Protein AF-0000000079286900 (afdb_homodimer)

Sequence (442 aa):
MAYFGVTILCVIFSIINAEHFTEDEKKVMVSTHNLIRSSAEDPPAANMLQVRWDDFLAAKANSWVEMCQNKNDRFINKDPGIWKRLGQNNWAGSIENFEASPGVPAWMWVKHGQEYSFKSKRCDDKVSFKDCSDFTQVIMATTEAIGCAKMKCPEDEPKELYVTCFYGPGGSLLFKNPYVVGDPCSKCPKKYTCNDNLCVPPPPPSERELMEELLGYLHEEMAYFGVTILCVIFSIINAEHFTEDEKKVMVSTHNLIRSSAEDPPAANMLQVRWDDFLAAKANSWVEMCQNKNDRFINKDPGIWKRLGQNNWAGSIENFEASPGVPAWMWVKHGQEYSFKSKRCDDKVSFKDCSDFTQVIMATTEAIGCAKMKCPEDEPKELYVTCFYGPGGSLLFKNPYVVGDPCSKCPKKYTCNDNLCVPPPPPSERELMEELLGYLHEE

Secondary structure (DSSP, 8-state):
------------------EEPPHHHHHHHHHHHHHHHHT-BTTBBSS-BPPEE-HHHHHHHHHHHTT---S--TTTTSS-GGGSS-EEEEEEE-HHHHHH-TTHHHHHHTTTGGGEETTTTEE-TTS-HHHHHHHHHHT-TT--EEEEEEEEETTSSS-EEEEEEEEES----TTS-SS-BSSTTTTPPTT-EEETTEEEPPPPPPHHHHHHHHHHHHH--/------------------EEPPHHHHHHHHHHHHHHHHT-BTTBBSS-BPPEE-HHHHHHHHHHHTT---S--TTTTSS-GGGSS-EEEEEEE-HHHHHH-TTHHHHHHTTTGGGEETTTTEE-TTS-HHHHHHHHHHT-TT--EEEEEEEEETTSSS-EEEEEEEEES----TTS-SS-BSSTTTTPPTT-EEETTEEEPPPPPPHHHHHHHHHHHHH--

Radius of gyration: 26.44 Å; Cα contacts (8 Å, |Δi|>4): 815; chains: 2; bounding box: 117×97×72 Å

Structure (mmCIF, N/CA/C/O backbone):
data_AF-0000000079286900-model_v1
#
loop_
_entity.id
_entity.type
_entity.pdbx_description
1 polymer 'SCP domain-containing protein'
#
loop_
_atom_site.group_PDB
_atom_site.id
_atom_site.type_symbol
_atom_site.label_atom_id
_atom_site.label_alt_id
_atom_site.label_comp_id
_atom_site.label_asym_id
_atom_site.label_entity_id
_atom_site.label_seq_id
_atom_site.pdbx_PDB_ins_code
_atom_site.Cartn_x
_atom_site.Cartn_y
_atom_site.Cartn_z
_atom_site.occupancy
_atom_site.B_iso_or_equiv
_atom_site.auth_seq_id
_atom_site.auth_comp_id
_atom_site.auth_asym_id
_atom_site.auth_atom_id
_atom_site.pdbx_PDB_model_num
ATOM 1 N N . MET A 1 1 ? 66.75 -18.891 17.016 1 29.33 1 MET A N 1
ATOM 2 C CA . MET A 1 1 ? 65.5 -19.328 16.391 1 29.33 1 MET A CA 1
ATOM 3 C C . MET A 1 1 ? 64.375 -18.375 16.734 1 29.33 1 MET A C 1
ATOM 5 O O . MET A 1 1 ? 63.969 -18.25 17.906 1 29.33 1 MET A O 1
ATOM 9 N N . ALA A 1 2 ? 64.312 -17.141 16.062 1 46.44 2 ALA A N 1
ATOM 10 C CA . ALA A 1 2 ? 63.25 -16.125 16.172 1 46.44 2 ALA A CA 1
ATOM 11 C C . ALA A 1 2 ? 61.906 -16.734 15.852 1 46.44 2 ALA A C 1
ATOM 13 O O . ALA A 1 2 ? 61.719 -17.359 14.797 1 46.44 2 ALA A O 1
ATOM 14 N N . TYR A 1 3 ? 61.094 -17.094 16.906 1 43.59 3 TYR A N 1
ATOM 15 C CA . TYR A 1 3 ? 59.719 -17.531 16.734 1 43.59 3 TYR A CA 1
ATOM 16 C C . TYR A 1 3 ? 58.875 -16.469 16.031 1 43.59 3 TYR A C 1
ATOM 18 O O . TYR A 1 3 ? 58.781 -15.328 16.516 1 43.59 3 TYR A O 1
ATOM 26 N N . PHE A 1 4 ? 58.812 -16.531 14.727 1 53.19 4 PHE A N 1
ATOM 27 C CA . PHE A 1 4 ? 57.844 -15.703 14.031 1 53.19 4 PHE A CA 1
ATOM 28 C C . PHE A 1 4 ? 56.406 -16.109 14.398 1 53.19 4 PHE A C 1
ATOM 30 O O . PHE A 1 4 ? 56 -17.234 14.117 1 53.19 4 PHE A O 1
ATOM 37 N N . GLY A 1 5 ? 55.812 -15.477 15.383 1 48.72 5 GLY A N 1
ATOM 38 C CA . GLY A 1 5 ? 54.406 -15.641 15.727 1 48.72 5 GLY A CA 1
ATOM 39 C C . GLY A 1 5 ? 53.469 -15.297 14.578 1 48.72 5 GLY A C 1
ATOM 40 O O . GLY A 1 5 ? 53.5 -14.195 14.039 1 48.72 5 GLY A O 1
ATOM 41 N N . VAL A 1 6 ? 52.969 -16.344 13.867 1 53.81 6 VAL A N 1
ATOM 42 C CA . VAL A 1 6 ? 51.938 -16.172 12.867 1 53.81 6 VAL A CA 1
ATOM 43 C C . VAL A 1 6 ? 50.656 -15.609 13.531 1 53.81 6 VAL A C 1
ATOM 45 O O . VAL A 1 6 ? 50.125 -16.234 14.438 1 53.81 6 VAL A O 1
ATOM 48 N N . THR A 1 7 ? 50.438 -14.305 13.547 1 51.06 7 THR A N 1
ATOM 49 C CA . THR A 1 7 ? 49.156 -13.742 13.914 1 51.06 7 THR A CA 1
ATOM 50 C C . THR A 1 7 ? 48.094 -14.125 12.891 1 51.06 7 THR A C 1
ATOM 52 O O . THR A 1 7 ? 48.188 -13.766 11.719 1 51.06 7 THR A O 1
ATOM 55 N N . ILE A 1 8 ? 47.438 -15.25 13.094 1 49.41 8 ILE A N 1
ATOM 56 C CA . ILE A 1 8 ? 46.25 -15.562 12.289 1 49.41 8 ILE A CA 1
ATOM 57 C C . ILE A 1 8 ? 45.219 -14.453 12.453 1 49.41 8 ILE A C 1
ATOM 59 O O . ILE A 1 8 ? 44.719 -14.219 13.555 1 49.41 8 ILE A O 1
ATOM 63 N N . LEU A 1 9 ? 45.188 -13.531 11.586 1 44.53 9 LEU A N 1
ATOM 64 C CA . LEU A 1 9 ? 44.062 -12.602 11.516 1 44.53 9 LEU A CA 1
ATOM 65 C C . LEU A 1 9 ? 42.75 -13.344 11.203 1 44.53 9 LEU A C 1
ATOM 67 O O . LEU A 1 9 ? 42.594 -13.898 10.117 1 44.53 9 LEU A O 1
ATOM 71 N N . CYS A 1 10 ? 42.094 -13.883 12.164 1 40.72 10 CYS A N 1
ATOM 72 C CA . CYS A 1 10 ? 40.75 -14.398 11.969 1 40.72 10 CYS A CA 1
ATOM 73 C C . CYS A 1 10 ? 39.844 -13.312 11.406 1 40.72 10 CYS A C 1
ATOM 75 O O . CYS A 1 10 ? 39.469 -12.383 12.117 1 40.72 10 CYS A O 1
ATOM 77 N N . VAL A 1 11 ? 39.844 -13.141 10.133 1 42.78 11 VAL A N 1
ATOM 78 C CA . VAL A 1 11 ? 38.812 -12.297 9.539 1 42.78 11 VAL A CA 1
ATOM 79 C C . VAL A 1 11 ? 37.406 -12.82 9.914 1 42.78 11 VAL A C 1
ATOM 81 O O . VAL A 1 11 ? 37.031 -13.922 9.508 1 42.78 11 VAL A O 1
ATOM 84 N N . ILE A 1 12 ? 36.906 -12.516 11.023 1 39.78 12 ILE A N 1
ATOM 85 C CA . ILE A 1 12 ? 35.5 -12.766 11.297 1 39.78 12 ILE A CA 1
ATOM 86 C C . ILE A 1 12 ? 34.625 -12.289 10.125 1 39.78 12 ILE A C 1
ATOM 88 O O . ILE A 1 12 ? 34.5 -11.086 9.906 1 39.78 12 ILE A O 1
ATOM 92 N N . PHE A 1 13 ? 34.594 -13.094 9.047 1 42.16 13 PHE A N 1
ATOM 93 C CA . PHE A 1 13 ? 33.531 -12.812 8.07 1 42.16 13 PHE A CA 1
ATOM 94 C C . PHE A 1 13 ? 32.188 -12.75 8.734 1 42.16 13 PHE A C 1
ATOM 96 O O . PHE A 1 13 ? 31.688 -13.758 9.266 1 42.16 13 PHE A O 1
ATOM 103 N N . SER A 1 14 ? 31.781 -11.75 9.25 1 45.69 14 SER A N 1
ATOM 104 C CA . SER A 1 14 ? 30.391 -11.625 9.656 1 45.69 14 SER A CA 1
ATOM 105 C C . SER A 1 14 ? 29.453 -12.156 8.578 1 45.69 14 SER A C 1
ATOM 107 O O . SER A 1 14 ? 29.297 -11.539 7.523 1 45.69 14 SER A O 1
ATOM 109 N N . ILE A 1 15 ? 29.312 -13.422 8.438 1 49.25 15 ILE A N 1
ATOM 110 C CA . ILE A 1 15 ? 28.312 -14.031 7.559 1 49.25 15 ILE A CA 1
ATOM 111 C C . ILE A 1 15 ? 26.984 -13.281 7.68 1 49.25 15 ILE A C 1
ATOM 113 O O . ILE A 1 15 ? 26.328 -13.344 8.719 1 49.25 15 ILE A O 1
ATOM 117 N N . ILE A 1 16 ? 26.906 -12.109 7.109 1 53.97 16 ILE A N 1
ATOM 118 C CA . ILE A 1 16 ? 25.609 -11.461 7.023 1 53.97 16 ILE A CA 1
ATOM 119 C C . ILE A 1 16 ? 24.594 -12.414 6.406 1 53.97 16 ILE A C 1
ATOM 121 O O . ILE A 1 16 ? 24.734 -12.82 5.25 1 53.97 16 ILE A O 1
ATOM 125 N N . ASN A 1 17 ? 24.016 -13.289 7.156 1 60.25 17 ASN A N 1
ATOM 126 C CA . ASN A 1 17 ? 23.078 -14.312 6.695 1 60.25 17 ASN A CA 1
ATOM 127 C C . ASN A 1 17 ? 21.734 -13.711 6.305 1 60.25 17 ASN A C 1
ATOM 129 O O . ASN A 1 17 ? 21.266 -12.766 6.938 1 60.25 17 ASN A O 1
ATOM 133 N N . ALA A 1 18 ? 21.312 -13.984 5.105 1 70.25 18 ALA A N 1
ATOM 134 C CA . ALA A 1 18 ? 19.922 -13.766 4.703 1 70.25 18 ALA A CA 1
ATOM 135 C C . ALA A 1 18 ? 18.953 -14.156 5.82 1 70.25 18 ALA A C 1
ATOM 137 O O . ALA A 1 18 ? 19.25 -15.062 6.605 1 70.25 18 ALA A O 1
ATOM 138 N N . GLU A 1 19 ? 18.094 -13.211 6.02 1 79.5 19 GLU A N 1
ATOM 139 C CA . GLU A 1 19 ? 17.094 -13.508 7.031 1 79.5 19 GLU A CA 1
ATOM 140 C C . GLU A 1 19 ? 15.789 -13.992 6.395 1 79.5 19 GLU A C 1
ATOM 142 O O . GLU A 1 19 ? 15.273 -13.367 5.465 1 79.5 19 GLU A O 1
ATOM 147 N N . HIS A 1 20 ? 15.414 -15.125 6.82 1 88.19 20 HIS A N 1
ATOM 148 C CA . HIS A 1 20 ? 14.109 -15.656 6.457 1 88.19 20 HIS A CA 1
ATOM 149 C C . HIS A 1 20 ? 12.984 -14.789 7.023 1 88.19 20 HIS A C 1
ATOM 151 O O . HIS A 1 20 ? 13.141 -14.18 8.086 1 88.19 20 HIS A O 1
ATOM 157 N N . PHE A 1 21 ? 11.93 -14.719 6.18 1 95.94 21 PHE A N 1
ATOM 158 C CA . PHE A 1 21 ? 10.742 -14.078 6.723 1 95.94 21 PHE A CA 1
ATOM 159 C C . PHE A 1 21 ? 10.242 -14.812 7.961 1 95.94 21 PHE A C 1
ATOM 161 O O . PHE A 1 21 ? 10.234 -16.047 7.996 1 95.94 21 PHE A O 1
ATOM 168 N N . THR A 1 22 ? 9.891 -14.055 8.953 1 95.19 22 THR A N 1
ATOM 169 C CA . THR A 1 22 ? 9.133 -14.648 10.055 1 95.19 22 THR A CA 1
ATOM 170 C C . THR A 1 22 ? 7.754 -15.094 9.594 1 95.19 22 THR A C 1
ATOM 172 O O . THR A 1 22 ? 7.305 -14.711 8.508 1 95.19 22 THR A O 1
ATOM 175 N N . GLU A 1 23 ? 7.07 -15.938 10.398 1 95.62 23 GLU A N 1
ATOM 176 C CA . GLU A 1 23 ? 5.727 -16.391 10.047 1 95.62 23 GLU A CA 1
ATOM 177 C C . GLU A 1 23 ? 4.777 -15.211 9.852 1 95.62 23 GLU A C 1
ATOM 179 O O . GLU A 1 23 ? 3.938 -15.227 8.953 1 95.62 23 GLU A O 1
ATOM 184 N N . ASP A 1 24 ? 4.953 -14.188 10.688 1 93.44 24 ASP A N 1
ATOM 185 C CA . ASP A 1 24 ? 4.113 -13 10.562 1 93.44 24 ASP A CA 1
ATOM 186 C C . ASP A 1 24 ? 4.406 -12.25 9.266 1 93.44 24 ASP A C 1
ATOM 188 O O . ASP A 1 24 ? 3.484 -11.797 8.586 1 93.44 24 ASP A O 1
ATOM 192 N N . GLU A 1 25 ? 5.652 -12.133 8.938 1 95.75 25 GLU A N 1
ATOM 193 C CA . GLU A 1 25 ? 6.031 -11.469 7.691 1 95.75 25 GLU A CA 1
ATOM 194 C C . GLU A 1 25 ? 5.484 -12.219 6.477 1 95.75 25 GLU A C 1
ATOM 196 O O . GLU A 1 25 ? 5.023 -11.602 5.516 1 95.75 25 GLU A O 1
ATOM 201 N N . LYS A 1 26 ? 5.512 -13.531 6.523 1 97.56 26 LYS A N 1
ATOM 202 C CA . LYS A 1 26 ? 4.945 -14.359 5.461 1 97.56 26 LYS A CA 1
ATOM 203 C C . LYS A 1 26 ? 3.459 -14.07 5.273 1 97.56 26 LYS A C 1
ATOM 205 O O . LYS A 1 26 ? 3.006 -13.828 4.152 1 97.56 26 LYS A O 1
ATOM 210 N N . LYS A 1 27 ? 2.82 -14.117 6.328 1 95.62 27 LYS A N 1
ATOM 211 C CA . LYS A 1 27 ? 1.378 -13.898 6.297 1 95.62 27 LYS A CA 1
ATOM 212 C C . LYS A 1 27 ? 1.042 -12.531 5.723 1 95.62 27 LYS A C 1
ATOM 214 O O . LYS A 1 27 ? 0.147 -12.398 4.887 1 95.62 27 LYS A O 1
ATOM 219 N N . VAL A 1 28 ? 1.761 -11.484 6.164 1 95.5 28 VAL A N 1
ATOM 220 C CA . VAL A 1 28 ? 1.506 -10.125 5.711 1 95.5 28 VAL A CA 1
ATOM 221 C C . VAL A 1 28 ? 1.795 -10.016 4.215 1 95.5 28 VAL A C 1
ATOM 223 O O . VAL A 1 28 ? 1.02 -9.414 3.467 1 95.5 28 VAL A O 1
ATOM 226 N N . MET A 1 29 ? 2.867 -10.586 3.773 1 97.69 29 MET A N 1
ATOM 227 C CA . MET A 1 29 ? 3.236 -10.516 2.363 1 97.69 29 MET A CA 1
ATOM 228 C C . MET A 1 29 ? 2.203 -11.219 1.491 1 97.69 29 MET A C 1
ATOM 230 O O . MET A 1 29 ? 1.787 -10.688 0.461 1 97.69 29 MET A O 1
ATOM 234 N N . VAL A 1 30 ? 1.73 -12.391 1.931 1 98 30 VAL A N 1
ATOM 235 C CA . VAL A 1 30 ? 0.724 -13.141 1.186 1 98 30 VAL A CA 1
ATOM 236 C C . VAL A 1 30 ? -0.594 -12.367 1.178 1 98 30 VAL A C 1
ATOM 238 O O . VAL A 1 30 ? -1.209 -12.188 0.124 1 98 30 VAL A O 1
ATOM 241 N N . SER A 1 31 ? -0.979 -11.852 2.307 1 95.94 31 SER A N 1
ATOM 242 C CA . SER A 1 31 ? -2.238 -11.125 2.41 1 95.94 31 SER A CA 1
ATOM 243 C C . SER A 1 31 ? -2.203 -9.844 1.583 1 95.94 31 SER A C 1
ATOM 245 O O . SER A 1 31 ? -3.201 -9.469 0.962 1 95.94 31 SER A O 1
ATOM 247 N N . THR A 1 32 ? -1.046 -9.156 1.604 1 96.25 32 THR A N 1
ATOM 248 C CA . THR A 1 32 ? -0.912 -7.93 0.831 1 96.25 32 THR A CA 1
ATOM 249 C C . THR A 1 32 ? -1.019 -8.219 -0.664 1 96.25 32 THR A C 1
ATOM 251 O O . THR A 1 32 ? -1.725 -7.512 -1.388 1 96.25 32 THR A O 1
ATOM 254 N N . HIS A 1 33 ? -0.407 -9.242 -1.122 1 97.81 33 HIS A N 1
ATOM 255 C CA . HIS A 1 33 ? -0.532 -9.625 -2.523 1 97.81 33 HIS A CA 1
ATOM 256 C C . HIS A 1 33 ? -1.983 -9.914 -2.889 1 97.81 33 HIS A C 1
ATOM 258 O O . HIS A 1 33 ? -2.477 -9.445 -3.916 1 97.81 33 HIS A O 1
ATOM 264 N N . ASN A 1 34 ? -2.588 -10.656 -2.074 1 97.25 34 ASN A N 1
ATOM 265 C CA . ASN A 1 34 ? -3.961 -11.047 -2.375 1 97.25 34 ASN A CA 1
ATOM 266 C C . ASN A 1 34 ? -4.91 -9.852 -2.316 1 97.25 34 ASN A C 1
ATOM 268 O O . ASN A 1 34 ? -5.879 -9.781 -3.076 1 97.25 34 ASN A O 1
ATOM 272 N N . LEU A 1 35 ? -4.641 -8.961 -1.404 1 95.56 35 LEU A N 1
ATOM 273 C CA . LEU A 1 35 ? -5.445 -7.746 -1.353 1 95.56 35 LEU A CA 1
ATOM 274 C C . LEU A 1 35 ? -5.281 -6.93 -2.631 1 95.56 35 LEU A C 1
ATOM 276 O O . LEU A 1 35 ? -6.266 -6.469 -3.209 1 95.56 35 LEU A O 1
ATOM 280 N N . ILE A 1 36 ? -4.066 -6.734 -3.059 1 95.94 36 ILE A N 1
ATOM 281 C CA . ILE A 1 36 ? -3.795 -6.008 -4.297 1 95.94 36 ILE A CA 1
ATOM 282 C C . ILE A 1 36 ? -4.496 -6.699 -5.465 1 95.94 36 ILE A C 1
ATOM 284 O O . ILE A 1 36 ? -5.18 -6.047 -6.258 1 95.94 36 ILE A O 1
ATOM 288 N N . ARG A 1 37 ? -4.387 -7.973 -5.547 1 96.62 37 ARG A N 1
ATOM 289 C CA . ARG A 1 37 ? -4.961 -8.773 -6.625 1 96.62 37 ARG A CA 1
ATOM 290 C C . ARG A 1 37 ? -6.484 -8.719 -6.598 1 96.62 37 ARG A C 1
ATOM 292 O O . ARG A 1 37 ? -7.129 -8.625 -7.645 1 96.62 37 ARG A O 1
ATOM 299 N N . SER A 1 38 ? -7.035 -8.75 -5.43 1 95.94 38 SER A N 1
ATOM 300 C CA . SER A 1 38 ? -8.484 -8.711 -5.277 1 95.94 38 SER A CA 1
ATOM 301 C C . SER A 1 38 ? -9.039 -7.332 -5.617 1 95.94 38 SER A C 1
ATOM 303 O O . SER A 1 38 ? -10.25 -7.18 -5.832 1 95.94 38 SER A O 1
ATOM 305 N N . SER A 1 39 ? -8.172 -6.379 -5.59 1 91.69 39 SER A N 1
ATOM 306 C CA . SER A 1 39 ? -8.586 -4.992 -5.773 1 91.69 39 SER A CA 1
ATOM 307 C C . SER A 1 39 ? -8.492 -4.57 -7.234 1 91.69 39 SER A C 1
ATOM 309 O O . SER A 1 39 ? -8.695 -3.4 -7.566 1 91.69 39 SER A O 1
ATOM 311 N N . ALA A 1 40 ? -8.148 -5.5 -8.094 1 89.5 40 ALA A N 1
ATOM 312 C CA . ALA A 1 40 ? -8.172 -5.203 -9.523 1 89.5 40 ALA A CA 1
ATOM 313 C C . ALA A 1 40 ? -9.586 -4.859 -9.992 1 89.5 40 ALA A C 1
ATOM 315 O O . ALA A 1 40 ? -10.484 -5.699 -9.938 1 89.5 40 ALA A O 1
ATOM 316 N N . GLU A 1 41 ? -9.82 -3.521 -10.398 1 86.44 41 GLU A N 1
ATOM 317 C CA . GLU A 1 41 ? -11.195 -3.105 -10.68 1 86.44 41 GLU A CA 1
ATOM 318 C C . GLU A 1 41 ? -11.273 -2.314 -11.984 1 86.44 41 GLU A C 1
ATOM 320 O O . GLU A 1 41 ? -12.367 -2.062 -12.492 1 86.44 41 GLU A O 1
ATOM 325 N N . ASP A 1 42 ? -10.234 -1.842 -12.562 1 84.56 42 ASP A N 1
ATOM 326 C CA . ASP A 1 42 ? -10.297 -1.026 -13.773 1 84.56 42 ASP A CA 1
ATOM 327 C C . ASP A 1 42 ? -9.258 -1.479 -14.797 1 84.56 42 ASP A C 1
ATOM 329 O O . ASP A 1 42 ? -8.25 -0.804 -15.008 1 84.56 42 ASP A O 1
ATOM 333 N N . PRO A 1 43 ? -9.508 -2.615 -15.492 1 92.31 43 PRO A N 1
ATOM 334 C CA . PRO A 1 43 ? -10.711 -3.451 -15.469 1 92.31 43 PRO A CA 1
ATOM 335 C C . PRO A 1 43 ? -10.609 -4.598 -14.461 1 92.31 43 PRO A C 1
ATOM 337 O O . PRO A 1 43 ? -9.516 -4.91 -13.977 1 92.31 43 PRO A O 1
ATOM 340 N N . PRO A 1 44 ? -11.758 -5.203 -14.086 1 96.06 44 PRO A N 1
ATOM 341 C CA . PRO A 1 44 ? -11.742 -6.297 -13.109 1 96.06 44 PRO A CA 1
ATOM 342 C C . PRO A 1 44 ? -11.211 -7.602 -13.695 1 96.06 44 PRO A C 1
ATOM 344 O O . PRO A 1 44 ? -11.289 -7.812 -14.914 1 96.06 44 PRO A O 1
ATOM 347 N N . ALA A 1 45 ? -10.734 -8.414 -12.914 1 97.69 45 ALA A N 1
ATOM 348 C CA . ALA A 1 45 ? -10.133 -9.68 -13.328 1 97.69 45 ALA A CA 1
ATOM 349 C C . ALA A 1 45 ? -11.109 -10.844 -13.125 1 97.69 45 ALA A C 1
ATOM 351 O O . ALA A 1 45 ? -11.641 -11.031 -12.031 1 97.69 45 ALA A O 1
ATOM 352 N N . ALA A 1 46 ? -11.258 -11.695 -14.094 1 98.62 46 ALA A N 1
ATOM 353 C CA . ALA A 1 46 ? -12.211 -12.805 -14.07 1 98.62 46 ALA A CA 1
ATOM 354 C C . ALA A 1 46 ? -11.562 -14.078 -13.523 1 98.62 46 ALA A C 1
ATOM 356 O O . ALA A 1 46 ? -12.242 -14.953 -12.984 1 98.62 46 ALA A O 1
ATOM 357 N N . ASN A 1 47 ? -10.258 -14.133 -13.617 1 98.38 47 ASN A N 1
ATOM 358 C CA . ASN A 1 47 ? -9.594 -15.406 -13.375 1 98.38 47 ASN A CA 1
ATOM 359 C C . ASN A 1 47 ? -8.445 -15.258 -12.375 1 98.38 47 ASN A C 1
ATOM 361 O O . ASN A 1 47 ? -7.469 -16 -12.43 1 98.38 47 ASN A O 1
ATOM 365 N N . MET A 1 48 ? -8.477 -14.227 -11.5 1 98.5 48 MET A N 1
ATOM 366 C CA . MET A 1 48 ? -7.391 -13.938 -10.578 1 98.5 48 MET A CA 1
ATOM 367 C C . MET A 1 48 ? -7.301 -15 -9.492 1 98.5 48 MET A C 1
ATOM 369 O O . MET A 1 48 ? -8.195 -15.125 -8.656 1 98.5 48 MET A O 1
ATOM 373 N N . LEU A 1 49 ? -6.203 -15.75 -9.453 1 98.44 49 LEU A N 1
ATOM 374 C CA . LEU A 1 49 ? -6.012 -16.766 -8.43 1 98.44 49 LEU A CA 1
ATOM 375 C C . LEU A 1 49 ? -5.527 -16.141 -7.121 1 98.44 49 LEU A C 1
ATOM 377 O O . LEU A 1 49 ? -4.746 -15.195 -7.141 1 98.44 49 LEU A O 1
ATOM 381 N N . GLN A 1 50 ? -5.949 -16.719 -6.031 1 98.31 50 GLN A N 1
ATOM 382 C CA . GLN A 1 50 ? -5.32 -16.438 -4.746 1 98.31 50 GLN A CA 1
ATOM 383 C C . GLN A 1 50 ? -3.93 -17.062 -4.66 1 98.31 50 GLN A C 1
ATOM 385 O O . GLN A 1 50 ? -3.734 -18.203 -5.066 1 98.31 50 GLN A O 1
ATOM 390 N N . VAL A 1 51 ? -3.006 -16.297 -4.133 1 98.19 51 VAL A N 1
ATOM 391 C CA . VAL A 1 51 ? -1.679 -16.891 -4.004 1 98.19 51 VAL A CA 1
ATOM 392 C C . VAL A 1 51 ? -1.477 -17.406 -2.582 1 98.19 51 VAL A C 1
ATOM 394 O O . VAL A 1 51 ? -2.117 -16.922 -1.644 1 98.19 51 VAL A O 1
ATOM 397 N N . ARG A 1 52 ? -0.556 -18.375 -2.441 1 98.12 52 ARG A N 1
ATOM 398 C CA . ARG A 1 52 ? -0.127 -18.922 -1.162 1 98.12 52 ARG A CA 1
ATOM 399 C C . ARG A 1 52 ? 1.389 -18.859 -1.017 1 98.12 52 ARG A C 1
ATOM 401 O O . ARG A 1 52 ? 2.1 -18.594 -1.987 1 98.12 52 ARG A O 1
ATOM 408 N N . TRP A 1 53 ? 1.828 -19.141 0.196 1 98.38 53 TRP A N 1
ATOM 409 C CA . TRP A 1 53 ? 3.264 -19.203 0.446 1 98.38 53 TRP A CA 1
ATOM 410 C C . TRP A 1 53 ? 3.848 -20.531 -0.04 1 98.38 53 TRP A C 1
ATOM 412 O O . TRP A 1 53 ? 3.225 -21.578 0.116 1 98.38 53 TRP A O 1
ATOM 422 N N . ASP A 1 54 ? 5 -20.5 -0.616 1 98.25 54 ASP A N 1
ATOM 423 C CA . ASP A 1 54 ? 5.711 -21.703 -1.046 1 98.25 54 ASP A CA 1
ATOM 424 C C . ASP A 1 54 ? 7.16 -21.688 -0.57 1 98.25 54 ASP A C 1
ATOM 426 O O . ASP A 1 54 ? 7.93 -20.797 -0.936 1 98.25 54 ASP A O 1
ATOM 430 N N . ASP A 1 55 ? 7.582 -22.719 0.155 1 97.44 55 ASP A N 1
ATOM 431 C CA . ASP A 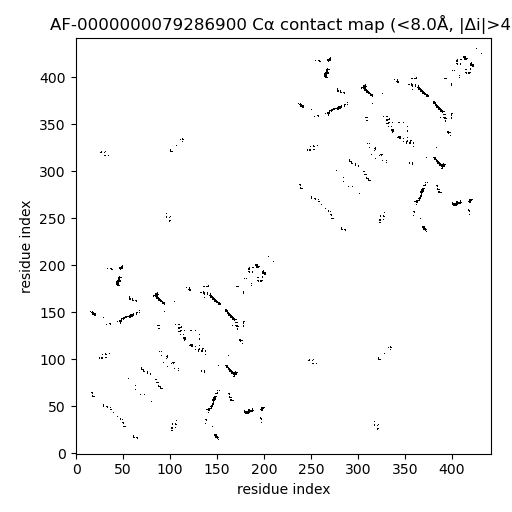1 55 ? 8.891 -22.75 0.792 1 97.44 55 ASP A CA 1
ATOM 432 C C . ASP A 1 55 ? 10 -22.953 -0.239 1 97.44 55 ASP A C 1
ATOM 434 O O . ASP A 1 55 ? 11.133 -22.5 -0.044 1 97.44 55 ASP A O 1
ATOM 438 N N . PHE A 1 56 ? 9.711 -23.688 -1.3 1 97.19 56 PHE A N 1
ATOM 439 C CA . PHE A 1 56 ? 10.695 -23.812 -2.371 1 97.19 56 PHE A CA 1
ATOM 440 C C . PHE A 1 56 ? 11.047 -22.453 -2.943 1 97.19 56 PHE A C 1
ATOM 442 O O . PHE A 1 56 ? 12.227 -22.125 -3.104 1 97.19 56 PHE A O 1
ATOM 449 N N . LEU A 1 57 ? 10.039 -21.609 -3.254 1 97.5 57 LEU A N 1
ATOM 450 C CA . LEU A 1 57 ? 10.242 -20.266 -3.787 1 97.5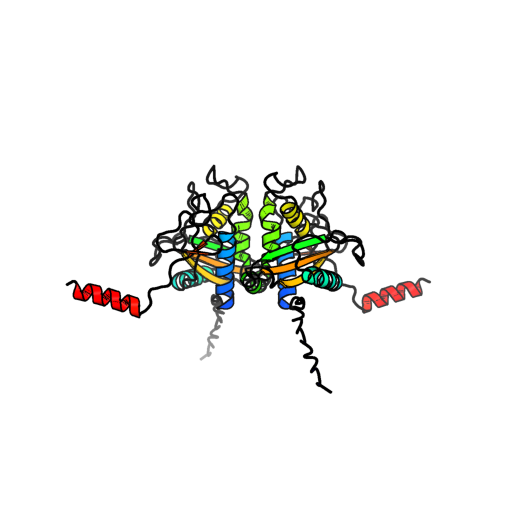 57 LEU A CA 1
ATOM 451 C C . LEU A 1 57 ? 10.977 -19.391 -2.783 1 97.5 57 LEU A C 1
ATOM 453 O O . LEU A 1 57 ? 11.836 -18.594 -3.162 1 97.5 57 LEU A O 1
ATOM 457 N N . ALA A 1 58 ? 10.633 -19.562 -1.514 1 97.88 58 ALA A N 1
ATOM 458 C CA . ALA A 1 58 ? 11.305 -18.797 -0.464 1 97.88 58 ALA A CA 1
ATOM 459 C C . ALA A 1 58 ? 12.789 -19.156 -0.399 1 97.88 58 ALA A C 1
ATOM 461 O O . ALA A 1 58 ? 13.633 -18.281 -0.178 1 97.88 58 ALA A O 1
ATOM 462 N N . ALA A 1 59 ? 13.078 -20.438 -0.54 1 96.06 59 ALA A N 1
ATOM 463 C CA . ALA A 1 59 ? 14.477 -20.859 -0.533 1 96.06 59 ALA A CA 1
ATOM 464 C C . ALA A 1 59 ? 15.242 -20.266 -1.711 1 96.06 59 ALA A C 1
ATOM 466 O O . ALA A 1 59 ? 16.391 -19.844 -1.564 1 96.06 59 ALA A O 1
ATOM 467 N N . LYS A 1 60 ? 14.625 -20.25 -2.826 1 94.31 60 LYS A N 1
ATOM 468 C CA . LYS A 1 60 ? 15.242 -19.609 -3.982 1 94.31 60 LYS A CA 1
ATOM 469 C C . LYS A 1 60 ? 15.484 -18.125 -3.721 1 94.31 60 LYS A C 1
ATOM 471 O O . LYS A 1 60 ? 16.547 -17.594 -4.051 1 94.31 60 LYS A O 1
ATOM 476 N N . ALA A 1 61 ? 14.508 -17.469 -3.141 1 96 61 ALA A N 1
ATOM 477 C CA . ALA A 1 61 ? 14.641 -16.047 -2.799 1 96 61 ALA A CA 1
ATOM 478 C C . ALA A 1 61 ? 15.789 -15.828 -1.821 1 96 61 ALA A C 1
ATOM 480 O O . ALA A 1 61 ? 16.531 -14.852 -1.942 1 96 61 ALA A O 1
ATOM 481 N N . ASN A 1 62 ? 15.883 -16.703 -0.858 1 94.69 62 ASN A N 1
ATOM 482 C CA . ASN A 1 62 ? 16.953 -16.609 0.132 1 94.69 62 ASN A CA 1
ATOM 483 C C . ASN A 1 62 ? 18.328 -16.656 -0.524 1 94.69 62 ASN A C 1
ATOM 485 O O . ASN A 1 62 ? 19.203 -15.859 -0.195 1 94.69 62 ASN A O 1
ATOM 489 N N . SER A 1 63 ? 18.469 -17.531 -1.421 1 91.81 63 SER A N 1
ATOM 490 C CA . SER A 1 63 ? 19.734 -17.641 -2.131 1 91.81 63 SER A CA 1
ATOM 491 C C . SER A 1 63 ? 20.031 -16.375 -2.939 1 91.81 63 SER A C 1
ATOM 493 O O . SER A 1 63 ? 21.172 -15.93 -3.004 1 91.81 63 SER A O 1
ATOM 495 N N . TRP A 1 64 ? 19.031 -15.828 -3.451 1 92.44 64 TRP A N 1
ATOM 496 C CA . TRP A 1 64 ? 19.219 -14.664 -4.312 1 92.44 64 TRP A CA 1
ATOM 497 C C . TRP A 1 64 ? 19.562 -13.43 -3.492 1 92.44 64 TRP A C 1
ATOM 499 O O . TRP A 1 64 ? 20.484 -12.68 -3.844 1 92.44 64 TRP A O 1
ATOM 509 N N . VAL A 1 65 ? 18.797 -13.164 -2.434 1 92 65 VAL A N 1
ATOM 510 C CA . VAL A 1 65 ? 18.938 -11.914 -1.694 1 92 65 VAL A CA 1
ATOM 511 C C . VAL A 1 65 ? 20.328 -11.836 -1.054 1 92 65 VAL A C 1
ATOM 513 O O . VAL A 1 65 ? 20.812 -10.75 -0.757 1 92 65 VAL A O 1
ATOM 516 N N . GLU A 1 66 ? 20.922 -12.953 -0.846 1 88.06 66 GLU A N 1
ATOM 517 C CA . GLU A 1 66 ? 22.266 -13.008 -0.28 1 88.06 66 GLU A CA 1
ATOM 518 C C . GLU A 1 66 ? 23.281 -12.312 -1.193 1 88.06 66 GLU A C 1
ATOM 520 O O . GLU A 1 66 ? 24.344 -11.883 -0.74 1 88.06 66 GLU A O 1
ATOM 525 N N . MET A 1 67 ? 22.922 -12.219 -2.393 1 84.75 67 MET A N 1
ATOM 526 C CA . MET A 1 67 ? 23.828 -11.578 -3.35 1 84.75 67 MET A CA 1
ATOM 527 C C . MET A 1 67 ? 23.672 -10.062 -3.307 1 84.75 67 MET A C 1
ATOM 529 O O . MET A 1 67 ? 24.469 -9.336 -3.9 1 84.75 67 MET A O 1
ATOM 533 N N . CYS A 1 68 ? 22.703 -9.531 -2.635 1 81.38 68 CYS A N 1
ATOM 534 C CA . CYS A 1 68 ? 22.438 -8.109 -2.494 1 81.38 68 CYS A CA 1
ATOM 535 C C . CYS A 1 68 ? 22.406 -7.418 -3.852 1 81.38 68 CYS A C 1
ATOM 537 O O . CYS A 1 68 ? 23.125 -6.434 -4.062 1 81.38 68 CYS A O 1
ATOM 539 N N . GLN A 1 69 ? 21.625 -7.914 -4.699 1 78.88 69 GLN A N 1
ATOM 540 C CA . GLN A 1 69 ? 21.438 -7.332 -6.023 1 78.88 69 GLN A CA 1
ATOM 541 C C . GLN A 1 69 ? 19.984 -6.953 -6.262 1 78.88 69 GLN A C 1
ATOM 543 O O . GLN A 1 69 ? 19.062 -7.684 -5.863 1 78.88 69 GLN A O 1
ATOM 548 N N . ASN A 1 70 ? 19.891 -5.781 -6.711 1 77.19 70 ASN A N 1
ATOM 549 C CA . ASN A 1 70 ? 18.547 -5.324 -7.027 1 77.19 70 ASN A CA 1
ATOM 550 C C . ASN A 1 70 ? 18.203 -5.535 -8.5 1 77.19 70 ASN A C 1
ATOM 552 O O . ASN A 1 70 ? 17.734 -4.617 -9.172 1 77.19 70 ASN A O 1
ATOM 556 N N . LYS A 1 71 ? 18.672 -6.605 -9.07 1 81.19 71 LYS A N 1
ATOM 557 C CA . LYS A 1 71 ? 18.359 -7 -10.445 1 81.19 71 LYS A CA 1
ATOM 558 C C . LYS A 1 71 ? 17.781 -8.414 -10.492 1 81.19 71 LYS A C 1
ATOM 560 O O . LYS A 1 71 ? 17.906 -9.172 -9.523 1 81.19 71 LYS A O 1
ATOM 565 N N . ASN A 1 72 ? 17.188 -8.695 -11.578 1 81.06 72 ASN A N 1
ATOM 566 C CA . ASN A 1 72 ? 16.594 -10.016 -11.711 1 81.06 72 ASN A CA 1
ATOM 567 C C . ASN A 1 72 ? 17.641 -11.07 -12.07 1 81.06 72 ASN A C 1
ATOM 569 O O . ASN A 1 72 ? 18.641 -10.766 -12.727 1 81.06 72 ASN A O 1
ATOM 573 N N . ASP A 1 73 ? 17.281 -12.234 -11.602 1 80.06 73 ASP A N 1
ATOM 574 C CA . ASP A 1 73 ? 18.078 -13.406 -11.945 1 80.06 73 ASP A CA 1
ATOM 575 C C . ASP A 1 73 ? 17.906 -13.766 -13.422 1 80.06 73 ASP A C 1
ATOM 577 O O . ASP A 1 73 ? 16.844 -14.211 -13.844 1 80.06 73 ASP A O 1
ATOM 581 N N . ARG A 1 74 ? 18.984 -13.672 -14.141 1 77.88 74 ARG A N 1
ATOM 582 C CA . ARG A 1 74 ? 18.953 -13.984 -15.57 1 77.88 74 ARG A CA 1
ATOM 583 C C . ARG A 1 74 ? 18.734 -15.477 -15.797 1 77.88 74 ARG A C 1
ATOM 585 O O . ARG A 1 74 ? 18.328 -15.891 -16.891 1 77.88 74 ARG A O 1
ATOM 592 N N . PHE A 1 75 ? 18.922 -16.219 -14.781 1 75.88 75 PHE A N 1
ATOM 593 C CA . PHE A 1 75 ? 18.781 -17.672 -14.891 1 75.88 75 PHE A CA 1
ATOM 594 C C . PHE A 1 75 ? 17.641 -18.172 -14.016 1 75.88 75 PHE A C 1
ATOM 596 O O . PHE A 1 75 ? 17.703 -19.266 -13.477 1 75.88 75 PHE A O 1
ATOM 603 N N . ILE A 1 76 ? 16.734 -17.375 -13.891 1 84.56 76 ILE A N 1
ATOM 604 C CA . ILE A 1 76 ? 15.641 -17.578 -12.953 1 84.56 76 ILE A CA 1
ATOM 605 C C . ILE A 1 76 ? 14.953 -18.922 -13.25 1 84.56 76 ILE A C 1
ATOM 607 O O . ILE A 1 76 ? 14.492 -19.609 -12.336 1 84.56 76 ILE A O 1
ATOM 611 N N . ASN A 1 77 ? 15.07 -19.375 -14.547 1 83.44 77 ASN A N 1
ATOM 612 C CA . ASN A 1 77 ? 14.281 -20.547 -14.914 1 83.44 77 ASN A CA 1
ATOM 613 C C . ASN A 1 77 ? 15.156 -21.781 -15.039 1 83.44 77 ASN A C 1
ATOM 615 O O . ASN A 1 77 ? 14.695 -22.828 -15.5 1 83.44 77 ASN A O 1
ATOM 619 N N . LYS A 1 78 ? 16.391 -21.766 -14.617 1 84.19 78 LYS A N 1
ATOM 620 C CA . LYS A 1 78 ? 17.266 -22.938 -14.68 1 84.19 78 LYS A CA 1
ATOM 621 C C . LYS A 1 78 ? 16.75 -24.047 -13.773 1 84.19 78 LYS A C 1
ATOM 623 O O . LYS A 1 78 ? 16.812 -25.219 -14.133 1 84.19 78 LYS A O 1
ATOM 628 N N . ASP A 1 79 ? 16.234 -23.766 -12.594 1 88.25 79 ASP A N 1
ATOM 629 C CA . ASP A 1 79 ? 15.664 -24.734 -11.656 1 88.25 79 ASP A CA 1
ATOM 630 C C . ASP A 1 79 ? 14.367 -24.203 -11.047 1 88.25 79 ASP A C 1
ATOM 632 O O . ASP A 1 79 ? 14.336 -23.844 -9.867 1 88.25 79 ASP A O 1
ATOM 636 N N . PRO A 1 80 ? 13.344 -24.297 -11.891 1 91.75 80 PRO A N 1
ATOM 637 C CA . PRO A 1 80 ? 12.102 -23.672 -11.43 1 91.75 80 PRO A CA 1
ATOM 638 C C . PRO A 1 80 ? 11.25 -24.609 -10.578 1 91.75 80 PRO A C 1
ATOM 640 O O . PRO A 1 80 ? 10.164 -24.234 -10.141 1 91.75 80 PRO A O 1
ATOM 643 N N . GLY A 1 81 ? 11.695 -25.844 -10.375 1 92.69 81 GLY A N 1
ATOM 644 C CA . GLY A 1 81 ? 10.891 -26.797 -9.625 1 92.69 81 GLY A CA 1
ATOM 645 C C . GLY A 1 81 ? 9.586 -27.141 -10.312 1 92.69 81 GLY A C 1
ATOM 646 O O . GLY A 1 81 ? 9.555 -27.375 -11.523 1 92.69 81 GLY A O 1
ATOM 647 N N . ILE A 1 82 ? 8.531 -27.281 -9.586 1 93.25 82 ILE A N 1
ATOM 648 C CA . ILE A 1 82 ? 7.25 -27.734 -10.117 1 93.25 82 ILE A CA 1
ATOM 649 C C . ILE A 1 82 ? 6.609 -26.594 -10.93 1 93.25 82 ILE A C 1
ATOM 651 O O . ILE A 1 82 ? 5.617 -26.812 -11.633 1 93.25 82 ILE A O 1
ATOM 655 N N . TRP A 1 83 ? 7.117 -25.391 -10.93 1 94.5 83 TRP A N 1
ATOM 656 C CA . TRP A 1 83 ? 6.445 -24.219 -11.469 1 94.5 83 TRP A CA 1
ATOM 657 C C . TRP A 1 83 ? 6.785 -24.016 -12.945 1 94.5 83 TRP A C 1
ATOM 659 O O . TRP A 1 83 ? 6.168 -23.188 -13.625 1 94.5 83 TRP A O 1
ATOM 669 N N . LYS A 1 84 ? 7.738 -24.703 -13.469 1 90.19 84 LYS A N 1
ATOM 670 C CA . LYS A 1 84 ? 8.148 -24.656 -14.867 1 90.19 84 LYS A CA 1
ATOM 671 C C . LYS A 1 84 ? 8.727 -23.297 -15.227 1 90.19 84 LYS A C 1
ATOM 673 O O . LYS A 1 84 ? 9.742 -23.203 -15.93 1 90.19 84 LYS A O 1
ATOM 678 N N . ARG A 1 85 ? 8.102 -22.219 -14.758 1 92.62 85 ARG A N 1
ATOM 679 C CA . ARG A 1 85 ? 8.562 -20.859 -14.961 1 92.62 85 ARG A CA 1
ATOM 680 C C . ARG A 1 85 ? 8.406 -20.031 -13.695 1 92.62 85 ARG A C 1
ATOM 682 O O . ARG A 1 85 ? 7.363 -20.078 -13.031 1 92.62 85 ARG A O 1
ATOM 689 N N . LEU A 1 86 ? 9.414 -19.234 -13.445 1 94.94 86 LEU A N 1
ATOM 690 C CA . LEU A 1 86 ? 9.375 -18.422 -12.242 1 94.94 86 LEU A CA 1
ATOM 691 C C . LEU A 1 86 ? 9.359 -16.938 -12.594 1 94.94 86 LEU A C 1
ATOM 693 O O . LEU A 1 86 ? 9.773 -16.547 -13.688 1 94.94 86 LEU A O 1
ATOM 697 N N . GLY A 1 87 ? 8.758 -16.172 -11.734 1 95 87 GLY A N 1
ATOM 698 C CA . GLY A 1 87 ? 8.898 -14.719 -11.734 1 95 87 GLY A CA 1
ATOM 699 C C . GLY A 1 87 ? 9.695 -14.203 -10.547 1 95 87 GLY A C 1
ATOM 700 O O . GLY A 1 87 ? 9.984 -14.953 -9.617 1 95 87 GLY A O 1
ATOM 701 N N . GLN A 1 88 ? 9.984 -12.875 -10.688 1 95.06 88 GLN A N 1
ATOM 702 C CA . GLN A 1 88 ? 10.805 -12.305 -9.625 1 95.06 88 GLN A CA 1
ATOM 703 C C . GLN A 1 88 ? 10.562 -10.805 -9.492 1 95.06 88 GLN A C 1
ATOM 705 O O . GLN A 1 88 ? 10.453 -10.094 -10.492 1 95.06 88 GLN A O 1
ATOM 710 N N . ASN A 1 89 ? 10.398 -10.352 -8.336 1 95.62 89 ASN A N 1
ATOM 711 C CA . ASN A 1 89 ? 10.469 -8.938 -8.008 1 95.62 89 ASN A CA 1
ATOM 712 C C . ASN A 1 89 ? 11.5 -8.672 -6.914 1 95.62 89 ASN A C 1
ATOM 714 O O . ASN A 1 89 ? 11.672 -9.477 -6 1 95.62 89 ASN A O 1
ATOM 718 N N . ASN A 1 90 ? 12.148 -7.539 -7.027 1 94.94 90 ASN A N 1
ATOM 719 C CA . ASN A 1 90 ? 13.125 -7.074 -6.055 1 94.94 90 ASN A CA 1
ATOM 720 C C . ASN A 1 90 ? 12.797 -5.676 -5.543 1 94.94 90 ASN A C 1
ATOM 722 O O . ASN A 1 90 ? 12.32 -4.828 -6.301 1 94.94 90 ASN A O 1
ATOM 726 N N . TRP A 1 91 ? 13.031 -5.488 -4.277 1 94.12 91 TRP A N 1
ATOM 727 C CA . TRP A 1 91 ? 12.844 -4.184 -3.65 1 94.12 91 TRP A CA 1
ATOM 728 C C . TRP A 1 91 ? 14 -3.857 -2.713 1 94.12 91 TRP A C 1
ATOM 730 O O . TRP A 1 91 ? 14.469 -4.723 -1.969 1 94.12 91 TRP A O 1
ATOM 740 N N . ALA A 1 92 ? 14.484 -2.686 -2.805 1 91.75 92 ALA A N 1
ATOM 741 C CA . ALA A 1 92 ? 15.438 -2.127 -1.849 1 91.75 92 ALA A CA 1
ATOM 742 C C . ALA A 1 92 ? 14.859 -0.893 -1.158 1 91.75 92 ALA A C 1
ATOM 744 O O . ALA A 1 92 ? 14.328 0.002 -1.815 1 91.75 92 ALA A O 1
ATOM 745 N N . GLY A 1 93 ? 14.953 -0.915 0.122 1 89.38 93 GLY A N 1
ATOM 746 C CA . GLY A 1 93 ? 14.43 0.218 0.868 1 89.38 93 GLY A CA 1
ATOM 747 C C . GLY A 1 93 ? 14.812 0.197 2.334 1 89.38 93 GLY A C 1
ATOM 748 O O . GLY A 1 93 ? 15.68 -0.578 2.742 1 89.38 93 GLY A O 1
ATOM 749 N N . SER A 1 94 ? 14.258 1.108 3.076 1 87.94 94 SER A N 1
ATOM 750 C CA . SER A 1 94 ? 14.625 1.279 4.48 1 87.94 94 SER A CA 1
ATOM 751 C C . SER A 1 94 ? 14.141 0.103 5.324 1 87.94 94 SER A C 1
ATOM 753 O O . SER A 1 94 ? 13.039 -0.408 5.113 1 87.94 94 SER A O 1
ATOM 755 N N . ILE A 1 95 ? 14.938 -0.269 6.238 1 88.5 95 ILE A N 1
ATOM 756 C CA . ILE A 1 95 ? 14.602 -1.305 7.207 1 88.5 95 ILE A CA 1
ATOM 757 C C . ILE A 1 95 ? 13.367 -0.882 8.008 1 88.5 95 ILE A C 1
ATOM 759 O O . ILE A 1 95 ? 12.469 -1.689 8.242 1 88.5 95 ILE A O 1
ATOM 763 N N . GLU A 1 96 ? 13.297 0.351 8.297 1 86.12 96 GLU A N 1
ATOM 764 C CA . GLU A 1 96 ? 12.211 0.885 9.109 1 86.12 96 GLU A CA 1
ATOM 765 C C . GLU A 1 96 ? 10.867 0.735 8.398 1 86.12 96 GLU A C 1
ATOM 767 O O . GLU A 1 96 ? 9.875 0.338 9.016 1 86.12 96 GLU A O 1
ATOM 772 N N . ASN A 1 97 ? 10.867 1.011 7.148 1 87.06 97 ASN A N 1
ATOM 773 C CA . ASN A 1 97 ? 9.625 0.89 6.383 1 87.06 97 ASN A CA 1
ATOM 774 C C . ASN A 1 97 ? 9.148 -0.557 6.32 1 87.06 97 ASN A C 1
ATOM 776 O O . ASN A 1 97 ? 7.953 -0.825 6.473 1 87.06 97 ASN A O 1
ATOM 780 N N . PHE A 1 98 ? 10 -1.406 6.137 1 91.75 98 PHE A N 1
ATOM 781 C CA . PHE A 1 98 ? 9.641 -2.818 6.078 1 91.75 98 PHE A CA 1
ATOM 782 C C . PHE A 1 98 ? 9.164 -3.311 7.441 1 91.75 98 PHE A C 1
ATOM 784 O O . PHE A 1 98 ? 8.164 -4.027 7.535 1 91.75 98 PHE A O 1
ATOM 791 N N . GLU A 1 99 ? 9.883 -2.916 8.477 1 87.62 99 GLU A N 1
ATOM 792 C CA . GLU A 1 99 ? 9.523 -3.359 9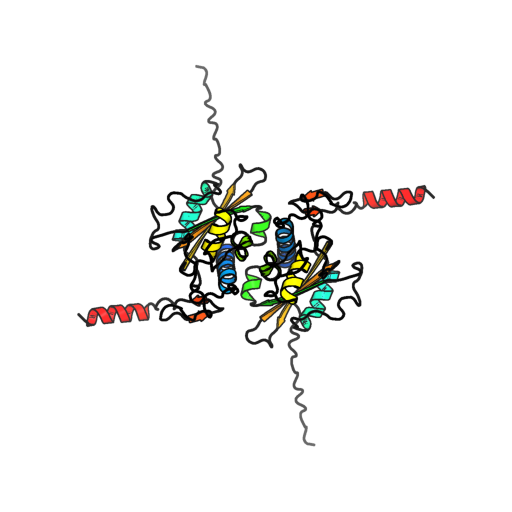.82 1 87.62 99 GLU A CA 1
ATOM 793 C C . GLU A 1 99 ? 8.156 -2.814 10.227 1 87.62 99 GLU A C 1
ATOM 795 O O . GLU A 1 99 ? 7.391 -3.492 10.922 1 87.62 99 GLU A O 1
ATOM 800 N N . ALA A 1 100 ? 7.934 -1.659 9.742 1 84.56 100 ALA A N 1
ATOM 801 C CA . ALA A 1 100 ? 6.625 -1.081 10.039 1 84.56 100 ALA A CA 1
ATOM 802 C C . ALA A 1 100 ? 5.52 -1.804 9.273 1 84.56 100 ALA A C 1
ATOM 804 O O . ALA A 1 100 ? 4.41 -1.971 9.781 1 84.56 100 ALA A O 1
ATOM 805 N N . SER A 1 101 ? 5.828 -2.252 8.125 1 90.19 101 SER A N 1
ATOM 806 C CA . SER A 1 101 ? 4.859 -2.957 7.289 1 90.19 101 SER A CA 1
ATOM 807 C C . SER A 1 101 ? 5.559 -3.867 6.281 1 90.19 101 SER A C 1
ATOM 809 O O . SER A 1 101 ? 5.891 -3.436 5.176 1 90.19 101 SER A O 1
ATOM 811 N N . PRO A 1 102 ? 5.574 -5.113 6.535 1 94.44 102 PRO A N 1
ATOM 812 C CA . PRO A 1 102 ? 6.273 -6.055 5.66 1 94.44 102 PRO A CA 1
ATOM 813 C C . PRO A 1 102 ? 5.637 -6.16 4.277 1 94.44 102 PRO A C 1
ATOM 815 O O . PRO A 1 102 ? 6.23 -6.734 3.359 1 94.44 102 PRO A O 1
ATOM 818 N N . GLY A 1 103 ? 4.48 -5.578 4.074 1 95.62 103 GLY A N 1
ATOM 819 C CA . GLY A 1 103 ? 3.807 -5.574 2.783 1 95.62 103 GLY A CA 1
ATOM 820 C C . GLY A 1 103 ? 4.246 -4.43 1.889 1 95.62 103 GLY A C 1
ATOM 821 O O . GLY A 1 103 ? 3.859 -4.363 0.72 1 95.62 103 GLY A O 1
ATOM 822 N N . VAL A 1 104 ? 5.113 -3.551 2.387 1 95.06 104 VAL A N 1
ATOM 823 C CA . VAL A 1 104 ? 5.516 -2.332 1.69 1 95.06 104 VAL A CA 1
ATOM 824 C C . VAL A 1 104 ? 6.125 -2.688 0.335 1 95.06 104 VAL A C 1
ATOM 826 O O . VAL A 1 104 ? 5.77 -2.094 -0.686 1 95.06 104 VAL A O 1
ATOM 829 N N . PRO A 1 105 ? 7.012 -3.699 0.216 1 96.44 105 PRO A N 1
ATOM 830 C CA . PRO A 1 105 ? 7.562 -4.008 -1.105 1 96.44 105 PRO A CA 1
ATOM 831 C C . PRO A 1 105 ? 6.48 -4.297 -2.143 1 96.44 105 PRO A C 1
ATOM 833 O O . PRO A 1 105 ? 6.562 -3.82 -3.277 1 96.44 105 PRO A O 1
ATOM 836 N N . ALA A 1 106 ? 5.469 -5.027 -1.768 1 97.06 106 ALA A N 1
ATOM 837 C CA . ALA A 1 106 ? 4.398 -5.367 -2.701 1 97.06 106 ALA A CA 1
ATOM 838 C C . ALA A 1 106 ? 3.662 -4.117 -3.174 1 97.06 106 ALA A C 1
ATOM 840 O O . ALA A 1 106 ? 3.371 -3.973 -4.363 1 97.06 106 ALA A O 1
ATOM 841 N N . TRP A 1 107 ? 3.391 -3.232 -2.258 1 94.38 107 TRP A N 1
ATOM 842 C CA . TRP A 1 107 ? 2.721 -1.984 -2.611 1 94.38 107 TRP A CA 1
ATOM 843 C C . TRP A 1 107 ? 3.592 -1.141 -3.535 1 94.38 107 TRP A C 1
ATOM 845 O O . TRP A 1 107 ? 3.092 -0.523 -4.477 1 94.38 107 TRP A O 1
ATOM 855 N N . MET A 1 108 ? 4.871 -1.123 -3.281 1 93.75 108 MET A N 1
ATOM 856 C CA . MET A 1 108 ? 5.789 -0.337 -4.102 1 93.75 108 MET A CA 1
ATOM 857 C C . MET A 1 108 ? 5.91 -0.928 -5.504 1 93.75 108 MET A C 1
ATOM 859 O O . MET A 1 108 ? 6.074 -0.195 -6.477 1 93.75 108 MET A O 1
ATOM 863 N N . TRP A 1 109 ? 5.742 -2.223 -5.66 1 95.25 109 TRP A N 1
ATOM 864 C CA . TRP A 1 109 ? 5.836 -2.869 -6.965 1 95.25 109 TRP A CA 1
ATOM 865 C C . TRP A 1 109 ? 4.645 -2.504 -7.844 1 95.25 109 TRP A C 1
ATOM 867 O O . TRP A 1 109 ? 4.727 -2.559 -9.07 1 95.25 109 TRP A O 1
ATOM 877 N N . VAL A 1 110 ? 3.533 -2.098 -7.23 1 93.75 110 VAL A N 1
ATOM 878 C CA . VAL A 1 110 ? 2.348 -1.876 -8.047 1 93.75 110 VAL A CA 1
ATOM 879 C C . VAL A 1 110 ? 2.053 -0.38 -8.141 1 93.75 110 VAL A C 1
ATOM 881 O O . VAL A 1 110 ? 1.029 0.025 -8.695 1 93.75 110 VAL A O 1
ATOM 884 N N . LYS A 1 111 ? 2.949 0.44 -7.664 1 88.69 111 LYS A N 1
ATOM 885 C CA . LYS A 1 111 ? 2.715 1.877 -7.551 1 88.69 111 LYS A CA 1
ATOM 886 C C . LYS A 1 111 ? 2.451 2.5 -8.914 1 88.69 111 LYS A C 1
ATOM 888 O O . LYS A 1 111 ? 1.734 3.496 -9.023 1 88.69 111 LYS A O 1
ATOM 893 N N . HIS A 1 112 ? 2.92 1.837 -10.031 1 83.5 112 HIS A N 1
ATOM 894 C CA . HIS A 1 112 ? 2.725 2.379 -11.367 1 83.5 112 HIS A CA 1
ATOM 895 C C . HIS A 1 112 ? 1.666 1.594 -12.133 1 83.5 112 HIS A C 1
ATOM 897 O O . HIS A 1 112 ? 1.603 1.664 -13.359 1 83.5 112 HIS A O 1
ATOM 903 N N . GLY A 1 113 ? 0.857 0.868 -11.438 1 84.12 113 GLY A N 1
ATOM 904 C CA . GLY A 1 113 ? -0.133 -0.016 -12.031 1 84.12 113 GLY A CA 1
ATOM 905 C C . GLY A 1 113 ? -1.136 0.713 -12.898 1 84.12 113 GLY A C 1
ATOM 906 O O . GLY A 1 113 ? -1.542 0.202 -13.945 1 84.12 113 GLY A O 1
ATOM 907 N N . GLN A 1 114 ? -1.439 1.896 -12.555 1 78.25 114 GLN A N 1
ATOM 908 C CA . GLN A 1 114 ? -2.473 2.631 -13.281 1 78.25 114 GLN A CA 1
ATOM 909 C C . GLN A 1 114 ? -1.966 3.1 -14.641 1 78.25 114 GLN A C 1
ATOM 911 O O . GLN A 1 114 ? -2.752 3.525 -15.492 1 78.25 114 GLN A O 1
ATOM 916 N N . GLU A 1 115 ? -0.692 2.986 -14.789 1 84.31 115 GLU A N 1
ATOM 917 C CA . GLU A 1 115 ? -0.113 3.381 -16.062 1 84.31 115 GLU A CA 1
ATOM 918 C C . GLU A 1 115 ? -0.134 2.225 -17.062 1 84.31 115 GLU A C 1
ATOM 920 O O . GLU A 1 115 ? 0.277 2.383 -18.219 1 84.31 115 GLU A O 1
ATOM 925 N N . TYR A 1 116 ? -0.636 1.144 -16.688 1 89.06 116 TYR A N 1
ATOM 926 C CA . TYR A 1 116 ? -0.78 0.005 -17.594 1 89.06 116 TYR A CA 1
ATOM 927 C C . TYR A 1 116 ? -2.062 0.114 -18.406 1 89.06 116 TYR A C 1
ATOM 929 O O . TYR A 1 116 ? -3.127 0.422 -17.859 1 89.06 116 TYR A O 1
ATOM 937 N N . SER A 1 117 ? -1.926 -0.192 -19.656 1 90.19 117 SER A N 1
ATOM 938 C CA . SER A 1 117 ? -3.08 -0.22 -20.547 1 90.19 117 SER A CA 1
ATOM 939 C C . SER A 1 117 ? -3.445 -1.649 -20.938 1 90.19 117 SER A C 1
ATOM 941 O O . SER A 1 117 ? -2.664 -2.336 -21.594 1 90.19 117 SER A O 1
ATOM 943 N N . PHE A 1 118 ? -4.633 -2.018 -20.625 1 91.31 118 PHE A N 1
ATOM 944 C CA . PHE A 1 118 ? -5.105 -3.346 -21 1 91.31 118 PHE A CA 1
ATOM 945 C C . PHE A 1 118 ? -5.418 -3.41 -22.484 1 91.31 118 PHE A C 1
ATOM 947 O O . PHE A 1 118 ? -5.426 -4.492 -23.078 1 91.31 118 PHE A O 1
ATOM 954 N N . LYS A 1 119 ? -5.652 -2.266 -23.047 1 90.75 119 LYS A N 1
ATOM 955 C CA . LYS A 1 119 ? -5.891 -2.203 -24.484 1 90.75 119 LYS A CA 1
ATOM 956 C C . LYS A 1 119 ? -4.594 -2.416 -25.266 1 90.75 119 LYS A C 1
ATOM 958 O O . LYS A 1 119 ? -4.531 -3.271 -26.156 1 90.75 119 LYS A O 1
ATOM 963 N N . SER A 1 120 ? -3.535 -1.688 -24.859 1 89.75 120 SER A N 1
ATOM 964 C CA . SER A 1 120 ? -2.271 -1.78 -25.594 1 89.75 120 SER A CA 1
ATOM 965 C C . SER A 1 120 ? -1.375 -2.863 -25 1 89.75 120 SER A C 1
ATOM 967 O O . SER A 1 120 ? -0.364 -3.234 -25.594 1 89.75 120 SER A O 1
ATOM 969 N N . LYS A 1 121 ? -1.688 -3.326 -23.812 1 90.44 121 LYS A N 1
ATOM 970 C CA . LYS A 1 121 ? -0.98 -4.402 -23.125 1 90.44 121 LYS A CA 1
ATOM 971 C C . LYS A 1 121 ? 0.437 -3.979 -22.75 1 90.44 121 LYS A C 1
ATOM 973 O O . LYS A 1 121 ? 1.39 -4.738 -22.953 1 90.44 121 LYS A O 1
ATOM 978 N N . ARG A 1 122 ? 0.521 -2.721 -22.359 1 88.69 122 ARG A N 1
ATOM 979 C CA . ARG A 1 122 ? 1.801 -2.174 -21.906 1 88.69 122 ARG A CA 1
ATOM 980 C C . ARG A 1 122 ? 1.599 -0.935 -21.047 1 88.69 122 ARG A C 1
ATOM 982 O O . ARG A 1 122 ? 0.499 -0.379 -21 1 88.69 122 ARG A O 1
ATOM 989 N N . CYS A 1 123 ? 2.68 -0.576 -20.391 1 88.94 123 CYS A N 1
ATOM 990 C CA . CYS A 1 123 ? 2.654 0.666 -19.625 1 88.94 123 CYS A CA 1
ATOM 991 C C . CYS A 1 123 ? 2.963 1.862 -20.516 1 88.94 123 CYS A C 1
ATOM 993 O O . CYS A 1 123 ? 3.533 1.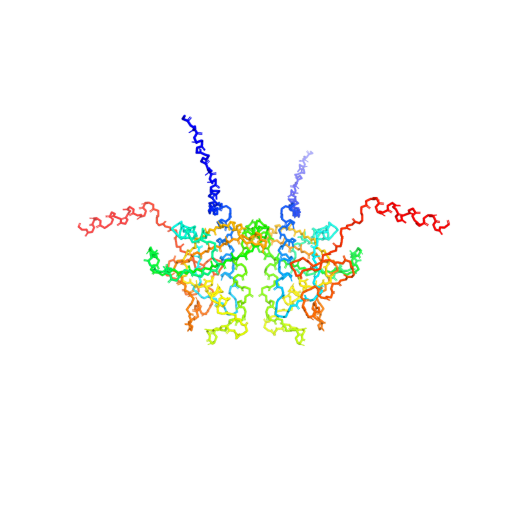706 -21.594 1 88.94 123 CYS A O 1
ATOM 995 N N . ASP A 1 124 ? 2.553 3.033 -19.969 1 86.88 124 ASP A N 1
ATOM 996 C CA . ASP A 1 124 ? 2.953 4.297 -20.578 1 86.88 124 ASP A CA 1
ATOM 997 C C . ASP A 1 124 ? 4.473 4.391 -20.703 1 86.88 124 ASP A C 1
ATOM 999 O O . ASP A 1 124 ? 5.203 3.766 -19.938 1 86.88 124 ASP A O 1
ATOM 1003 N N . ASP A 1 125 ? 4.949 5.199 -21.578 1 86.62 125 ASP A N 1
ATOM 1004 C CA . ASP A 1 125 ? 6.371 5.316 -21.875 1 86.62 125 ASP A CA 1
ATOM 1005 C C . ASP A 1 125 ? 7.137 5.934 -20.719 1 86.62 125 ASP A C 1
ATOM 1007 O O . ASP A 1 125 ? 8.352 5.75 -20.594 1 86.62 125 ASP A O 1
ATOM 1011 N N . LYS A 1 126 ? 6.488 6.602 -19.891 1 85.38 126 LYS A N 1
ATOM 1012 C CA . LYS A 1 126 ? 7.16 7.262 -18.766 1 85.38 126 LYS A CA 1
ATOM 1013 C C . LYS A 1 126 ? 7.512 6.262 -17.672 1 85.38 126 LYS A C 1
ATOM 1015 O O . LYS A 1 126 ? 8.289 6.574 -16.766 1 85.38 126 LYS A O 1
ATOM 1020 N N . VAL A 1 127 ? 6.914 5.082 -17.797 1 88.19 127 VAL A N 1
ATOM 1021 C CA . VAL A 1 127 ? 7.148 4.047 -16.797 1 88.19 127 VAL A CA 1
ATOM 1022 C C . VAL A 1 127 ? 8.289 3.141 -17.25 1 88.19 127 VAL A C 1
ATOM 1024 O O . VAL A 1 127 ? 8.312 2.689 -18.391 1 88.19 127 VAL A O 1
ATOM 1027 N N . SER A 1 128 ? 9.266 2.857 -16.391 1 88.5 128 SER A N 1
ATOM 1028 C CA . SER A 1 128 ? 10.375 1.976 -16.719 1 88.5 128 SER A CA 1
ATOM 1029 C C . SER A 1 128 ? 9.898 0.55 -16.969 1 88.5 128 SER A C 1
ATOM 1031 O O . SER A 1 128 ? 8.852 0.142 -16.453 1 88.5 128 SER A O 1
ATOM 1033 N N . PHE A 1 129 ? 10.688 -0.207 -17.688 1 88.06 129 PHE A N 1
ATOM 1034 C CA . PHE A 1 129 ? 10.383 -1.614 -17.938 1 88.06 129 PHE A CA 1
ATOM 1035 C C . PHE A 1 129 ? 10.305 -2.381 -16.609 1 88.06 129 PHE A C 1
ATOM 1037 O O . PHE A 1 129 ? 9.422 -3.223 -16.438 1 88.06 129 PHE A O 1
ATOM 1044 N N . LYS A 1 130 ? 11.18 -2.068 -15.711 1 89.19 130 LYS A N 1
ATOM 1045 C CA . LYS A 1 130 ? 11.195 -2.744 -14.422 1 89.19 130 LYS A CA 1
ATOM 1046 C C . LYS A 1 130 ? 9.906 -2.475 -13.648 1 89.19 130 LYS A C 1
ATOM 1048 O O . LYS A 1 130 ? 9.297 -3.396 -13.102 1 89.19 130 LYS A O 1
ATOM 1053 N N . ASP A 1 131 ? 9.555 -1.255 -13.648 1 90.19 131 ASP A N 1
ATOM 1054 C CA . ASP A 1 131 ? 8.352 -0.898 -12.898 1 90.19 131 ASP A CA 1
ATOM 1055 C C . ASP A 1 131 ? 7.113 -1.567 -13.492 1 90.19 131 ASP A C 1
ATOM 1057 O O . ASP A 1 131 ? 6.25 -2.055 -12.766 1 90.19 131 ASP A O 1
ATOM 1061 N N . CYS A 1 132 ? 7.066 -1.555 -14.805 1 90.56 132 CYS A N 1
ATOM 1062 C CA . CYS A 1 132 ? 5.941 -2.189 -15.477 1 90.56 132 CYS A CA 1
ATOM 1063 C C . CYS A 1 132 ? 5.93 -3.693 -15.227 1 90.56 132 CYS A C 1
ATOM 1065 O O . CYS A 1 132 ? 4.883 -4.27 -14.922 1 90.56 132 CYS A O 1
ATOM 1067 N N . SER A 1 133 ? 7.086 -4.258 -15.328 1 91.81 133 SER A N 1
ATOM 1068 C CA . SER A 1 133 ? 7.199 -5.695 -15.125 1 91.81 133 SER A CA 1
ATOM 1069 C C . SER A 1 133 ? 6.875 -6.074 -13.68 1 91.81 133 SER A C 1
ATOM 1071 O O . SER A 1 133 ? 6.262 -7.113 -13.43 1 91.81 133 SER A O 1
ATOM 1073 N N . ASP A 1 134 ? 7.293 -5.262 -12.695 1 93.5 134 ASP A N 1
ATOM 1074 C CA . ASP A 1 134 ? 6.965 -5.504 -11.289 1 93.5 134 ASP A CA 1
ATOM 1075 C C . ASP A 1 134 ? 5.453 -5.543 -11.078 1 93.5 134 ASP A C 1
ATOM 1077 O O . ASP A 1 134 ? 4.941 -6.434 -10.391 1 93.5 134 ASP A O 1
ATOM 1081 N N . PHE A 1 135 ? 4.84 -4.641 -11.703 1 93.75 135 PHE A N 1
ATOM 1082 C CA . PHE A 1 135 ? 3.391 -4.551 -11.562 1 93.75 135 PHE A CA 1
ATOM 1083 C C . PHE A 1 135 ? 2.713 -5.789 -12.133 1 93.75 135 PHE A C 1
ATOM 1085 O O . PHE A 1 135 ? 1.923 -6.441 -11.445 1 93.75 135 PHE A O 1
ATOM 1092 N N . THR A 1 136 ? 3.02 -6.129 -13.383 1 94.31 136 THR A N 1
ATOM 1093 C CA . THR A 1 136 ? 2.352 -7.246 -14.039 1 94.31 136 THR A CA 1
ATOM 1094 C C . THR A 1 136 ? 2.664 -8.562 -13.336 1 94.31 136 THR A C 1
ATOM 1096 O O . THR A 1 136 ? 1.82 -9.461 -13.273 1 94.31 136 THR A O 1
ATOM 1099 N N . GLN A 1 137 ? 3.82 -8.625 -12.742 1 95.31 137 GLN A N 1
ATOM 1100 C CA . GLN A 1 137 ? 4.176 -9.82 -11.992 1 95.31 137 GLN A CA 1
ATOM 1101 C C . GLN A 1 137 ? 3.256 -10.008 -10.789 1 95.31 137 GLN A C 1
ATOM 1103 O O . GLN A 1 137 ? 2.77 -11.117 -10.539 1 95.31 137 GLN A O 1
ATOM 1108 N N . VAL A 1 138 ? 2.975 -8.961 -10.117 1 96.81 138 VAL A N 1
ATOM 1109 C CA . VAL A 1 138 ? 2.16 -9.039 -8.906 1 96.81 138 VAL A CA 1
ATOM 1110 C C . VAL A 1 138 ? 0.737 -9.453 -9.273 1 96.81 138 VAL A C 1
ATOM 1112 O O . VAL A 1 138 ? 0.12 -10.258 -8.57 1 96.81 138 VAL A O 1
ATOM 1115 N N . ILE A 1 139 ? 0.206 -9.008 -10.398 1 96.25 139 ILE A N 1
ATOM 1116 C CA . ILE A 1 139 ? -1.209 -9.219 -10.68 1 96.25 139 ILE A CA 1
ATOM 1117 C C . ILE A 1 139 ? -1.366 -10.297 -11.75 1 96.25 139 ILE A C 1
ATOM 1119 O O . ILE A 1 139 ? -2.412 -10.391 -12.398 1 96.25 139 ILE A O 1
ATOM 1123 N N . MET A 1 140 ? -0.371 -11.047 -12.016 1 96.06 140 MET A N 1
ATOM 1124 C CA . MET A 1 140 ? -0.499 -12.18 -12.93 1 96.06 140 MET A CA 1
ATOM 1125 C C . MET A 1 140 ? -1.5 -13.195 -12.406 1 96.06 140 MET A C 1
ATOM 1127 O O . MET A 1 140 ? -1.256 -13.844 -11.383 1 96.06 140 MET A O 1
ATOM 1131 N N . ALA A 1 141 ? -2.504 -13.445 -13.164 1 96.88 141 ALA A N 1
ATOM 1132 C CA . ALA A 1 141 ? -3.664 -14.18 -12.664 1 96.88 141 ALA A CA 1
ATOM 1133 C C . ALA A 1 141 ? -3.312 -15.641 -12.375 1 96.88 141 ALA A C 1
ATOM 1135 O O . ALA A 1 141 ? -3.871 -16.25 -11.461 1 96.88 141 ALA A O 1
ATOM 1136 N N . THR A 1 142 ? -2.391 -16.156 -13.102 1 95.88 142 THR A N 1
ATOM 1137 C CA . THR A 1 142 ? -2.156 -17.594 -13.047 1 95.88 142 THR A CA 1
ATOM 1138 C C . THR A 1 142 ? -1.123 -17.922 -11.977 1 95.88 142 THR A C 1
ATOM 1140 O O . THR A 1 142 ? -0.857 -19.109 -11.711 1 95.88 142 THR A O 1
ATOM 1143 N N . THR A 1 143 ? -0.519 -16.938 -11.391 1 97.06 143 THR A N 1
ATOM 1144 C CA . THR A 1 143 ? 0.417 -17.203 -10.305 1 97.06 143 THR A CA 1
ATOM 1145 C C . THR A 1 143 ? -0.299 -17.844 -9.125 1 97.06 143 THR A C 1
ATOM 1147 O O . THR A 1 143 ? -1.354 -17.375 -8.695 1 97.06 143 THR A O 1
ATOM 1150 N N . GLU A 1 144 ? 0.329 -18.891 -8.578 1 97.5 144 GLU A N 1
ATOM 1151 C CA . GLU A 1 144 ? -0.315 -19.672 -7.52 1 97.5 144 GLU A CA 1
ATOM 1152 C C . GLU A 1 144 ? 0.372 -19.453 -6.176 1 97.5 144 GLU A C 1
ATOM 1154 O O . GLU A 1 144 ? -0.235 -19.641 -5.121 1 97.5 144 GLU A O 1
ATOM 1159 N N . ALA A 1 145 ? 1.594 -19.125 -6.27 1 98.44 145 ALA A N 1
ATOM 1160 C CA . ALA A 1 145 ? 2.357 -19.078 -5.027 1 98.44 145 ALA A CA 1
ATOM 1161 C C . ALA A 1 145 ? 3.475 -18.047 -5.098 1 98.44 145 ALA A C 1
ATOM 1163 O O . ALA A 1 145 ? 3.928 -17.688 -6.188 1 98.44 145 ALA A O 1
ATOM 1164 N N . ILE A 1 146 ? 3.887 -17.594 -3.898 1 98.56 146 ILE A N 1
ATOM 1165 C CA . ILE A 1 146 ? 5.047 -16.719 -3.76 1 98.56 146 ILE A CA 1
ATOM 1166 C C . ILE A 1 146 ? 5.938 -17.219 -2.627 1 98.56 146 ILE A C 1
ATOM 1168 O O . ILE A 1 146 ? 5.488 -17.969 -1.762 1 98.56 146 ILE A O 1
ATOM 1172 N N . GLY A 1 147 ? 7.16 -16.922 -2.664 1 98.38 147 GLY A N 1
ATOM 1173 C CA . GLY A 1 147 ? 8.148 -17.031 -1.604 1 98.38 147 GLY A CA 1
ATOM 1174 C C . GLY A 1 147 ? 9.156 -15.891 -1.61 1 98.38 147 GLY A C 1
ATOM 1175 O O . GLY A 1 147 ? 9.602 -15.461 -2.674 1 98.38 147 GLY A O 1
ATOM 1176 N N . CYS A 1 148 ? 9.492 -15.398 -0.419 1 97.94 148 CYS A N 1
ATOM 1177 C CA . CYS A 1 148 ? 10.312 -14.188 -0.329 1 97.94 148 CYS A CA 1
ATOM 1178 C C . CYS A 1 148 ? 11.398 -14.344 0.727 1 97.94 148 CYS A C 1
ATOM 1180 O O . CYS A 1 148 ? 11.305 -15.211 1.599 1 97.94 148 CYS A O 1
ATOM 1182 N N . ALA A 1 149 ? 12.312 -13.508 0.653 1 97.31 149 ALA A N 1
ATOM 1183 C CA . ALA A 1 149 ? 13.391 -13.391 1.639 1 97.31 149 ALA A CA 1
ATOM 1184 C C . ALA A 1 149 ? 13.922 -11.969 1.699 1 97.31 149 ALA A C 1
ATOM 1186 O O . ALA A 1 149 ? 13.578 -11.125 0.862 1 97.31 149 ALA A O 1
ATOM 1187 N N . LYS A 1 150 ? 14.617 -11.75 2.746 1 96.12 150 LYS A N 1
ATOM 1188 C CA . LYS A 1 150 ? 15.172 -10.414 2.938 1 96.12 150 LYS A CA 1
ATOM 1189 C C . LYS A 1 150 ? 16.609 -10.477 3.428 1 96.12 150 LYS A C 1
ATOM 1191 O O . LYS A 1 150 ? 17.031 -11.469 4.035 1 96.12 150 LYS A O 1
ATOM 1196 N N . MET A 1 151 ? 17.312 -9.406 3.123 1 93.38 151 MET A N 1
ATOM 1197 C CA . MET A 1 151 ? 18.703 -9.289 3.561 1 93.38 151 MET A CA 1
ATOM 1198 C C . MET A 1 151 ? 19.094 -7.832 3.766 1 93.38 151 MET A C 1
ATOM 1200 O O . MET A 1 151 ? 18.781 -6.98 2.926 1 93.38 151 MET A O 1
ATOM 1204 N N . LYS A 1 152 ? 19.641 -7.594 4.93 1 89.88 152 LYS A N 1
ATOM 1205 C CA . LYS A 1 152 ? 20.266 -6.293 5.141 1 89.88 152 LYS A CA 1
ATOM 1206 C C . LYS A 1 152 ? 21.609 -6.215 4.43 1 89.88 152 LYS A C 1
ATOM 1208 O O . LYS A 1 152 ? 22.5 -7.043 4.664 1 89.88 152 LYS A O 1
ATOM 1213 N N . CYS A 1 153 ? 21.719 -5.316 3.549 1 83.06 153 CYS A N 1
ATOM 1214 C CA . CYS A 1 153 ? 22.953 -5.203 2.77 1 83.06 153 CYS A CA 1
ATOM 1215 C C . CYS A 1 153 ? 23.828 -4.059 3.281 1 83.06 153 CYS A C 1
ATOM 1217 O O . CYS A 1 153 ? 23.531 -2.891 3.01 1 83.06 153 CYS A O 1
ATOM 1219 N N . PRO A 1 154 ? 24.828 -4.34 3.967 1 73.5 154 PRO A N 1
ATOM 1220 C CA . PRO A 1 154 ? 25.641 -3.348 4.668 1 73.5 154 PRO A CA 1
ATOM 1221 C C . PRO A 1 154 ? 26.453 -2.471 3.717 1 73.5 154 PRO A C 1
ATOM 1223 O O . PRO A 1 154 ? 26.844 -1.357 4.078 1 73.5 154 PRO A O 1
ATOM 1226 N N . GLU A 1 155 ? 26.672 -2.943 2.576 1 70.88 155 GLU A N 1
ATOM 1227 C CA . GLU A 1 155 ? 27.562 -2.18 1.698 1 70.88 155 GLU A CA 1
ATOM 1228 C C . GLU A 1 155 ? 26.844 -0.96 1.122 1 70.88 155 GLU A C 1
ATOM 1230 O O . GLU A 1 155 ? 27.484 -0.052 0.589 1 70.88 155 GLU A O 1
ATOM 1235 N N . ASP A 1 156 ? 25.578 -1.07 1.332 1 67.06 156 ASP A N 1
ATOM 1236 C CA . ASP A 1 156 ? 24.812 0.055 0.792 1 67.06 156 ASP A CA 1
ATOM 1237 C C . ASP A 1 156 ? 24.766 1.209 1.79 1 67.06 156 ASP A C 1
ATOM 1239 O O . ASP A 1 156 ? 24.75 0.988 3.002 1 67.06 156 ASP A O 1
ATOM 1243 N N . GLU A 1 157 ? 25.172 2.457 1.465 1 67.25 157 GLU A N 1
ATOM 1244 C CA . GLU A 1 157 ? 25.031 3.67 2.264 1 67.25 157 GLU A CA 1
ATOM 1245 C C . GLU A 1 157 ? 23.922 4.562 1.719 1 67.25 157 GLU A C 1
ATOM 1247 O O . GLU A 1 157 ? 24.031 5.094 0.612 1 67.25 157 GLU A O 1
ATOM 1252 N N . PRO A 1 158 ? 22.891 4.707 2.561 1 65.69 158 PRO A N 1
ATOM 1253 C CA . PRO A 1 158 ? 22.578 4.078 3.846 1 65.69 158 PRO A CA 1
ATOM 1254 C C . PRO A 1 158 ? 22.219 2.602 3.705 1 65.69 158 PRO A C 1
ATOM 1256 O O . PRO A 1 158 ? 21.906 2.141 2.602 1 65.69 158 PRO A O 1
ATOM 1259 N N . LYS A 1 159 ? 22.297 1.994 4.895 1 67.38 159 LYS A N 1
ATOM 1260 C CA . LYS A 1 159 ? 21.953 0.574 4.926 1 67.38 159 LYS A CA 1
ATOM 1261 C C . LYS A 1 159 ? 20.547 0.333 4.387 1 67.38 159 LYS A C 1
ATOM 1263 O O . LYS A 1 159 ? 19.609 1.019 4.781 1 67.38 159 LYS A O 1
ATOM 1268 N N . GLU A 1 160 ? 20.516 -0.497 3.404 1 85.38 160 GLU A N 1
ATOM 1269 C CA . GLU A 1 160 ? 19.234 -0.802 2.766 1 85.38 160 GLU A CA 1
ATOM 1270 C C . GLU A 1 160 ? 18.859 -2.266 2.969 1 85.38 160 GLU A C 1
ATOM 1272 O O . GLU A 1 160 ? 19.719 -3.113 3.195 1 85.38 160 GLU A O 1
ATOM 1277 N N . LEU A 1 161 ? 17.609 -2.465 3.176 1 92.12 161 LEU A N 1
ATOM 1278 C CA . LEU A 1 161 ? 17.047 -3.811 3.166 1 92.12 161 LEU A CA 1
ATOM 1279 C C . LEU A 1 161 ? 16.672 -4.23 1.748 1 92.12 161 LEU A C 1
ATOM 1281 O O . LEU A 1 161 ? 16.047 -3.467 1.016 1 92.12 161 LEU A O 1
ATOM 1285 N N . TYR A 1 162 ? 17.141 -5.434 1.414 1 93.38 162 TYR A N 1
ATOM 1286 C CA . TYR A 1 162 ? 16.734 -6.039 0.154 1 93.38 162 TYR A CA 1
ATOM 1287 C C . TYR A 1 162 ? 15.656 -7.098 0.385 1 93.38 162 TYR A C 1
ATOM 1289 O O . TYR A 1 162 ? 15.773 -7.918 1.296 1 93.38 162 TYR A O 1
ATOM 1297 N N . VAL A 1 163 ? 14.625 -7.004 -0.363 1 95.88 163 VAL A N 1
ATOM 1298 C CA . VAL A 1 163 ? 13.562 -8.008 -0.358 1 95.88 163 VAL A CA 1
ATOM 1299 C C . VAL A 1 163 ? 13.383 -8.578 -1.764 1 95.88 163 VAL A C 1
ATOM 1301 O O . VAL A 1 163 ? 13.273 -7.832 -2.736 1 95.88 163 VAL A O 1
ATOM 1304 N N . THR A 1 164 ? 13.43 -9.898 -1.873 1 96.38 164 THR A N 1
ATOM 1305 C CA . THR A 1 164 ? 13.172 -10.594 -3.129 1 96.38 164 THR A CA 1
ATOM 1306 C C . THR A 1 164 ? 12.008 -11.57 -2.975 1 96.38 164 THR A C 1
ATOM 1308 O O . THR A 1 164 ? 11.914 -12.289 -1.976 1 96.38 164 THR A O 1
ATOM 1311 N N . CYS A 1 165 ? 11.125 -11.531 -3.93 1 97.19 165 CYS A N 1
ATOM 1312 C CA . CYS A 1 165 ? 10.062 -12.531 -4.004 1 97.19 165 CYS A CA 1
ATOM 1313 C C . CYS A 1 165 ? 10.102 -13.273 -5.336 1 97.19 165 CYS A C 1
ATOM 1315 O O . CYS A 1 165 ? 10.266 -12.656 -6.387 1 97.19 165 CYS A O 1
ATOM 1317 N N . PHE A 1 166 ? 9.961 -14.547 -5.242 1 97.06 166 PHE A N 1
ATOM 1318 C CA . PHE A 1 166 ? 9.742 -15.383 -6.422 1 97.06 166 PHE A CA 1
ATOM 1319 C C . PHE A 1 166 ? 8.273 -15.766 -6.547 1 97.06 166 PHE A C 1
ATOM 1321 O O . PHE A 1 166 ? 7.57 -15.898 -5.543 1 97.06 166 PHE A O 1
ATOM 1328 N N . TYR A 1 167 ? 7.883 -15.953 -7.773 1 97.5 167 TYR A N 1
ATOM 1329 C CA . TYR A 1 167 ? 6.512 -16.297 -8.133 1 97.5 167 TYR A CA 1
ATOM 1330 C C . TYR A 1 167 ? 6.465 -17.578 -8.945 1 97.5 167 TYR A C 1
ATOM 1332 O O . TYR A 1 167 ? 7.258 -17.766 -9.875 1 97.5 167 TYR A O 1
ATOM 1340 N N . GLY A 1 168 ? 5.445 -18.453 -8.57 1 96.94 168 GLY A N 1
ATOM 1341 C CA . GLY A 1 168 ? 5.25 -19.688 -9.289 1 96.94 168 GLY A CA 1
ATOM 1342 C C . GLY A 1 168 ? 3.805 -19.922 -9.695 1 96.94 168 GLY A C 1
ATOM 1343 O O . GLY A 1 168 ? 2.941 -20.141 -8.844 1 96.94 168 GLY A O 1
ATOM 1344 N N . PRO A 1 169 ? 3.51 -20.047 -11.008 1 95.56 169 PRO A N 1
ATOM 1345 C CA . PRO A 1 169 ? 4.375 -19.641 -12.117 1 95.56 169 PRO A CA 1
ATOM 1346 C C . PRO A 1 169 ? 4.527 -18.125 -12.219 1 95.56 169 PRO A C 1
ATOM 1348 O O . PRO A 1 169 ? 3.73 -17.375 -11.648 1 95.56 169 PRO A O 1
ATOM 1351 N N . GLY A 1 170 ? 5.609 -17.703 -12.719 1 91.88 170 GLY A N 1
ATOM 1352 C CA . GLY A 1 170 ? 5.816 -16.281 -12.992 1 91.88 170 GLY A CA 1
ATOM 1353 C C . GLY A 1 170 ? 5.336 -15.867 -14.375 1 91.88 170 GLY A C 1
ATOM 1354 O O . GLY A 1 170 ? 5.023 -16.719 -15.211 1 91.88 170 GLY A O 1
ATOM 1355 N N . GLY A 1 171 ? 5.109 -14.586 -14.469 1 75.44 171 GLY A N 1
ATOM 1356 C CA . GLY A 1 171 ? 4.797 -14.086 -15.797 1 75.44 171 GLY A CA 1
ATOM 1357 C C . GLY A 1 171 ? 4.777 -12.57 -15.883 1 75.44 171 GLY A C 1
ATOM 1358 O O . GLY A 1 171 ? 4.539 -11.898 -14.883 1 75.44 171 GLY A O 1
ATOM 1359 N N . SER A 1 172 ? 5.645 -11.984 -16.453 1 63.97 172 SER A N 1
ATOM 1360 C CA . SER A 1 172 ? 5.562 -10.609 -16.922 1 63.97 172 SER A CA 1
ATOM 1361 C C . SER A 1 172 ? 5.598 -10.531 -18.438 1 63.97 172 SER A C 1
ATOM 1363 O O . SER A 1 172 ? 6.668 -10.609 -19.047 1 63.97 172 SER A O 1
ATOM 1365 N N . LEU A 1 173 ? 4.461 -10.953 -19 1 62.47 173 LEU A N 1
ATOM 1366 C CA . LEU A 1 173 ? 4.594 -11.156 -20.438 1 62.47 173 LEU A CA 1
ATOM 1367 C C . LEU A 1 173 ? 4.32 -9.859 -21.188 1 62.47 173 LEU A C 1
ATOM 1369 O O . LEU A 1 173 ? 3.361 -9.148 -20.891 1 62.47 173 LEU A O 1
ATOM 1373 N N . LEU A 1 174 ? 5.32 -9.5 -21.859 1 65 174 LEU A N 1
ATOM 1374 C CA . LEU A 1 174 ? 5.121 -8.422 -22.828 1 65 174 LEU A CA 1
ATOM 1375 C C . LEU A 1 174 ? 4.035 -8.781 -23.828 1 65 174 LEU A C 1
ATOM 1377 O O . LEU A 1 174 ? 3.961 -9.93 -24.281 1 65 174 LEU A O 1
ATOM 1381 N N . PHE A 1 175 ? 2.992 -8.008 -23.922 1 72.81 175 PHE A N 1
ATOM 1382 C CA . PHE A 1 175 ? 1.972 -8.008 -24.969 1 72.81 175 PHE A CA 1
ATOM 1383 C C . PHE A 1 175 ? 0.804 -8.906 -24.578 1 72.81 175 PHE A C 1
ATOM 1385 O O . PHE A 1 175 ? 0.011 -9.305 -25.438 1 72.81 175 PHE A O 1
ATOM 1392 N N . LYS A 1 176 ? 0.865 -9.516 -23.531 1 87.12 176 LYS A N 1
ATOM 1393 C CA . LYS A 1 176 ? -0.304 -10.219 -23.016 1 87.12 176 LYS A CA 1
ATOM 1394 C C . LYS A 1 176 ? -0.761 -9.625 -21.688 1 87.12 176 LYS A C 1
ATOM 1396 O O . LYS A 1 176 ? 0.063 -9.305 -20.828 1 87.12 176 LYS A O 1
ATOM 1401 N N . ASN A 1 177 ? -2.078 -9.547 -21.609 1 93.31 177 ASN A N 1
ATOM 1402 C CA . ASN A 1 177 ? -2.611 -9.039 -20.359 1 93.31 177 ASN A CA 1
ATOM 1403 C C . ASN A 1 177 ? -2.389 -10.023 -19.203 1 93.31 177 ASN A C 1
ATOM 1405 O O . ASN A 1 177 ? -2.445 -11.234 -19.406 1 93.31 177 ASN A O 1
ATOM 1409 N N . PRO A 1 178 ? -2.168 -9.531 -18.016 1 94.88 178 PRO A N 1
ATOM 1410 C CA . PRO A 1 178 ? -1.858 -10.398 -16.875 1 94.88 178 PRO A CA 1
ATOM 1411 C C . PRO A 1 178 ? -3.064 -11.203 -16.406 1 94.88 178 PRO A C 1
ATOM 1413 O O . PRO A 1 178 ? -2.912 -12.156 -15.633 1 94.88 178 PRO A O 1
ATOM 1416 N N . TYR A 1 179 ? -4.23 -10.789 -16.875 1 96.06 179 TYR A N 1
ATOM 1417 C CA . TYR A 1 179 ? -5.422 -11.547 -16.5 1 96.06 179 TYR A CA 1
ATOM 1418 C C . TYR A 1 179 ? -6.531 -11.359 -17.531 1 96.06 179 TYR A C 1
ATOM 1420 O O . TYR A 1 179 ? -6.441 -10.492 -18.406 1 96.06 179 TYR A O 1
ATOM 1428 N N . VAL A 1 180 ? -7.504 -12.242 -17.484 1 96.25 180 VAL A N 1
ATOM 1429 C CA . VAL A 1 180 ? -8.695 -12.133 -18.328 1 96.25 180 VAL A CA 1
ATOM 1430 C C . VAL A 1 180 ? -9.672 -11.133 -17.703 1 96.25 180 VAL A C 1
ATOM 1432 O O . VAL A 1 180 ? -10.062 -11.273 -16.547 1 96.25 180 VAL A O 1
ATOM 1435 N N . VAL A 1 181 ? -10.008 -10.117 -18.562 1 96.75 181 VAL A N 1
ATOM 1436 C CA . VAL A 1 1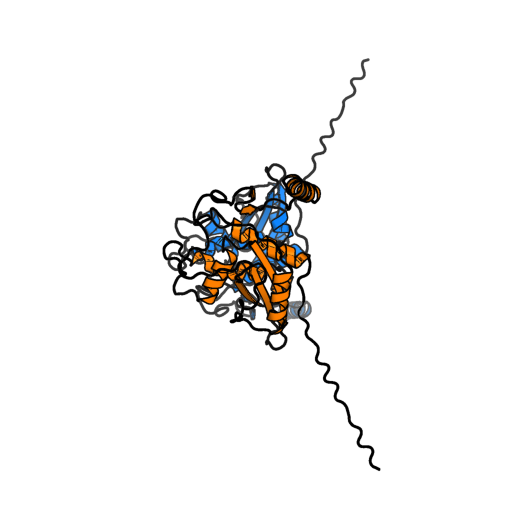81 ? -10.922 -9.078 -18.094 1 96.75 181 VAL A CA 1
ATOM 1437 C C . VAL A 1 181 ? -12.344 -9.633 -18.016 1 96.75 181 VAL A C 1
ATOM 1439 O O . VAL A 1 181 ? -12.789 -10.344 -18.938 1 96.75 181 VAL A O 1
ATOM 1442 N N . GLY A 1 182 ? -13.039 -9.375 -16.891 1 97.81 182 GLY A N 1
ATOM 1443 C CA . GLY A 1 182 ? -14.406 -9.812 -16.688 1 97.81 182 GLY A CA 1
ATOM 1444 C C . GLY A 1 182 ? -14.852 -9.742 -15.234 1 97.81 182 GLY A C 1
ATOM 1445 O O . GLY A 1 182 ? -14.086 -9.312 -14.367 1 97.81 182 GLY A O 1
ATOM 1446 N N . ASP A 1 183 ? -16.047 -10.164 -14.969 1 97.75 183 ASP A N 1
ATOM 1447 C CA . ASP A 1 183 ? -16.547 -10.188 -13.602 1 97.75 183 ASP A CA 1
ATOM 1448 C C . ASP A 1 183 ? -15.688 -11.07 -12.711 1 97.75 183 ASP A C 1
ATOM 1450 O O . ASP A 1 183 ? -15.297 -12.172 -13.117 1 97.75 183 ASP A O 1
ATOM 1454 N N . PRO A 1 184 ? -15.414 -10.562 -11.555 1 98 184 PRO A N 1
ATOM 1455 C CA . PRO A 1 184 ? -14.547 -11.359 -10.688 1 98 184 PRO A CA 1
ATOM 1456 C C . PRO A 1 184 ? -15.031 -12.797 -10.531 1 98 184 PRO A C 1
ATOM 1458 O O . PRO A 1 184 ? -16.219 -13.031 -10.32 1 98 184 PRO A O 1
ATOM 1461 N N . CYS A 1 185 ? -14.141 -13.703 -10.758 1 98.44 185 CYS A N 1
ATOM 1462 C CA . CYS A 1 185 ? -14.312 -15.133 -10.508 1 98.44 185 CYS A CA 1
ATOM 1463 C C . CYS A 1 185 ? -15.188 -15.766 -11.578 1 98.44 185 CYS A C 1
ATOM 1465 O O . CYS A 1 185 ? -15.562 -16.938 -11.461 1 98.44 185 CYS A O 1
ATOM 1467 N N . SER A 1 186 ? -15.516 -15.07 -12.609 1 98.62 186 SER A N 1
ATOM 1468 C CA . SER A 1 186 ? -16.375 -15.617 -13.641 1 98.62 186 SER A CA 1
ATOM 1469 C C . SER A 1 186 ? -15.625 -16.609 -14.531 1 98.62 186 SER A C 1
ATOM 1471 O O . SER A 1 186 ? -16.234 -17.344 -15.312 1 98.62 186 SER A O 1
ATOM 1473 N N . LYS A 1 187 ? -14.32 -16.688 -14.453 1 98.5 187 LYS A N 1
ATOM 1474 C CA . LYS A 1 187 ? -13.523 -17.609 -15.242 1 98.5 187 LYS A CA 1
ATOM 1475 C C . LYS A 1 187 ? -12.562 -18.406 -14.352 1 98.5 187 LYS A C 1
ATOM 1477 O O . LYS A 1 187 ? -11.438 -18.703 -14.766 1 98.5 187 LYS A O 1
ATOM 1482 N N . CYS A 1 188 ? -13.008 -18.625 -13.156 1 98.44 188 CYS A N 1
ATOM 1483 C CA . CYS A 1 188 ? -12.211 -19.469 -12.273 1 98.44 188 CYS A CA 1
ATOM 1484 C C . CYS A 1 188 ? -12.133 -20.891 -12.812 1 98.44 188 CYS A C 1
ATOM 1486 O O . CYS A 1 188 ? -13.055 -21.359 -13.484 1 98.44 188 CYS A O 1
ATOM 1488 N N . PRO A 1 189 ? -11.016 -21.641 -12.516 1 96.88 189 PRO A N 1
ATOM 1489 C CA . PRO A 1 189 ? -10.953 -23.062 -12.852 1 96.88 189 PRO A CA 1
ATOM 1490 C C . PRO A 1 189 ? -12.062 -23.875 -12.195 1 96.88 189 PRO A C 1
ATOM 1492 O O . PRO A 1 189 ? -12.633 -23.438 -11.188 1 96.88 189 PRO A O 1
ATOM 1495 N N . LYS A 1 190 ? -12.234 -25.016 -12.695 1 95.31 190 LYS A N 1
ATOM 1496 C CA . LYS A 1 190 ? -13.242 -25.922 -12.141 1 95.31 190 LYS A CA 1
ATOM 1497 C C . LYS A 1 190 ? -12.938 -26.25 -10.68 1 95.31 190 LYS A C 1
ATOM 1499 O O . LYS A 1 190 ? -11.781 -26.453 -10.312 1 95.31 190 LYS A O 1
ATOM 1504 N N . LYS A 1 191 ? -13.938 -26.266 -9.844 1 94.94 191 LYS A N 1
ATOM 1505 C CA . LYS A 1 191 ? -13.914 -26.656 -8.438 1 94.94 191 LYS A CA 1
ATOM 1506 C C . LYS A 1 191 ? -13.383 -25.547 -7.555 1 94.94 191 LYS A C 1
ATOM 1508 O O . LYS A 1 191 ? -13.375 -25.656 -6.328 1 94.94 191 LYS A O 1
ATOM 1513 N N . TYR A 1 192 ? -12.875 -24.438 -8.219 1 97.31 192 TYR A N 1
ATOM 1514 C CA . TYR A 1 192 ? -12.453 -23.297 -7.418 1 97.31 192 TYR A CA 1
ATOM 1515 C C . TYR A 1 192 ? -13.656 -22.516 -6.914 1 97.31 192 TYR A C 1
ATOM 1517 O O . TYR A 1 192 ? -14.734 -22.562 -7.508 1 97.31 192 TYR A O 1
ATOM 1525 N N . THR A 1 193 ? -13.484 -21.812 -5.82 1 97.25 193 THR A N 1
ATOM 1526 C CA . THR A 1 193 ? -14.516 -20.969 -5.25 1 97.25 193 THR A CA 1
ATOM 1527 C C . THR A 1 193 ? -14.086 -19.5 -5.281 1 97.25 193 THR A C 1
ATOM 1529 O O . THR A 1 193 ? -12.906 -19.203 -5.461 1 97.25 193 THR A O 1
ATOM 1532 N N . CYS A 1 194 ? -15.078 -18.609 -5.199 1 97.38 194 CYS A N 1
ATOM 1533 C CA . CYS A 1 194 ? -14.805 -17.172 -5.215 1 97.38 194 CYS A CA 1
ATOM 1534 C C . CYS A 1 194 ? -14.75 -16.609 -3.799 1 97.38 194 CYS A C 1
ATOM 1536 O O . CYS A 1 194 ? -15.711 -16.766 -3.033 1 97.38 194 CYS A O 1
ATOM 1538 N N . ASN A 1 195 ? -13.656 -16.125 -3.465 1 94.69 195 ASN A N 1
ATOM 1539 C CA . ASN A 1 195 ? -13.5 -15.414 -2.203 1 94.69 195 ASN A CA 1
ATOM 1540 C C . ASN A 1 195 ? -12.82 -14.062 -2.4 1 94.69 195 ASN A C 1
ATOM 1542 O O . ASN A 1 195 ? -11.664 -14.008 -2.824 1 94.69 195 ASN A O 1
ATOM 1546 N N . ASP A 1 196 ? -13.609 -12.953 -2.131 1 92.75 196 ASP A N 1
ATOM 1547 C CA . ASP A 1 196 ? -13.07 -11.602 -2.242 1 92.75 196 ASP A CA 1
ATOM 1548 C C . ASP A 1 196 ? -12.484 -11.359 -3.629 1 92.75 196 ASP A C 1
ATOM 1550 O O . ASP A 1 196 ? -11.336 -10.922 -3.754 1 92.75 196 ASP A O 1
ATOM 1554 N N . ASN A 1 197 ? -13.188 -11.742 -4.617 1 96.75 197 ASN A N 1
ATOM 1555 C CA . ASN A 1 197 ? -12.859 -11.492 -6.016 1 96.75 197 ASN A CA 1
ATOM 1556 C C . ASN A 1 197 ? -11.711 -12.375 -6.488 1 96.75 197 ASN A C 1
ATOM 1558 O O . ASN A 1 197 ? -11.156 -12.148 -7.562 1 96.75 197 ASN A O 1
ATOM 1562 N N . LEU A 1 198 ? -11.305 -13.367 -5.688 1 98.25 198 LEU A N 1
ATOM 1563 C CA . LEU A 1 198 ? -10.211 -14.258 -6.051 1 98.25 198 LEU A CA 1
ATOM 1564 C C . LEU A 1 198 ? -10.703 -15.688 -6.215 1 98.25 198 LEU A C 1
ATOM 1566 O O . LEU A 1 198 ? -11.586 -16.141 -5.477 1 98.25 198 LEU A O 1
ATOM 1570 N N . CYS A 1 199 ? -10.141 -16.359 -7.211 1 98.62 199 CYS A N 1
ATOM 1571 C CA . CYS A 1 199 ? -10.344 -17.797 -7.359 1 98.62 199 CYS A CA 1
ATOM 1572 C C . CYS A 1 199 ? -9.539 -18.578 -6.324 1 98.62 199 CYS A C 1
ATOM 1574 O O . CYS A 1 199 ? -8.312 -18.547 -6.344 1 98.62 199 CYS A O 1
ATOM 1576 N N . VAL A 1 200 ? -10.148 -19.359 -5.477 1 97.88 200 VAL A N 1
ATOM 1577 C CA . VAL A 1 200 ? -9.516 -20.078 -4.375 1 97.88 200 VAL A CA 1
ATOM 1578 C C . VAL A 1 200 ? -9.578 -21.578 -4.637 1 97.88 200 VAL A C 1
ATOM 1580 O O . VAL A 1 200 ? -10.648 -22.125 -4.918 1 97.88 200 VAL A O 1
ATOM 1583 N N . PRO A 1 201 ? -8.43 -22.203 -4.633 1 95 201 PRO A N 1
ATOM 1584 C CA . PRO A 1 201 ? -8.445 -23.641 -4.867 1 95 201 PRO A CA 1
ATOM 1585 C C . PRO A 1 201 ? -9.148 -24.422 -3.75 1 95 201 PRO A C 1
ATOM 1587 O O . PRO A 1 201 ? -9.219 -23.938 -2.615 1 95 201 PRO A O 1
ATOM 1590 N N . PRO A 1 202 ? -9.625 -25.516 -4.113 1 91.94 202 PRO A N 1
ATOM 1591 C CA . PRO A 1 202 ? -10.203 -26.359 -3.066 1 91.94 202 PRO A CA 1
ATOM 1592 C C . PRO A 1 202 ? -9.156 -26.891 -2.082 1 91.94 202 PRO A C 1
ATOM 1594 O O . PRO A 1 202 ? -7.973 -26.969 -2.42 1 91.94 202 PRO A O 1
ATOM 1597 N N . PRO A 1 203 ? -9.617 -27.078 -0.911 1 87.56 203 PRO A N 1
ATOM 1598 C CA . PRO A 1 203 ? -8.664 -27.656 0.035 1 87.56 203 PRO A CA 1
ATOM 1599 C C . PRO A 1 203 ? -8.102 -29 -0.446 1 87.56 203 PRO A C 1
ATOM 1601 O O . PRO A 1 203 ? -8.758 -29.703 -1.225 1 87.56 203 PRO A O 1
ATOM 1604 N N . PRO A 1 204 ? -6.848 -29.172 -0.114 1 82.88 204 PRO A N 1
ATOM 1605 C CA . PRO A 1 204 ? -6.309 -30.484 -0.488 1 82.88 204 PRO A CA 1
ATOM 1606 C C . PRO A 1 204 ? -7.164 -31.641 0.027 1 82.88 204 PRO A C 1
ATOM 1608 O O . PRO A 1 204 ? -7.805 -31.516 1.075 1 82.88 204 PRO A O 1
ATOM 1611 N N . PRO A 1 205 ? -7.203 -32.531 -0.844 1 78.56 205 PRO A N 1
ATOM 1612 C CA . PRO A 1 205 ? -8 -33.656 -0.406 1 78.56 205 PRO A CA 1
ATOM 1613 C C . PRO A 1 205 ? -7.527 -34.25 0.929 1 78.56 205 PRO A C 1
ATOM 1615 O O . PRO A 1 205 ? -6.328 -34.25 1.214 1 78.56 205 PRO A O 1
ATOM 1618 N N . SER A 1 206 ? -8.508 -34.406 1.769 1 79.44 206 SER A N 1
ATOM 1619 C CA . SER A 1 206 ? -8.195 -35.062 3.039 1 79.44 206 SER A CA 1
ATOM 1620 C C . SER A 1 206 ? -7.512 -36.406 2.822 1 79.44 206 SER A C 1
ATOM 1622 O O . SER A 1 206 ? -7.559 -36.938 1.723 1 79.44 206 SER A O 1
ATOM 1624 N N . GLU A 1 207 ? -6.699 -36.75 3.826 1 75 207 GLU A N 1
ATOM 1625 C CA . GLU A 1 207 ? -6.07 -38.062 3.768 1 75 207 GLU A CA 1
ATOM 1626 C C . GLU A 1 207 ? -7.078 -39.125 3.377 1 75 207 GLU A C 1
ATOM 1628 O O . GLU A 1 207 ? -6.758 -40.031 2.6 1 75 207 GLU A O 1
ATOM 1633 N N . ARG A 1 208 ? -8.281 -39.031 3.918 1 75.12 208 ARG A N 1
ATOM 1634 C CA . ARG A 1 208 ? -9.336 -40 3.646 1 75.12 208 ARG A CA 1
ATOM 1635 C C . ARG A 1 208 ? -9.703 -40 2.168 1 75.12 208 ARG A C 1
ATOM 1637 O O . ARG A 1 208 ? -9.867 -41.062 1.567 1 75.12 208 ARG A O 1
ATOM 1644 N N . GLU A 1 209 ? -9.844 -38.812 1.67 1 74.06 209 GLU A N 1
ATOM 1645 C CA . GLU A 1 209 ? -10.203 -38.688 0.26 1 74.06 209 GLU A CA 1
ATOM 1646 C C . GLU A 1 209 ? -9.094 -39.25 -0.637 1 74.06 209 GLU A C 1
ATOM 1648 O O . GLU A 1 209 ? -9.375 -39.906 -1.653 1 74.06 209 GLU A O 1
ATOM 1653 N N . LEU A 1 210 ? -7.922 -39.031 -0.187 1 77.06 210 LEU A N 1
ATOM 1654 C CA . LEU A 1 210 ? -6.773 -39.531 -0.931 1 77.06 210 LEU A CA 1
ATOM 1655 C C . LEU A 1 210 ? -6.73 -41.062 -0.904 1 77.06 210 LEU A C 1
ATOM 1657 O O . LEU A 1 210 ? -6.465 -41.688 -1.926 1 77.06 210 LEU A O 1
ATOM 1661 N N . MET A 1 211 ? -7.031 -41.531 0.219 1 78.56 211 MET A N 1
ATOM 1662 C CA . MET A 1 211 ? -7.051 -43 0.389 1 78.56 211 MET A CA 1
ATOM 1663 C C . MET A 1 211 ? -8.172 -43.625 -0.433 1 78.56 211 MET A C 1
ATOM 1665 O O . MET A 1 211 ? -7.977 -44.688 -1.052 1 78.56 211 MET A O 1
ATOM 1669 N N . GLU A 1 212 ? -9.305 -42.969 -0.371 1 75.19 212 GLU A N 1
ATOM 1670 C CA . GLU A 1 212 ? -10.438 -43.5 -1.135 1 75.19 212 GLU A CA 1
ATOM 1671 C C . GLU A 1 212 ? -10.148 -43.469 -2.633 1 75.19 212 GLU A C 1
ATOM 1673 O O . GLU A 1 212 ? -10.508 -44.406 -3.35 1 75.19 212 GLU A O 1
ATOM 1678 N N . GLU A 1 213 ? -9.461 -42.531 -3.049 1 74.44 213 GLU A N 1
ATOM 1679 C CA . GLU A 1 213 ? -9.094 -42.438 -4.457 1 74.44 213 GLU A CA 1
ATOM 1680 C C . GLU A 1 213 ? -8.062 -43.5 -4.836 1 74.44 213 GLU A C 1
ATOM 1682 O O . GLU A 1 213 ? -8.164 -44.094 -5.902 1 74.44 213 GLU A O 1
ATOM 1687 N N . LEU A 1 214 ? -7.156 -43.656 -3.916 1 74.62 214 LEU A N 1
ATOM 1688 C CA . LEU A 1 214 ? -6.141 -44.688 -4.121 1 74.62 214 LEU A CA 1
ATOM 1689 C C . LEU A 1 214 ? -6.77 -46.062 -4.137 1 74.62 214 LEU A C 1
ATOM 1691 O O . LEU A 1 214 ? -6.434 -46.906 -4.988 1 74.62 214 LEU A O 1
ATOM 1695 N N . LEU A 1 215 ? -7.719 -46.219 -3.24 1 75.75 215 LEU A N 1
ATOM 1696 C CA . LEU A 1 215 ? -8.406 -47.5 -3.156 1 75.75 215 LEU A CA 1
ATOM 1697 C C . LEU A 1 215 ? -9.297 -47.719 -4.379 1 75.75 215 LEU A C 1
ATOM 1699 O O . LEU A 1 215 ? -9.398 -48.844 -4.883 1 75.75 215 LEU A O 1
ATOM 1703 N N . GLY A 1 216 ? -9.852 -46.656 -4.723 1 72.31 216 GLY A N 1
ATOM 1704 C CA . GLY A 1 216 ? -10.617 -46.75 -5.953 1 72.31 216 GLY A CA 1
ATOM 1705 C C . GLY A 1 216 ? -9.773 -47.156 -7.152 1 72.31 216 GLY A C 1
ATOM 1706 O O . GLY A 1 216 ? -10.188 -48 -7.961 1 72.31 216 GLY A O 1
ATOM 1707 N N . TYR A 1 217 ? -8.633 -46.688 -7.203 1 74.31 217 TYR A N 1
ATOM 1708 C CA . TYR A 1 217 ? -7.703 -47.031 -8.281 1 74.31 217 TYR A CA 1
ATOM 1709 C C . TYR A 1 217 ? -7.254 -48.469 -8.172 1 74.31 217 TYR A C 1
ATOM 1711 O O . TYR A 1 217 ? -7.125 -49.156 -9.188 1 74.31 217 TYR A O 1
ATOM 1719 N N . LEU A 1 218 ? -7.09 -48.906 -7 1 73.38 218 LEU A N 1
ATOM 1720 C CA . LEU A 1 218 ? -6.645 -50.281 -6.777 1 73.38 218 LEU A CA 1
ATOM 1721 C C . LEU A 1 218 ? -7.762 -51.281 -7.094 1 73.38 218 LEU A C 1
ATOM 1723 O O . LEU A 1 218 ? -7.5 -52.406 -7.555 1 73.38 218 LEU A O 1
ATOM 1727 N N . HIS A 1 219 ? -8.914 -50.812 -6.867 1 73 219 HIS A N 1
ATOM 1728 C CA . HIS A 1 219 ? -10.016 -51.75 -7.125 1 73 219 HIS A CA 1
ATOM 1729 C C . HIS A 1 219 ? -10.398 -51.75 -8.602 1 73 219 HIS A C 1
ATOM 1731 O O . HIS A 1 219 ? -11.086 -52.656 -9.07 1 73 219 HIS A O 1
ATOM 1737 N N . GLU A 1 220 ? -10.156 -50.75 -9.211 1 65.88 220 GLU A N 1
ATOM 1738 C CA . GLU A 1 220 ? -10.484 -50.719 -10.633 1 65.88 220 GLU A CA 1
ATOM 1739 C C . GLU A 1 220 ? -9.445 -51.5 -11.453 1 65.88 220 GLU A C 1
ATOM 1741 O O . GLU A 1 220 ? -9.641 -51.719 -12.648 1 65.88 220 GLU A O 1
ATOM 1746 N N . GLU A 1 221 ? -8.492 -51.969 -10.883 1 52.84 221 GLU A N 1
ATOM 1747 C CA . GLU A 1 221 ? -7.645 -52.938 -11.57 1 52.84 221 GLU A CA 1
ATOM 1748 C C . GLU A 1 221 ? -8 -54.375 -11.172 1 52.84 221 GLU A C 1
ATOM 1750 O O . GLU A 1 221 ? -8.422 -54.625 -10.039 1 52.84 221 GLU A O 1
ATOM 1755 N N . MET B 1 1 ? -52.188 -11.352 46.625 1 29.38 1 MET B N 1
ATOM 1756 C CA . MET B 1 1 ? -51.156 -10.414 46.188 1 29.38 1 MET B CA 1
ATOM 1757 C C . MET B 1 1 ? -50.156 -11.086 45.219 1 29.38 1 MET B C 1
ATOM 1759 O O . MET B 1 1 ? -49.438 -11.984 45.625 1 29.38 1 MET B O 1
ATOM 1763 N N . ALA B 1 2 ? -50.625 -11.336 43.906 1 45.72 2 ALA B N 1
ATOM 1764 C CA . ALA B 1 2 ? -49.812 -11.875 42.812 1 45.72 2 ALA B CA 1
ATOM 1765 C C . ALA B 1 2 ? -48.562 -11.039 42.594 1 45.72 2 ALA B C 1
ATOM 1767 O O . ALA B 1 2 ? -48.625 -9.82 42.469 1 45.72 2 ALA B O 1
ATOM 1768 N N . TYR B 1 3 ? -47.406 -11.508 43.156 1 44.34 3 TYR B N 1
ATOM 1769 C CA . TYR B 1 3 ? -46.094 -10.898 42.906 1 44.34 3 TYR B CA 1
ATOM 1770 C C . TYR B 1 3 ? -45.781 -10.914 41.438 1 44.34 3 TYR B C 1
ATOM 1772 O O . TYR B 1 3 ? -45.75 -11.977 40.781 1 44.34 3 TYR B O 1
ATOM 1780 N N . PHE B 1 4 ? -46.188 -9.883 40.719 1 53.75 4 PHE B N 1
ATOM 1781 C CA . PHE B 1 4 ? -45.656 -9.711 39.344 1 53.75 4 PHE B CA 1
ATOM 1782 C C . PHE B 1 4 ? -44.156 -9.492 39.375 1 53.75 4 PHE B C 1
ATOM 1784 O O . PHE B 1 4 ? -43.688 -8.484 39.906 1 53.75 4 PHE B O 1
ATOM 1791 N N . GLY B 1 5 ? -43.375 -10.547 39.25 1 48.19 5 GLY B N 1
ATOM 1792 C CA . GLY B 1 5 ? -41.938 -10.453 39.062 1 48.19 5 GLY B CA 1
ATOM 1793 C C . GLY B 1 5 ? -41.531 -9.672 37.844 1 48.19 5 GLY B C 1
ATOM 1794 O O . GLY B 1 5 ? -41.938 -10.008 36.719 1 48.19 5 GLY B O 1
ATOM 1795 N N . VAL B 1 6 ? -41.188 -8.391 38.031 1 54.41 6 VAL B N 1
ATOM 1796 C CA . VAL B 1 6 ? -40.594 -7.594 36.938 1 54.41 6 VAL B CA 1
ATOM 1797 C C . VAL B 1 6 ? -39.281 -8.234 36.5 1 54.41 6 VAL B C 1
ATOM 1799 O O . VAL B 1 6 ? -38.344 -8.383 37.281 1 54.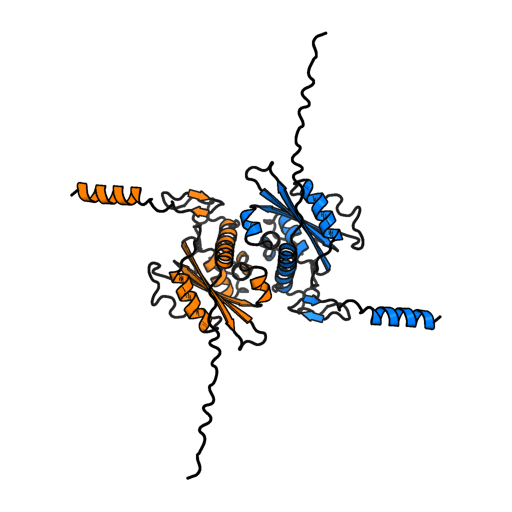41 6 VAL B O 1
ATOM 1802 N N . THR B 1 7 ? -39.281 -9.078 35.469 1 51.22 7 THR B N 1
ATOM 1803 C CA . THR B 1 7 ? -38.031 -9.492 34.844 1 51.22 7 THR B CA 1
ATOM 1804 C C . THR B 1 7 ? -37.344 -8.312 34.156 1 51.22 7 THR B C 1
ATOM 1806 O O . THR B 1 7 ? -37.906 -7.711 33.25 1 51.22 7 THR B O 1
ATOM 1809 N N . ILE B 1 8 ? -36.5 -7.602 34.875 1 49.59 8 ILE B N 1
ATOM 1810 C CA . ILE B 1 8 ? -35.656 -6.605 34.25 1 49.59 8 ILE B CA 1
ATOM 1811 C C . ILE B 1 8 ? -34.781 -7.273 33.156 1 49.59 8 ILE B C 1
ATOM 1813 O O . ILE B 1 8 ? -33.969 -8.148 33.469 1 49.59 8 ILE B O 1
ATOM 1817 N N . LEU B 1 9 ? -35.219 -7.262 32 1 44.88 9 LEU B N 1
ATOM 1818 C CA . LEU B 1 9 ? -34.375 -7.641 30.891 1 44.88 9 LEU B CA 1
ATOM 1819 C C . LEU B 1 9 ? -33.156 -6.711 30.797 1 44.88 9 LEU B C 1
ATOM 1821 O O . LEU B 1 9 ? -33.312 -5.52 30.516 1 44.88 9 LEU B O 1
ATOM 1825 N N . CYS B 1 10 ? -32.125 -6.941 31.547 1 40.72 10 CYS B N 1
ATOM 1826 C CA . CYS B 1 10 ? -30.875 -6.23 31.344 1 40.72 10 CYS B CA 1
ATOM 1827 C C . CYS B 1 10 ? -30.375 -6.406 29.906 1 40.72 10 CYS B C 1
ATOM 1829 O O . CYS B 1 10 ? -29.906 -7.484 29.547 1 40.72 10 CYS B O 1
ATOM 1831 N N . VAL B 1 11 ? -30.812 -5.594 29.016 1 42.22 11 VAL B N 1
ATOM 1832 C CA . VAL B 1 11 ? -30.188 -5.562 27.703 1 42.22 11 VAL B CA 1
ATOM 1833 C C . VAL B 1 11 ? -28.703 -5.27 27.859 1 42.22 11 VAL B C 1
ATOM 1835 O O . VAL B 1 11 ? -28.312 -4.191 28.312 1 42.22 11 VAL B O 1
ATOM 1838 N N . ILE B 1 12 ? -27.875 -6.184 28.078 1 39.97 12 ILE B N 1
ATOM 1839 C CA . ILE B 1 12 ? -26.438 -5.992 27.953 1 39.97 12 ILE B CA 1
ATOM 1840 C C . ILE B 1 12 ? -26.109 -5.273 26.656 1 39.97 12 ILE B C 1
ATOM 1842 O O . ILE B 1 12 ? -26.25 -5.852 25.562 1 39.97 12 ILE B O 1
ATOM 1846 N N . PHE B 1 13 ? -26.328 -3.938 26.625 1 42.09 13 PHE B N 1
ATOM 1847 C CA . PHE B 1 13 ? -25.734 -3.203 25.516 1 42.09 13 PHE B CA 1
ATOM 1848 C C . PHE B 1 13 ? -24.234 -3.506 25.406 1 42.09 13 PHE B C 1
ATOM 1850 O O . PHE B 1 13 ? -23.469 -3.164 26.297 1 42.09 13 PHE B O 1
ATOM 1857 N N . SER B 1 14 ? -23.859 -4.504 24.844 1 45.72 14 SER B N 1
ATOM 1858 C CA . SER B 1 14 ? -22.453 -4.656 24.516 1 45.72 14 SER B CA 1
ATOM 1859 C C . SER B 1 14 ? -21.859 -3.361 23.969 1 45.72 14 SER B C 1
ATOM 1861 O O . SER B 1 14 ? -22.172 -2.965 22.844 1 45.72 14 SER B O 1
ATOM 1863 N N . ILE B 1 15 ? -21.578 -2.412 24.781 1 49.34 15 ILE B N 1
ATOM 1864 C CA . ILE B 1 15 ? -20.859 -1.206 24.375 1 49.34 15 ILE B CA 1
ATOM 1865 C C . ILE B 1 15 ? -19.719 -1.572 23.422 1 49.34 15 ILE B C 1
ATOM 1867 O O . ILE B 1 15 ? -18.734 -2.195 23.844 1 49.34 15 ILE B O 1
ATOM 1871 N N . ILE B 1 16 ? -20.047 -1.885 22.203 1 54.22 16 ILE B N 1
ATOM 1872 C CA . ILE B 1 16 ? -18.984 -2.029 21.234 1 54.22 16 ILE B CA 1
ATOM 1873 C C . ILE B 1 16 ? -18.109 -0.774 21.219 1 54.22 16 ILE B C 1
ATOM 1875 O O . ILE B 1 16 ? -18.594 0.318 20.906 1 54.22 16 ILE B O 1
ATOM 1879 N N . ASN B 1 17 ? -17.188 -0.644 22.109 1 60.03 17 ASN B N 1
ATOM 1880 C CA . ASN B 1 17 ? -16.312 0.521 22.266 1 60.03 17 ASN B CA 1
ATOM 1881 C C . ASN B 1 17 ? -15.312 0.63 21.125 1 60.03 17 ASN B C 1
ATOM 1883 O O . ASN B 1 17 ? -14.812 -0.384 20.625 1 60.03 17 ASN B O 1
ATOM 1887 N N . ALA B 1 18 ? -15.289 1.758 20.469 1 70.12 18 ALA B N 1
ATOM 1888 C CA . ALA B 1 18 ? -14.188 2.127 19.594 1 70.12 18 ALA B CA 1
ATOM 1889 C C . ALA B 1 18 ? -12.844 1.727 20.188 1 70.12 18 ALA B C 1
ATOM 1891 O O . ALA B 1 18 ? -12.688 1.709 21.422 1 70.12 18 ALA B O 1
ATOM 1892 N N . GLU B 1 19 ? -12.117 1.1 19.312 1 79.62 19 GLU B N 1
ATOM 1893 C CA . GLU B 1 19 ? -10.789 0.72 19.766 1 79.62 19 GLU B CA 1
ATOM 1894 C C . GLU B 1 19 ? -9.734 1.72 19.297 1 79.62 19 GLU B C 1
ATOM 1896 O O . GLU B 1 19 ? -9.688 2.059 18.109 1 79.62 19 GLU B O 1
ATOM 1901 N N . HIS B 1 20 ? -9.062 2.225 20.234 1 88.06 20 HIS B N 1
ATOM 1902 C CA . HIS B 1 20 ? -7.898 3.055 19.953 1 88.06 20 HIS B CA 1
ATOM 1903 C C . HIS B 1 20 ? -6.805 2.248 19.25 1 88.06 20 HIS B C 1
ATOM 1905 O O . HIS B 1 20 ? -6.676 1.044 19.484 1 88.06 20 HIS B O 1
ATOM 1911 N N . PHE B 1 21 ? -6.148 2.98 18.328 1 95.94 21 PHE B N 1
ATOM 1912 C CA . PHE B 1 21 ? -4.965 2.35 17.766 1 95.94 21 PHE B CA 1
ATOM 1913 C C . PHE B 1 21 ? -3.955 2.01 18.844 1 95.94 21 PHE B C 1
ATOM 1915 O O . PHE B 1 21 ? -3.732 2.803 19.766 1 95.94 21 PHE B O 1
ATOM 1922 N N . THR B 1 22 ? -3.396 0.851 18.75 1 95.25 22 THR B N 1
ATOM 1923 C CA . THR B 1 22 ? -2.221 0.556 19.562 1 95.25 22 THR B CA 1
ATOM 1924 C C . THR B 1 22 ? -1.036 1.415 19.141 1 95.25 22 THR B C 1
ATOM 1926 O O . THR B 1 22 ? -1.062 2.025 18.062 1 95.25 22 THR B O 1
ATOM 1929 N N . GLU B 1 23 ? 0.013 1.498 19.984 1 95.62 23 GLU B N 1
ATOM 1930 C CA . GLU B 1 23 ? 1.204 2.27 19.641 1 95.62 23 GLU B CA 1
ATOM 1931 C C . GLU B 1 23 ? 1.82 1.778 18.344 1 95.62 23 GLU B C 1
ATOM 1933 O O . GLU B 1 23 ? 2.283 2.58 17.531 1 95.62 23 GLU B O 1
ATOM 1938 N N . ASP B 1 24 ? 1.782 0.451 18.141 1 93.44 24 ASP B N 1
ATOM 1939 C CA . ASP B 1 24 ? 2.322 -0.115 16.906 1 93.44 24 ASP B CA 1
ATOM 1940 C C . ASP B 1 24 ? 1.48 0.292 15.703 1 93.44 24 ASP B C 1
ATOM 1942 O O . ASP B 1 24 ? 2.02 0.642 14.656 1 93.44 24 ASP B O 1
ATOM 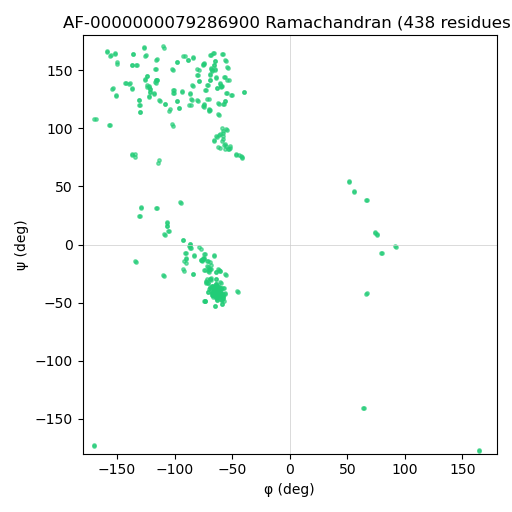1946 N N . GLU B 1 25 ? 0.198 0.263 15.859 1 95.81 25 GLU B N 1
ATOM 1947 C CA . GLU B 1 25 ? -0.692 0.673 14.773 1 95.81 25 GLU B CA 1
ATOM 1948 C C . GLU B 1 25 ? -0.491 2.145 14.422 1 95.81 25 GLU B C 1
ATOM 1950 O O . GLU B 1 25 ? -0.495 2.512 13.242 1 95.81 25 GLU B O 1
ATOM 1955 N N . LYS B 1 26 ? -0.297 2.98 15.422 1 97.56 26 LYS B N 1
ATOM 1956 C CA . LYS B 1 26 ? -0.009 4.395 15.203 1 97.56 26 LYS B CA 1
ATOM 1957 C C . LYS B 1 26 ? 1.25 4.582 14.367 1 97.56 26 LYS B C 1
ATOM 1959 O O . LYS B 1 26 ? 1.237 5.312 13.375 1 97.56 26 LYS B O 1
ATOM 1964 N N . LYS B 1 27 ? 2.217 3.939 14.805 1 95.56 27 LYS B N 1
ATOM 1965 C CA . LYS B 1 27 ? 3.504 4.047 14.117 1 95.56 27 LYS B CA 1
ATOM 1966 C C . LYS B 1 27 ? 3.393 3.611 12.664 1 95.56 27 LYS B C 1
ATOM 1968 O O . LYS B 1 27 ? 3.904 4.285 11.766 1 95.56 27 LYS B O 1
ATOM 1973 N N . VAL B 1 28 ? 2.713 2.484 12.414 1 95.56 28 VAL B N 1
ATOM 1974 C CA . VAL B 1 28 ? 2.572 1.955 11.062 1 95.56 28 VAL B CA 1
ATOM 1975 C C . VAL B 1 28 ? 1.765 2.93 10.203 1 95.56 28 VAL B C 1
ATOM 1977 O O . VAL B 1 28 ? 2.123 3.201 9.055 1 95.56 28 VAL B O 1
ATOM 1980 N N . MET B 1 29 ? 0.718 3.453 10.734 1 97.75 29 MET B N 1
ATOM 1981 C CA . MET B 1 29 ? -0.129 4.375 9.984 1 97.75 29 MET B CA 1
ATOM 1982 C C . MET B 1 29 ? 0.634 5.645 9.625 1 97.75 29 MET B C 1
ATOM 1984 O O . MET B 1 29 ? 0.57 6.109 8.484 1 97.75 29 MET B O 1
ATOM 1988 N N . VAL B 1 30 ? 1.406 6.188 10.578 1 97.94 30 VAL B N 1
ATOM 1989 C CA . VAL B 1 30 ? 2.193 7.391 10.336 1 97.94 30 VAL B CA 1
ATOM 1990 C C . VAL B 1 30 ? 3.285 7.098 9.305 1 97.94 30 VAL B C 1
ATOM 1992 O O . VAL B 1 30 ? 3.457 7.844 8.344 1 97.94 30 VAL B O 1
ATOM 1995 N N . SER B 1 31 ? 3.955 5.988 9.453 1 95.88 31 SER B N 1
ATOM 1996 C CA . SER B 1 31 ? 5.035 5.629 8.547 1 95.88 31 SER B CA 1
ATOM 1997 C C . SER B 1 31 ? 4.508 5.379 7.133 1 95.88 31 SER B C 1
ATOM 1999 O O . SER B 1 31 ? 5.152 5.75 6.148 1 95.88 31 SER B O 1
ATOM 2001 N N . THR B 1 32 ? 3.346 4.727 7.055 1 96.25 32 THR B N 1
ATOM 2002 C CA . THR B 1 32 ? 2.754 4.453 5.75 1 96.25 32 THR B CA 1
ATOM 2003 C C . THR B 1 32 ? 2.373 5.754 5.043 1 96.25 32 THR B C 1
ATOM 2005 O O . THR B 1 32 ? 2.656 5.93 3.857 1 96.25 32 THR B O 1
ATOM 2008 N N . HIS B 1 33 ? 1.808 6.668 5.742 1 97.81 33 HIS B N 1
ATOM 2009 C CA . HIS B 1 33 ? 1.494 7.969 5.16 1 97.81 33 HIS B CA 1
ATOM 2010 C C . HIS B 1 33 ? 2.752 8.664 4.648 1 97.81 33 HIS B C 1
ATOM 2012 O O . HIS B 1 33 ? 2.771 9.18 3.527 1 97.81 33 HIS B O 1
ATOM 2018 N N . ASN B 1 34 ? 3.709 8.656 5.461 1 97.19 34 ASN B N 1
ATOM 2019 C CA . ASN B 1 34 ? 4.934 9.359 5.09 1 97.19 34 ASN B CA 1
ATOM 2020 C C . ASN B 1 34 ? 5.641 8.672 3.924 1 97.19 34 ASN B C 1
ATOM 2022 O O . ASN B 1 34 ? 6.258 9.344 3.09 1 97.19 34 ASN B O 1
ATOM 2026 N N . LEU B 1 35 ? 5.574 7.379 3.9 1 95.5 35 LEU B N 1
ATOM 2027 C CA . LEU B 1 35 ? 6.141 6.664 2.762 1 95.5 35 LEU B CA 1
ATOM 2028 C C . LEU B 1 35 ? 5.41 7.031 1.473 1 95.5 35 LEU B C 1
ATOM 2030 O O . LEU B 1 35 ? 6.047 7.305 0.451 1 95.5 35 LEU B O 1
ATOM 2034 N N . ILE B 1 36 ? 4.105 7.012 1.496 1 95.94 36 ILE B N 1
ATOM 2035 C CA . ILE B 1 36 ? 3.309 7.391 0.334 1 95.94 36 ILE B CA 1
ATOM 2036 C C . ILE B 1 36 ? 3.66 8.812 -0.09 1 95.94 36 ILE B C 1
ATOM 2038 O O . ILE B 1 36 ? 3.908 9.078 -1.27 1 95.94 36 ILE B O 1
ATOM 2042 N N . ARG B 1 37 ? 3.734 9.711 0.837 1 96.56 37 ARG B N 1
ATOM 2043 C CA . ARG B 1 37 ? 4.016 11.125 0.591 1 96.56 37 ARG B CA 1
ATOM 2044 C C . ARG B 1 37 ? 5.426 11.32 0.043 1 96.56 37 ARG B C 1
ATOM 2046 O O . ARG B 1 37 ? 5.641 12.133 -0.857 1 96.56 37 ARG B O 1
ATOM 2053 N N . SER B 1 38 ? 6.348 10.562 0.553 1 95.94 38 SER B N 1
ATOM 2054 C CA . SER B 1 38 ? 7.734 10.664 0.112 1 95.94 38 SER B CA 1
ATOM 2055 C C . SER B 1 38 ? 7.914 10.086 -1.287 1 95.94 38 SER B C 1
ATOM 2057 O O . SER B 1 38 ? 8.93 10.336 -1.942 1 95.94 38 SER B O 1
ATOM 2059 N N . SER B 1 39 ? 6.965 9.297 -1.663 1 91.69 39 SER B N 1
ATOM 2060 C CA . SER B 1 39 ? 7.066 8.578 -2.928 1 91.69 39 SER B CA 1
ATOM 2061 C C . SER B 1 39 ? 6.406 9.352 -4.062 1 91.69 39 SER B C 1
ATOM 2063 O O . SER B 1 39 ? 6.281 8.844 -5.18 1 91.69 39 SER B O 1
ATOM 2065 N N . ALA B 1 40 ? 5.926 10.539 -3.771 1 89.25 40 ALA B N 1
ATOM 2066 C CA . ALA B 1 40 ? 5.402 11.391 -4.836 1 89.25 40 ALA B CA 1
ATOM 2067 C C . ALA B 1 40 ? 6.488 11.734 -5.852 1 89.25 40 ALA B C 1
ATOM 2069 O O . ALA B 1 40 ? 7.473 12.398 -5.52 1 89.25 40 ALA B O 1
ATOM 2070 N N . GLU B 1 41 ? 6.359 11.18 -7.141 1 86.25 41 GLU B N 1
ATOM 2071 C CA . GLU B 1 41 ? 7.461 11.328 -8.086 1 86.25 41 GLU B CA 1
ATOM 2072 C C . GLU B 1 41 ? 6.953 11.781 -9.453 1 86.25 41 GLU B C 1
ATOM 2074 O O . GLU B 1 41 ? 7.742 12.172 -10.32 1 86.25 41 GLU B O 1
ATOM 2079 N N . ASP B 1 42 ? 5.711 11.719 -9.766 1 84.12 42 ASP B N 1
ATOM 2080 C CA . ASP B 1 42 ? 5.215 12.078 -11.086 1 84.12 42 ASP B CA 1
ATOM 2081 C C . ASP B 1 42 ? 3.975 12.961 -10.992 1 84.12 42 ASP B C 1
ATOM 2083 O O . ASP B 1 42 ? 2.857 12.5 -11.234 1 84.12 42 ASP B O 1
ATOM 2087 N N . PRO B 1 43 ? 4.141 14.258 -10.703 1 92.19 43 PRO B N 1
ATOM 2088 C CA . PRO B 1 43 ? 5.391 14.992 -10.5 1 92.19 43 PRO B CA 1
ATOM 2089 C C . PRO B 1 43 ? 5.84 15.008 -9.039 1 92.19 43 PRO B C 1
ATOM 2091 O O . PRO B 1 43 ? 5.051 14.688 -8.148 1 92.19 43 PRO B O 1
ATOM 2094 N N . PRO B 1 44 ? 7.125 15.32 -8.773 1 95.94 44 PRO B N 1
ATOM 2095 C CA . PRO B 1 44 ? 7.625 15.328 -7.395 1 95.94 44 PRO B CA 1
ATOM 2096 C C . PRO B 1 44 ? 7.137 16.531 -6.598 1 95.94 44 PRO B C 1
ATOM 2098 O O . PRO B 1 44 ? 6.812 17.578 -7.18 1 95.94 44 PRO B O 1
ATOM 2101 N N . ALA B 1 45 ? 7.109 16.422 -5.371 1 97.69 45 ALA B N 1
ATOM 2102 C CA . ALA B 1 45 ? 6.609 17.469 -4.48 1 97.69 45 ALA B CA 1
ATOM 2103 C C . ALA B 1 45 ? 7.758 18.25 -3.846 1 97.69 45 ALA B C 1
ATOM 2105 O O . ALA B 1 45 ? 8.656 17.656 -3.244 1 97.69 45 ALA B O 1
ATOM 2106 N N . ALA B 1 46 ? 7.688 19.562 -3.846 1 98.62 46 ALA B N 1
ATOM 2107 C CA . ALA B 1 46 ? 8.75 20.422 -3.35 1 98.62 46 ALA B CA 1
ATOM 2108 C C . ALA B 1 46 ? 8.539 20.766 -1.879 1 98.62 46 ALA B C 1
ATOM 2110 O O . ALA B 1 46 ? 9.492 21.078 -1.159 1 98.62 46 ALA B O 1
ATOM 2111 N N . ASN B 1 47 ? 7.316 20.641 -1.433 1 98.38 47 ASN B N 1
ATOM 2112 C CA . ASN B 1 47 ? 6.984 21.203 -0.125 1 98.38 47 ASN B CA 1
ATOM 2113 C C . ASN B 1 47 ? 6.25 20.188 0.746 1 98.38 47 ASN B C 1
ATOM 2115 O O . ASN B 1 47 ? 5.441 20.562 1.598 1 98.38 47 ASN B O 1
ATOM 2119 N N . MET B 1 48 ? 6.43 18.875 0.496 1 98.44 48 MET B N 1
ATOM 2120 C CA . MET B 1 48 ? 5.703 17.828 1.202 1 98.44 48 MET B CA 1
ATOM 2121 C C . MET B 1 48 ? 6.164 17.719 2.65 1 98.44 48 MET B C 1
ATOM 2123 O O . MET B 1 48 ? 7.305 17.344 2.918 1 98.44 48 MET B O 1
ATOM 2127 N N . LEU B 1 49 ? 5.289 18.016 3.602 1 98.44 49 LEU B N 1
ATOM 2128 C CA . LEU B 1 49 ? 5.629 17.906 5.016 1 98.44 49 LEU B CA 1
ATOM 2129 C C . LEU B 1 49 ? 5.539 16.469 5.492 1 98.44 49 LEU B C 1
ATOM 2131 O O . LEU B 1 49 ? 4.664 15.719 5.051 1 98.44 49 LEU B O 1
ATOM 2135 N N . GLN B 1 50 ? 6.402 16.109 6.402 1 98.31 50 GLN B N 1
ATOM 2136 C CA . GLN B 1 50 ? 6.227 14.883 7.168 1 98.31 50 GLN B CA 1
ATOM 2137 C C . GLN B 1 50 ? 5.074 15.008 8.156 1 98.31 50 GLN B C 1
ATOM 2139 O O . GLN B 1 50 ? 4.938 16.031 8.828 1 98.31 50 GLN B O 1
ATOM 2144 N N . VAL B 1 51 ? 4.289 13.969 8.227 1 98.19 51 VAL B N 1
ATOM 2145 C CA . VAL B 1 51 ? 3.203 14.055 9.203 1 98.19 51 VAL B CA 1
ATOM 2146 C C . VAL B 1 51 ? 3.6 13.328 10.484 1 98.19 51 VAL B C 1
ATOM 2148 O O . VAL B 1 51 ? 4.441 12.422 10.453 1 98.19 51 VAL B O 1
ATOM 2151 N N . ARG B 1 52 ? 2.957 13.711 11.586 1 98.12 52 ARG B N 1
ATOM 2152 C CA . ARG B 1 52 ? 3.098 13.078 12.898 1 98.12 52 ARG B CA 1
ATOM 2153 C C . ARG B 1 52 ? 1.739 12.688 13.461 1 98.12 52 ARG B C 1
ATOM 2155 O O . ARG B 1 52 ? 0.7 13.102 12.945 1 98.12 52 ARG B O 1
ATOM 2162 N N . TRP B 1 53 ? 1.806 11.922 14.531 1 98.38 53 TRP B N 1
ATOM 2163 C CA . TRP B 1 53 ? 0.577 11.547 15.227 1 98.38 53 TRP B CA 1
ATOM 2164 C C . TRP B 1 53 ? 0.081 12.688 16.109 1 98.38 53 TRP B C 1
ATOM 2166 O O . TRP B 1 53 ? 0.878 13.375 16.75 1 98.38 53 TRP B O 1
ATOM 2176 N N . ASP B 1 54 ? -1.192 12.906 16.156 1 98.25 54 ASP B N 1
ATOM 2177 C CA . ASP B 1 54 ? -1.806 13.898 17.031 1 98.25 54 ASP B CA 1
ATOM 2178 C C . ASP B 1 54 ? -2.979 13.297 17.812 1 98.25 54 ASP B C 1
ATOM 2180 O O . ASP B 1 54 ? -3.959 12.852 17.203 1 98.25 54 ASP B O 1
ATOM 2184 N N . ASP B 1 55 ? -2.949 13.383 19.141 1 97.44 55 ASP B N 1
ATOM 2185 C CA . ASP B 1 55 ? -3.932 12.727 19.984 1 97.44 55 ASP B CA 1
ATOM 2186 C C . ASP B 1 55 ? -5.285 13.43 19.922 1 97.44 55 ASP B C 1
ATOM 2188 O O . ASP B 1 55 ? -6.328 12.805 20.094 1 97.44 55 ASP B O 1
ATOM 2192 N N . PHE B 1 56 ? -5.27 14.742 19.75 1 97.12 56 PHE B N 1
ATOM 2193 C CA . PHE B 1 56 ? -6.527 15.445 19.547 1 97.12 56 PHE B CA 1
ATOM 2194 C C . PHE B 1 56 ? -7.277 14.898 18.344 1 97.12 56 PHE B C 1
ATOM 2196 O O . PHE B 1 56 ? -8.477 14.609 18.422 1 97.12 56 PHE B O 1
ATOM 2203 N N . LEU B 1 57 ? -6.594 14.75 17.188 1 97.44 57 LEU B N 1
ATOM 2204 C CA . LEU B 1 57 ? -7.18 14.211 15.961 1 97.44 57 LEU B CA 1
ATOM 2205 C C . LEU B 1 57 ? -7.648 12.773 16.172 1 97.44 57 LEU B C 1
ATOM 2207 O O . LEU B 1 57 ? -8.703 12.383 15.656 1 97.44 57 LEU B O 1
ATOM 2211 N N . ALA B 1 58 ? -6.859 12.008 16.906 1 97.88 58 ALA B N 1
ATOM 2212 C CA . ALA B 1 58 ? -7.234 10.625 17.203 1 97.88 58 ALA B CA 1
ATOM 2213 C C . ALA B 1 58 ? -8.523 10.578 18.016 1 97.88 58 ALA B C 1
ATOM 2215 O O . ALA B 1 58 ? -9.367 9.695 17.812 1 97.88 58 ALA B O 1
ATOM 2216 N N . ALA B 1 59 ? -8.633 11.484 18.969 1 96.06 59 ALA B N 1
ATOM 2217 C CA . ALA B 1 59 ? -9.844 11.539 19.781 1 96.06 59 ALA B CA 1
ATOM 2218 C C . ALA B 1 59 ? -11.062 11.875 18.922 1 96.06 59 ALA B C 1
ATOM 2220 O O . ALA B 1 59 ? -12.141 11.305 19.094 1 96.06 59 ALA B O 1
ATOM 2221 N N . LYS B 1 60 ? -10.891 12.773 18.031 1 94.38 60 LYS B N 1
ATOM 2222 C CA . LYS B 1 60 ? -11.969 13.094 17.109 1 94.38 60 LYS B CA 1
ATOM 2223 C C . LYS B 1 60 ? -12.344 11.875 16.266 1 94.38 60 LYS B C 1
ATOM 2225 O O . LYS B 1 60 ? -13.523 11.602 16.062 1 94.38 60 LYS B O 1
ATOM 2230 N N . ALA B 1 61 ? -11.344 11.18 15.773 1 96.06 61 ALA B N 1
ATOM 2231 C CA . ALA B 1 61 ? -11.578 9.969 14.992 1 96.06 61 ALA B CA 1
ATOM 2232 C C . ALA B 1 61 ? -12.328 8.922 15.805 1 96.06 61 ALA B C 1
ATOM 2234 O O . ALA B 1 61 ? -13.211 8.242 15.281 1 96.06 61 ALA B O 1
ATOM 2235 N N . ASN B 1 62 ? -11.93 8.797 17.047 1 94.69 62 ASN B N 1
ATOM 2236 C CA . ASN B 1 62 ? -12.586 7.836 17.938 1 94.69 62 ASN B CA 1
ATOM 2237 C C . ASN B 1 62 ? -14.078 8.125 18.062 1 94.69 62 ASN B C 1
ATOM 2239 O O . ASN B 1 62 ? -14.898 7.207 17.969 1 94.69 62 ASN B O 1
ATOM 2243 N N . SER B 1 63 ? -14.375 9.328 18.234 1 91.94 63 SER B N 1
ATOM 2244 C CA . SER B 1 63 ? -15.781 9.719 18.344 1 91.94 63 SER B CA 1
ATOM 2245 C C . SER B 1 63 ? -16.531 9.43 17.062 1 91.94 63 SER B C 1
ATOM 2247 O O . SER B 1 63 ? -17.688 8.992 17.094 1 91.94 63 SER B O 1
ATOM 2249 N N . TRP B 1 64 ? -15.883 9.602 15.992 1 92.56 64 TRP B N 1
ATOM 2250 C CA . TRP B 1 64 ? -16.547 9.43 14.703 1 92.56 64 TRP B CA 1
ATOM 2251 C C . TRP B 1 64 ? -16.781 7.953 14.406 1 92.56 64 TRP B C 1
ATOM 2253 O O . TRP B 1 64 ? -17.875 7.566 13.977 1 92.56 64 TRP B O 1
ATOM 2263 N N . VAL B 1 65 ? -15.742 7.117 14.562 1 92 65 VAL B N 1
ATOM 2264 C CA . VAL B 1 65 ? -15.812 5.723 14.125 1 92 65 VAL B CA 1
ATOM 2265 C C . VAL B 1 65 ? -16.875 4.984 14.938 1 92 65 VAL B C 1
ATOM 2267 O O . VAL B 1 65 ? -17.406 3.967 14.492 1 92 65 VAL B O 1
ATOM 2270 N N . GLU B 1 66 ? -17.172 5.477 16.094 1 88.19 66 GLU B N 1
ATOM 2271 C CA . GLU B 1 66 ? -18.203 4.879 16.922 1 88.19 66 GLU B CA 1
ATOM 2272 C C . GLU B 1 66 ? -19.562 4.93 16.25 1 88.19 66 GLU B C 1
ATOM 2274 O O . GLU B 1 66 ? -20.453 4.141 16.562 1 88.19 66 GLU B O 1
ATOM 2279 N N . MET B 1 67 ? -19.672 5.801 15.352 1 85 67 MET B N 1
ATOM 2280 C CA . MET B 1 67 ? -20.938 5.934 14.641 1 85 67 MET B CA 1
ATOM 2281 C C . MET B 1 67 ? -21.031 4.926 13.5 1 85 67 MET B C 1
ATOM 2283 O O . MET B 1 67 ? -22.094 4.75 12.906 1 85 67 MET B O 1
ATOM 2287 N N . CYS B 1 68 ? -19.984 4.246 13.156 1 81.94 68 CYS B N 1
ATOM 2288 C CA . CYS B 1 68 ? -19.922 3.236 12.109 1 81.94 68 CYS B CA 1
ATOM 2289 C C . CYS B 1 68 ? -20.5 3.771 10.805 1 81.94 68 CYS B C 1
ATOM 2291 O O . CYS B 1 68 ? -21.391 3.152 10.203 1 81.94 68 CYS B O 1
ATOM 2293 N N . GLN B 1 69 ? -19.984 4.855 10.398 1 79.06 69 GLN B N 1
ATOM 2294 C CA . GLN B 1 69 ? -20.375 5.469 9.133 1 79.06 69 GLN B CA 1
ATOM 2295 C C . GLN B 1 69 ? -19.172 5.617 8.203 1 79.06 69 GLN B C 1
ATOM 2297 O O . GLN B 1 69 ? -18.062 5.957 8.648 1 79.06 69 GLN B O 1
ATOM 2302 N N . ASN B 1 70 ? -19.422 5.188 7.047 1 77.31 70 ASN B N 1
ATOM 2303 C CA . ASN B 1 70 ? -18.375 5.324 6.051 1 77.31 70 ASN B CA 1
ATOM 2304 C C . ASN B 1 70 ? -18.547 6.59 5.219 1 77.31 70 ASN B C 1
ATOM 2306 O O . ASN B 1 70 ? -18.516 6.539 3.988 1 77.31 70 ASN B O 1
ATOM 2310 N N . LYS B 1 71 ? -18.984 7.656 5.816 1 81.12 71 LYS B N 1
ATOM 2311 C CA . LYS B 1 71 ? -19.125 8.969 5.191 1 81.12 71 LYS B CA 1
ATOM 2312 C C . LYS B 1 71 ? -18.391 10.039 5.992 1 81.12 71 LYS B C 1
ATOM 2314 O O . LYS B 1 71 ? -18.031 9.82 7.152 1 81.12 71 LYS B O 1
ATOM 2319 N N . ASN B 1 72 ? -18.172 11.102 5.344 1 81.38 72 ASN B N 1
ATOM 2320 C CA . ASN B 1 72 ? -17.469 12.18 6.023 1 81.38 72 ASN B CA 1
ATOM 2321 C C . ASN B 1 72 ? -18.391 12.969 6.953 1 81.38 72 ASN B C 1
ATOM 2323 O O . ASN B 1 72 ? -19.578 13.094 6.684 1 81.38 72 ASN B O 1
ATOM 2327 N N . ASP B 1 73 ? -17.719 13.453 7.961 1 81.38 73 ASP B N 1
ATOM 2328 C CA . ASP B 1 73 ? -18.391 14.359 8.898 1 81.38 73 ASP B CA 1
ATOM 2329 C C . ASP B 1 73 ? -18.703 15.695 8.234 1 81.38 73 ASP B C 1
ATOM 2331 O O . ASP B 1 73 ? -17.797 16.484 7.941 1 81.38 73 ASP B O 1
ATOM 2335 N N . ARG B 1 74 ? -19.969 16.016 8.102 1 80.25 74 ARG B N 1
ATOM 2336 C CA . ARG B 1 74 ? -20.391 17.266 7.488 1 80.25 74 ARG B CA 1
ATOM 2337 C C . ARG B 1 74 ? -20.016 18.453 8.359 1 80.25 74 ARG B C 1
ATOM 2339 O O . ARG B 1 74 ? -19.969 19.594 7.883 1 80.25 74 ARG B O 1
ATOM 2346 N N . PHE B 1 75 ? -19.734 18.172 9.602 1 78.44 75 PHE B N 1
ATOM 2347 C CA . PHE B 1 75 ? -19.406 19.234 10.547 1 78.44 75 PHE B CA 1
ATOM 2348 C C . PHE B 1 75 ? -17.969 19.094 11.023 1 78.44 75 PHE B C 1
ATOM 2350 O O . PHE B 1 75 ? -17.656 19.438 12.164 1 78.44 75 PHE B O 1
ATOM 2357 N N . ILE B 1 76 ? -17.188 18.594 10.172 1 84.56 76 ILE B N 1
ATOM 2358 C CA . ILE B 1 76 ? -15.812 18.234 10.492 1 84.56 76 ILE B CA 1
ATOM 2359 C C . ILE B 1 76 ? -15.07 19.438 11.062 1 84.56 76 ILE B C 1
ATOM 2361 O O . ILE B 1 76 ? -14.219 19.297 11.93 1 84.56 76 ILE B O 1
ATOM 2365 N N . ASN B 1 77 ? -15.562 20.688 10.656 1 83.44 77 ASN B N 1
ATOM 2366 C CA . ASN B 1 77 ? -14.773 21.859 11.023 1 83.44 77 ASN B CA 1
ATOM 2367 C C . ASN B 1 77 ? -15.414 22.641 12.172 1 83.44 77 ASN B C 1
ATOM 2369 O O . ASN B 1 77 ? -14.977 23.734 12.5 1 83.44 77 ASN B O 1
ATOM 2373 N N . LYS B 1 78 ? -16.391 22.109 12.836 1 83.44 78 LYS B N 1
ATOM 2374 C CA . LYS B 1 78 ? -17.031 22.781 13.961 1 83.44 78 LYS B CA 1
ATOM 2375 C C . LYS B 1 78 ? -16.078 22.938 15.133 1 83.44 78 LYS B C 1
ATOM 2377 O O . LYS B 1 78 ? -16.078 23.969 15.805 1 83.44 78 LYS B O 1
ATOM 2382 N N . ASP B 1 79 ? -15.234 21.984 15.445 1 88 79 ASP B N 1
ATOM 2383 C CA . ASP B 1 79 ? -14.227 22.031 16.5 1 88 79 ASP B CA 1
ATOM 2384 C C . ASP B 1 79 ? -12.906 21.453 16.016 1 88 79 ASP B C 1
ATOM 2386 O O . ASP B 1 79 ? -12.516 20.359 16.438 1 88 79 ASP B O 1
ATOM 2390 N N . PRO B 1 80 ? -12.219 22.297 15.25 1 91.38 80 PRO B N 1
ATOM 2391 C CA . PRO B 1 80 ? -11.016 21.75 14.625 1 91.38 80 PRO B CA 1
ATOM 2392 C C . PRO B 1 80 ? -9.781 21.875 15.516 1 91.38 80 PRO B C 1
ATOM 2394 O O . PRO B 1 80 ? -8.68 21.484 15.125 1 91.38 80 PRO B O 1
ATOM 2397 N N . GLY B 1 81 ? -9.914 22.469 16.703 1 92.44 81 GLY B N 1
ATOM 2398 C CA . GLY B 1 81 ? -8.766 22.688 17.547 1 92.44 81 GLY B CA 1
ATOM 2399 C C . GLY B 1 81 ? -7.742 23.625 16.953 1 92.44 81 GLY B C 1
ATOM 2400 O O . GLY B 1 81 ? -8.102 24.672 16.406 1 92.44 81 GLY B O 1
ATOM 2401 N N . ILE B 1 82 ? -6.488 23.359 17.109 1 92.94 82 ILE B N 1
ATOM 2402 C CA . ILE B 1 82 ? -5.422 24.266 16.672 1 92.94 82 ILE B CA 1
ATOM 2403 C C . ILE B 1 82 ? -5.297 24.219 15.148 1 92.94 82 ILE B C 1
ATOM 2405 O O . ILE B 1 82 ? -4.598 25.047 14.555 1 92.94 82 ILE B O 1
ATOM 2409 N N . TRP B 1 83 ? -5.961 23.328 14.422 1 94.25 83 TRP B N 1
ATOM 2410 C CA . TRP B 1 83 ? -5.715 23.047 13.008 1 94.25 83 TRP B CA 1
ATOM 2411 C C . TRP B 1 83 ? -6.582 23.938 12.125 1 94.25 83 TRP B C 1
ATOM 2413 O O . TRP B 1 83 ? -6.387 24 10.906 1 94.25 83 TRP B O 1
ATOM 2423 N N . LYS B 1 84 ? -7.535 24.609 12.641 1 89.88 84 LYS B N 1
ATOM 2424 C CA . LYS B 1 84 ? -8.414 25.547 11.938 1 89.88 84 LYS B CA 1
ATOM 2425 C C . LYS B 1 84 ? -9.297 24.812 10.93 1 89.88 84 LYS B C 1
ATOM 2427 O O . LYS B 1 84 ? -10.484 25.109 10.805 1 89.88 84 LYS B O 1
ATOM 2432 N N . ARG B 1 85 ? -8.734 23.859 10.211 1 92.5 85 ARG B N 1
ATOM 2433 C CA . ARG B 1 85 ? -9.453 23.031 9.242 1 92.5 85 ARG B CA 1
ATOM 2434 C C . ARG B 1 85 ? -8.992 21.578 9.32 1 92.5 85 ARG B C 1
ATOM 2436 O O . ARG B 1 85 ? -7.793 21.297 9.391 1 92.5 85 ARG B O 1
ATOM 2443 N N . LEU B 1 86 ? -9.961 20.703 9.25 1 94.81 86 LEU B N 1
ATOM 2444 C CA . LEU B 1 86 ? -9.633 19.297 9.344 1 94.81 86 LEU B CA 1
ATOM 2445 C C . LEU B 1 86 ? -9.977 18.562 8.047 1 94.81 86 LEU B C 1
ATOM 2447 O O . LEU B 1 86 ? -10.805 19.047 7.262 1 94.81 86 LEU B O 1
ATOM 2451 N N . GLY B 1 87 ? -9.25 17.531 7.773 1 94.94 87 GLY B N 1
ATOM 2452 C CA . GLY B 1 87 ? -9.609 16.547 6.766 1 94.94 87 GLY B CA 1
ATOM 2453 C C . GLY B 1 87 ? -10.008 15.211 7.359 1 94.94 87 GLY B C 1
ATOM 2454 O O . GLY B 1 87 ? -9.828 14.977 8.555 1 94.94 87 GLY B O 1
ATOM 2455 N N . GLN B 1 88 ? -10.555 14.398 6.414 1 95.12 88 GLN B N 1
ATOM 2456 C CA . GLN B 1 88 ? -11.023 13.109 6.906 1 95.12 88 GLN B CA 1
ATOM 2457 C C . GLN B 1 88 ? -10.992 12.055 5.801 1 95.12 88 GLN B C 1
ATOM 2459 O O . GLN B 1 88 ? -11.352 12.336 4.656 1 95.12 88 GLN B O 1
ATOM 2464 N N . ASN B 1 89 ? -10.508 10.938 6.094 1 95.69 89 ASN B N 1
ATOM 2465 C CA . ASN B 1 89 ? -10.688 9.734 5.277 1 95.69 89 ASN B CA 1
ATOM 2466 C C . ASN B 1 89 ? -11.297 8.594 6.086 1 95.69 89 ASN B C 1
ATOM 2468 O O . ASN B 1 89 ? -11 8.438 7.27 1 95.69 89 ASN B O 1
ATOM 2472 N N . ASN B 1 90 ? -12.109 7.828 5.422 1 95 90 ASN B N 1
ATOM 2473 C CA . ASN B 1 90 ? -12.75 6.652 6 1 95 90 ASN B CA 1
ATOM 2474 C C . ASN B 1 90 ? -12.492 5.402 5.164 1 95 90 ASN B C 1
ATOM 2476 O O . ASN B 1 90 ? -12.453 5.473 3.934 1 95 90 ASN B O 1
ATOM 2480 N N . TRP B 1 91 ? -12.305 4.312 5.848 1 94.19 91 TRP B N 1
ATOM 2481 C CA . TRP B 1 91 ? -12.117 3.021 5.195 1 94.19 91 TRP B CA 1
ATOM 2482 C C . TRP B 1 91 ? -12.914 1.934 5.91 1 94.19 91 TRP B C 1
ATOM 2484 O O . TRP B 1 91 ? -12.953 1.889 7.145 1 94.19 91 TRP B O 1
ATOM 2494 N N . ALA B 1 92 ? -13.586 1.158 5.164 1 91.81 92 ALA B N 1
ATOM 2495 C CA . ALA B 1 92 ? -14.219 -0.063 5.652 1 91.81 92 ALA B CA 1
ATOM 2496 C C . ALA B 1 92 ? -13.648 -1.295 4.953 1 91.81 92 ALA B C 1
ATOM 2498 O O . ALA B 1 92 ? -13.531 -1.322 3.727 1 91.81 92 ALA B O 1
ATOM 2499 N N . GLY B 1 93 ? -13.281 -2.24 5.754 1 89.44 93 GLY B N 1
ATOM 2500 C CA . GLY B 1 93 ? -12.719 -3.453 5.18 1 89.44 93 GLY B CA 1
ATOM 2501 C C . GLY B 1 93 ? -12.562 -4.574 6.191 1 89.44 93 GLY B C 1
ATOM 2502 O O . GLY B 1 93 ? -13.086 -4.492 7.301 1 89.44 93 GLY B O 1
ATOM 2503 N N . SER B 1 94 ? -11.938 -5.625 5.773 1 87.94 94 SER B N 1
ATOM 2504 C CA . SER B 1 94 ? -11.812 -6.82 6.602 1 87.94 94 SER B CA 1
ATOM 2505 C C . SER B 1 94 ? -10.883 -6.578 7.785 1 87.94 94 SER B C 1
ATOM 2507 O O . SER B 1 94 ? -9.859 -5.91 7.648 1 87.94 94 SER B O 1
ATOM 2509 N N . ILE B 1 95 ? -11.234 -7.125 8.867 1 88.62 95 ILE B N 1
ATOM 2510 C CA . ILE B 1 95 ? -10.414 -7.094 10.07 1 88.62 95 ILE B CA 1
ATOM 2511 C C . ILE B 1 95 ? -9.07 -7.762 9.805 1 88.62 95 ILE B C 1
ATOM 2513 O O . ILE B 1 95 ? -8.023 -7.254 10.211 1 88.62 95 ILE B O 1
ATOM 2517 N N . GLU B 1 96 ? -9.102 -8.781 9.047 1 86.12 96 GLU B N 1
ATOM 2518 C CA . GLU B 1 96 ? -7.895 -9.555 8.75 1 86.12 96 GLU B CA 1
ATOM 2519 C C . GLU B 1 96 ? -6.879 -8.719 7.977 1 86.12 96 GLU B C 1
ATOM 2521 O O . GLU B 1 96 ? -5.684 -8.742 8.281 1 86.12 96 GLU B O 1
ATOM 2526 N N . ASN B 1 97 ? -7.355 -7.996 7.035 1 87.19 97 ASN B N 1
ATOM 2527 C CA . ASN B 1 97 ? -6.461 -7.16 6.242 1 87.19 97 ASN B CA 1
ATOM 2528 C C . ASN B 1 97 ? -5.805 -6.078 7.094 1 87.19 97 ASN B C 1
ATOM 2530 O O . ASN B 1 97 ? -4.609 -5.816 6.957 1 87.19 97 ASN B O 1
ATOM 2534 N N . PHE B 1 98 ? -6.527 -5.512 7.91 1 91.81 98 PHE B N 1
ATOM 2535 C CA . PHE B 1 98 ? -5.984 -4.477 8.781 1 91.81 98 PHE B CA 1
ATOM 2536 C C . PHE B 1 98 ? -4.992 -5.07 9.773 1 91.81 98 PHE B C 1
ATOM 2538 O O . PHE B 1 98 ? -3.922 -4.504 10 1 91.81 98 PHE B O 1
ATOM 2545 N N . GLU B 1 99 ? -5.371 -6.207 10.344 1 87.75 99 GLU B N 1
ATOM 2546 C CA . GLU B 1 99 ? -4.492 -6.836 11.328 1 87.75 99 GLU B CA 1
ATOM 2547 C C . GLU B 1 99 ? -3.178 -7.277 10.688 1 87.75 99 GLU B C 1
ATOM 2549 O O . GLU B 1 99 ? -2.125 -7.219 11.328 1 87.75 99 GLU B O 1
ATOM 2554 N N . ALA B 1 100 ? -3.322 -7.656 9.492 1 84.69 100 ALA B N 1
ATOM 2555 C CA . ALA B 1 100 ? -2.105 -8.047 8.789 1 84.69 100 ALA B CA 1
ATOM 2556 C C . ALA B 1 100 ? -1.233 -6.832 8.477 1 84.69 100 ALA B C 1
ATOM 2558 O O . ALA B 1 100 ? -0.004 -6.918 8.516 1 84.69 100 ALA B O 1
ATOM 2559 N N . SER B 1 101 ? -1.843 -5.738 8.234 1 90.25 101 SER B N 1
ATOM 2560 C CA . SER B 1 101 ? -1.126 -4.504 7.922 1 90.25 101 SER B CA 1
ATOM 2561 C C . SER B 1 101 ? -1.975 -3.277 8.234 1 90.25 101 SER B C 1
ATOM 2563 O O . SER B 1 101 ? -2.738 -2.811 7.391 1 90.25 101 SER B O 1
ATOM 2565 N N . PRO B 1 102 ? -1.707 -2.635 9.305 1 94.5 102 PRO B N 1
ATOM 2566 C CA . PRO B 1 102 ? -2.51 -1.481 9.719 1 94.5 102 PRO B CA 1
ATOM 2567 C C . PRO B 1 102 ? -2.387 -0.301 8.758 1 94.5 102 PRO B C 1
ATOM 2569 O O . PRO B 1 102 ? -3.164 0.652 8.844 1 94.5 102 PRO B O 1
ATOM 2572 N N . GLY B 1 103 ? -1.469 -0.353 7.809 1 95.56 103 GLY B N 1
ATOM 2573 C CA . GLY B 1 103 ? -1.298 0.69 6.809 1 95.56 103 GLY B CA 1
ATOM 2574 C C . GLY B 1 103 ? -2.203 0.517 5.605 1 95.56 103 GLY B C 1
ATOM 2575 O O . GLY B 1 103 ? -2.262 1.39 4.734 1 95.56 103 GLY B O 1
ATOM 2576 N N . VAL B 1 104 ? -2.977 -0.568 5.562 1 95 104 VAL B N 1
ATOM 2577 C CA . VAL B 1 104 ? -3.787 -0.934 4.406 1 95 104 VAL B CA 1
ATOM 2578 C C . VAL B 1 104 ? -4.766 0.194 4.082 1 95 104 VAL B C 1
ATOM 2580 O O . VAL B 1 104 ? -4.891 0.603 2.928 1 95 104 VAL B O 1
ATOM 2583 N N . PRO B 1 105 ? -5.457 0.81 5.059 1 96.44 105 PRO B N 1
ATOM 2584 C CA . PRO B 1 105 ? -6.379 1.893 4.703 1 96.44 105 PRO B CA 1
ATOM 2585 C C . PRO B 1 105 ? -5.695 3.018 3.928 1 96.44 105 PRO B C 1
ATOM 2587 O O . PRO B 1 105 ? -6.242 3.514 2.941 1 96.44 105 PRO B O 1
ATOM 2590 N N . ALA B 1 106 ? -4.52 3.395 4.336 1 97.06 106 ALA B N 1
ATOM 2591 C CA . ALA B 1 106 ? -3.803 4.473 3.662 1 97.06 106 ALA B CA 1
ATOM 2592 C C . ALA B 1 106 ? -3.49 4.105 2.215 1 97.06 106 ALA B C 1
ATOM 2594 O O . ALA B 1 106 ? -3.668 4.922 1.308 1 97.06 106 ALA B O 1
ATOM 2595 N N . TRP B 1 107 ? -3.064 2.889 2.01 1 94.44 107 TRP B N 1
ATOM 2596 C CA . TRP B 1 107 ? -2.77 2.426 0.658 1 94.44 107 TRP B CA 1
ATOM 2597 C C . TRP B 1 107 ? -4.035 2.402 -0.196 1 94.44 107 TRP B C 1
ATOM 2599 O O . TRP B 1 107 ? -4 2.758 -1.376 1 94.44 107 TRP B O 1
ATOM 2609 N N . MET B 1 108 ? -5.125 2.01 0.385 1 93.75 108 MET B N 1
ATOM 2610 C CA . MET B 1 108 ? -6.383 1.938 -0.35 1 93.75 108 MET B CA 1
ATOM 2611 C C . MET B 1 108 ? -6.891 3.332 -0.701 1 93.75 108 MET B C 1
ATOM 2613 O O . MET B 1 108 ? -7.504 3.529 -1.752 1 93.75 108 MET B O 1
ATOM 2617 N N . TRP B 1 109 ? -6.59 4.332 0.098 1 95.31 109 TRP B N 1
ATOM 2618 C CA . TRP B 1 109 ? -7.027 5.699 -0.162 1 95.31 109 TRP B CA 1
ATOM 2619 C C . TRP B 1 109 ? -6.293 6.285 -1.362 1 95.31 109 TRP B C 1
ATOM 2621 O O . TRP B 1 109 ? -6.789 7.207 -2.014 1 95.31 109 TRP B O 1
ATOM 2631 N N . VAL B 1 110 ? -5.117 5.754 -1.68 1 93.75 110 VAL B N 1
ATOM 2632 C CA . VAL B 1 110 ? -4.344 6.398 -2.738 1 93.75 110 VAL B CA 1
ATOM 2633 C C . VAL B 1 110 ? -4.348 5.52 -3.986 1 93.75 110 VAL B C 1
ATOM 2635 O O . VAL B 1 110 ? -3.664 5.82 -4.969 1 93.75 110 VAL B O 1
ATOM 2638 N N . LYS B 1 111 ? -5.137 4.477 -3.988 1 88.69 111 LYS B N 1
ATOM 2639 C CA . LYS B 1 111 ? -5.109 3.479 -5.055 1 88.69 111 LYS B CA 1
ATOM 2640 C C . LYS B 1 111 ? -5.441 4.105 -6.402 1 88.69 111 LYS B C 1
ATOM 2642 O O . LYS B 1 111 ? -4.973 3.639 -7.441 1 88.69 111 LYS B O 1
ATOM 2647 N N . HIS B 1 112 ? -6.156 5.281 -6.406 1 83.44 112 HIS B N 1
ATOM 2648 C CA . HIS B 1 112 ? -6.531 5.93 -7.656 1 83.44 112 HIS B CA 1
ATOM 2649 C C . HIS B 1 112 ? -5.695 7.184 -7.902 1 83.44 112 HIS B C 1
ATOM 2651 O O . HIS B 1 112 ? -6.078 8.047 -8.695 1 83.44 112 HIS B O 1
ATOM 2657 N N . GLY B 1 113 ? -4.594 7.289 -7.25 1 84 113 GLY B N 1
ATOM 2658 C CA . GLY B 1 113 ? -3.744 8.469 -7.301 1 84 113 GLY B CA 1
ATOM 2659 C C . GLY B 1 113 ? -3.246 8.789 -8.695 1 84 113 GLY B C 1
ATOM 2660 O O . GLY B 1 113 ? -3.158 9.961 -9.078 1 84 113 GLY B O 1
ATOM 2661 N N . GLN B 1 114 ? -3.031 7.793 -9.469 1 78 114 GLN B N 1
ATOM 2662 C CA . GLN B 1 114 ? -2.449 8.008 -10.789 1 78 114 GLN B CA 1
ATOM 2663 C C . GLN B 1 114 ? -3.471 8.609 -11.75 1 78 114 GLN B C 1
ATOM 2665 O O . GLN B 1 114 ? -3.113 9.078 -12.828 1 78 114 GLN B O 1
ATOM 2670 N N . GLU B 1 115 ? -4.684 8.594 -11.312 1 84.12 115 GLU B N 1
ATOM 2671 C CA . GLU B 1 115 ? -5.73 9.172 -12.141 1 84.12 115 GLU B CA 1
ATOM 2672 C C . GLU B 1 115 ? -5.871 10.672 -11.891 1 84.12 115 GLU B C 1
ATOM 2674 O O . GLU B 1 115 ? -6.676 11.344 -12.539 1 84.12 115 GLU B O 1
ATOM 2679 N N . TYR B 1 116 ? -5.102 11.195 -11.047 1 89 116 TYR B N 1
ATOM 2680 C CA . TYR B 1 116 ? -5.098 12.633 -10.797 1 89 116 TYR B CA 1
ATOM 2681 C C . TYR B 1 116 ? -4.215 13.359 -11.797 1 89 116 TYR B C 1
ATOM 2683 O O . TYR B 1 116 ? -3.094 12.93 -12.078 1 89 116 TYR B O 1
ATOM 2691 N N . SER B 1 117 ? -4.727 14.445 -12.273 1 90.06 117 SER B N 1
ATOM 2692 C CA . SER B 1 117 ? -3.967 15.305 -13.18 1 90.06 117 SER B CA 1
ATOM 2693 C C . SER B 1 117 ? -3.541 16.594 -12.492 1 90.06 117 SER B C 1
ATOM 2695 O O . SER B 1 117 ? -4.383 17.406 -12.109 1 90.06 117 SER B O 1
ATOM 2697 N N . PHE B 1 118 ? -2.268 16.797 -12.445 1 91.19 118 PHE B N 1
ATOM 2698 C CA . PHE B 1 118 ? -1.749 18.031 -11.859 1 91.19 118 PHE B CA 1
ATOM 2699 C C . PHE B 1 118 ? -1.977 19.203 -12.789 1 91.19 118 PHE B C 1
ATOM 2701 O O . PHE B 1 118 ? -2.008 20.359 -12.344 1 91.19 118 PHE B O 1
ATOM 2708 N N . LYS B 1 119 ? -2.141 18.906 -14.039 1 90.44 119 LYS B N 1
ATOM 2709 C CA . LYS B 1 119 ? -2.439 19.953 -15.008 1 90.44 119 LYS B CA 1
ATOM 2710 C C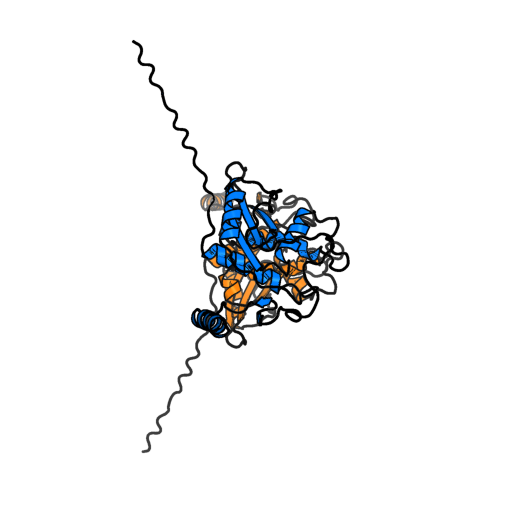 . LYS B 1 119 ? -3.873 20.453 -14.859 1 90.44 119 LYS B C 1
ATOM 2712 O O . LYS B 1 119 ? -4.105 21.656 -14.734 1 90.44 119 LYS B O 1
ATOM 2717 N N . SER B 1 120 ? -4.824 19.5 -14.789 1 89.56 120 SER B N 1
ATOM 2718 C CA . SER B 1 120 ? -6.227 19.875 -14.703 1 89.56 120 SER B CA 1
ATOM 2719 C C . SER B 1 120 ? -6.676 20.031 -13.258 1 89.56 120 SER B C 1
ATOM 2721 O O . SER B 1 120 ? -7.758 20.547 -12.984 1 89.56 120 SER B O 1
ATOM 2723 N N . LYS B 1 121 ? -5.898 19.516 -12.328 1 90.5 121 LYS B N 1
ATOM 2724 C CA . LYS B 1 121 ? -6.141 19.609 -10.891 1 90.5 121 LYS B CA 1
ATOM 2725 C C . LYS B 1 121 ? -7.387 18.828 -10.484 1 90.5 121 LYS B C 1
ATOM 2727 O O . LYS B 1 121 ? -8.219 19.312 -9.719 1 90.5 121 LYS B O 1
ATOM 2732 N N . ARG B 1 122 ? -7.535 17.688 -11.148 1 88.62 122 ARG B N 1
ATOM 2733 C CA . ARG B 1 122 ? -8.648 16.797 -10.844 1 88.62 122 ARG B CA 1
ATOM 2734 C C . ARG B 1 122 ? -8.352 15.367 -11.312 1 88.62 122 ARG B C 1
ATOM 2736 O O . ARG B 1 122 ? -7.402 15.141 -12.062 1 88.62 122 ARG B O 1
ATOM 2743 N N . CYS B 1 123 ? -9.18 14.484 -10.805 1 88.88 123 CYS B N 1
ATOM 2744 C CA . CYS B 1 123 ? -9.086 13.102 -11.273 1 88.88 123 CYS B CA 1
ATOM 2745 C C . CYS B 1 123 ? -9.875 12.914 -12.562 1 88.88 123 CYS B C 1
ATOM 2747 O O . CYS B 1 123 ? -10.758 13.719 -12.875 1 88.88 123 CYS B O 1
ATOM 2749 N N . ASP B 1 124 ? -9.508 11.812 -13.234 1 86.88 124 ASP B N 1
ATOM 2750 C CA . ASP B 1 124 ? -10.297 11.359 -14.383 1 86.88 124 ASP B CA 1
ATOM 2751 C C . ASP B 1 124 ? -11.758 11.148 -13.992 1 86.88 124 ASP B C 1
ATOM 2753 O O . ASP B 1 124 ? -12.062 10.883 -12.82 1 86.88 124 ASP B O 1
ATOM 2757 N N . ASP B 1 125 ? -12.617 11.164 -14.938 1 86.19 125 ASP B N 1
ATOM 2758 C CA . ASP B 1 125 ? -14.055 11.078 -14.703 1 86.19 125 ASP B CA 1
ATOM 2759 C C . ASP B 1 125 ? -14.453 9.695 -14.203 1 86.19 125 ASP B C 1
ATOM 2761 O O . ASP B 1 125 ? -15.5 9.523 -13.578 1 86.19 125 ASP B O 1
ATOM 2765 N N . LYS B 1 126 ? -13.664 8.75 -14.438 1 85.31 126 LYS B N 1
ATOM 2766 C CA . LYS B 1 126 ? -14 7.391 -14.031 1 85.31 126 LYS B CA 1
ATOM 2767 C C . LYS B 1 126 ? -13.773 7.195 -12.531 1 85.31 126 LYS B C 1
ATOM 2769 O O . LYS B 1 126 ? -14.227 6.199 -11.961 1 85.31 126 LYS B O 1
ATOM 2774 N N . VAL B 1 127 ? -13.078 8.148 -11.945 1 88.06 127 VAL B N 1
ATOM 2775 C CA . VAL B 1 127 ? -12.773 8.07 -10.516 1 88.06 127 VAL B CA 1
ATOM 2776 C C . VAL B 1 127 ? -13.844 8.82 -9.727 1 88.06 127 VAL B C 1
ATOM 2778 O O . VAL B 1 127 ? -14.195 9.953 -10.062 1 88.06 127 VAL B O 1
ATOM 2781 N N . SER B 1 128 ? -14.391 8.219 -8.68 1 88.25 128 SER B N 1
ATOM 2782 C CA . SER B 1 128 ? -15.398 8.867 -7.84 1 88.25 128 SER B CA 1
ATOM 2783 C C . SER B 1 128 ? -14.812 10.078 -7.117 1 88.25 128 SER B C 1
ATOM 2785 O O . SER B 1 128 ? -13.602 10.148 -6.891 1 88.25 128 SER B O 1
ATOM 2787 N N . PHE B 1 129 ? -15.68 10.992 -6.707 1 88 129 PHE B N 1
ATOM 2788 C CA . PHE B 1 129 ? -15.258 12.148 -5.926 1 88 129 PHE B CA 1
ATOM 2789 C C . PHE B 1 129 ? -14.602 11.711 -4.625 1 88 129 PHE B C 1
ATOM 2791 O O . PHE B 1 129 ? -13.586 12.281 -4.215 1 88 129 PHE B O 1
ATOM 2798 N N . LYS B 1 130 ? -15.141 10.703 -4.02 1 89.12 130 LYS B N 1
ATOM 2799 C CA . LYS B 1 130 ? -14.594 10.203 -2.762 1 89.12 130 LYS B CA 1
ATOM 2800 C C . LYS B 1 130 ? -13.18 9.664 -2.955 1 89.12 130 LYS B C 1
ATOM 2802 O O . LYS B 1 130 ? -12.281 9.977 -2.17 1 89.12 130 LYS B O 1
ATOM 2807 N N . ASP B 1 131 ? -13.047 8.914 -3.963 1 90.25 131 ASP B N 1
ATOM 2808 C CA . ASP B 1 131 ? -11.734 8.32 -4.207 1 90.25 131 ASP B CA 1
ATOM 2809 C C . ASP B 1 131 ? -10.695 9.398 -4.5 1 90.25 131 ASP B C 1
ATOM 2811 O O . ASP B 1 131 ? -9.562 9.328 -4.02 1 90.25 131 ASP B O 1
ATOM 2815 N N . CYS B 1 132 ? -11.102 10.359 -5.305 1 90.62 132 CYS B N 1
ATOM 2816 C CA . CYS B 1 132 ? -10.195 11.453 -5.629 1 90.62 132 CYS B CA 1
ATOM 2817 C C . CYS B 1 132 ? -9.859 12.266 -4.387 1 90.62 132 CYS B C 1
ATOM 2819 O O . CYS B 1 132 ? -8.695 12.602 -4.156 1 90.62 132 CYS B O 1
ATOM 2821 N N . SER B 1 133 ? -10.867 12.531 -3.629 1 91.81 133 SER B N 1
ATOM 2822 C CA . SER B 1 133 ? -10.672 13.32 -2.418 1 91.81 133 SER B CA 1
ATOM 2823 C C . SER B 1 133 ? -9.812 12.562 -1.406 1 91.81 133 SER B C 1
ATOM 2825 O O . SER B 1 133 ? -8.992 13.172 -0.711 1 91.81 133 SER B O 1
ATOM 2827 N N . ASP B 1 134 ? -9.969 11.242 -1.271 1 93.5 134 ASP B N 1
ATOM 2828 C CA . ASP B 1 134 ? -9.141 10.43 -0.384 1 93.5 134 ASP B CA 1
ATOM 2829 C C . ASP B 1 134 ? -7.664 10.539 -0.755 1 93.5 134 ASP B C 1
ATOM 2831 O O . ASP B 1 134 ? -6.812 10.711 0.117 1 93.5 134 ASP B O 1
ATOM 2835 N N . PHE B 1 135 ? -7.469 10.5 -1.997 1 93.62 135 PHE B N 1
ATOM 2836 C CA . PHE B 1 135 ? -6.098 10.57 -2.482 1 93.62 135 PHE B CA 1
ATOM 2837 C C . PHE B 1 135 ? -5.473 11.914 -2.152 1 93.62 135 PHE B C 1
ATOM 2839 O O . PHE B 1 135 ? -4.398 11.977 -1.548 1 93.62 135 PHE B O 1
ATOM 2846 N N . THR B 1 136 ? -6.133 13.008 -2.525 1 94.31 136 THR B N 1
ATOM 2847 C CA . THR B 1 136 ? -5.57 14.344 -2.33 1 94.31 136 THR B CA 1
ATOM 2848 C C . THR B 1 136 ? -5.398 14.648 -0.844 1 94.31 136 THR B C 1
ATOM 2850 O O . THR B 1 136 ? -4.457 15.336 -0.45 1 94.31 136 THR B O 1
ATOM 2853 N N . GLN B 1 137 ? -6.246 14.062 -0.053 1 95.25 137 GLN B N 1
ATOM 2854 C CA . GLN B 1 137 ? -6.117 14.25 1.389 1 95.25 137 GLN B CA 1
ATOM 2855 C C . GLN B 1 137 ? -4.82 13.641 1.91 1 95.25 137 GLN B C 1
ATOM 2857 O O . GLN B 1 137 ? -4.105 14.273 2.697 1 95.25 137 GLN B O 1
ATOM 2862 N N . VAL B 1 138 ? -4.504 12.5 1.431 1 96.75 138 VAL B N 1
ATOM 2863 C CA . VAL B 1 138 ? -3.318 11.805 1.915 1 96.75 138 VAL B CA 1
ATOM 2864 C C . VAL B 1 138 ? -2.064 12.57 1.509 1 96.75 138 VAL B C 1
ATOM 2866 O O . VAL B 1 138 ? -1.121 12.695 2.295 1 96.75 138 VAL B O 1
ATOM 2869 N N . ILE B 1 139 ? -2.041 13.188 0.341 1 96.25 139 ILE B N 1
ATOM 2870 C CA . ILE B 1 139 ? -0.799 13.766 -0.163 1 96.25 139 ILE B CA 1
ATOM 2871 C C . ILE B 1 139 ? -0.856 15.289 -0.059 1 96.25 139 ILE B C 1
ATOM 2873 O O . ILE B 1 139 ? -0.101 15.992 -0.735 1 96.25 139 ILE B O 1
ATOM 2877 N N . MET B 1 140 ? -1.739 15.812 0.689 1 96.06 140 MET B N 1
ATOM 2878 C CA . MET B 1 140 ? -1.759 17.25 0.93 1 96.06 140 MET B CA 1
ATOM 2879 C C . MET B 1 140 ? -0.487 17.703 1.639 1 96.06 140 MET B C 1
ATOM 2881 O O . MET B 1 140 ? -0.253 17.344 2.793 1 96.06 140 MET B O 1
ATOM 2885 N N . ALA B 1 141 ? 0.208 18.594 1.026 1 96.81 141 ALA B N 1
ATOM 2886 C CA . ALA B 1 141 ? 1.571 18.891 1.45 1 96.81 141 ALA B CA 1
ATOM 2887 C C . ALA B 1 141 ? 1.581 19.594 2.809 1 96.81 141 ALA B C 1
ATOM 2889 O O . ALA B 1 141 ? 2.514 19.422 3.596 1 96.81 141 ALA B O 1
ATOM 2890 N N . THR B 1 142 ? 0.565 20.312 3.088 1 95.81 142 THR B N 1
ATOM 2891 C CA . THR B 1 142 ? 0.602 21.188 4.254 1 95.81 142 THR B CA 1
ATOM 2892 C C . THR B 1 142 ? 0.076 20.469 5.488 1 95.81 142 THR B C 1
ATOM 2894 O O . THR B 1 142 ? 0.116 21.016 6.594 1 95.81 142 THR B O 1
ATOM 2897 N N . THR B 1 143 ? -0.443 19.281 5.316 1 97.06 143 THR B N 1
ATOM 2898 C CA . THR B 1 143 ? -0.884 18.516 6.477 1 97.06 143 THR B CA 1
ATOM 2899 C C . THR B 1 143 ? 0.293 18.188 7.395 1 97.06 143 THR B C 1
ATOM 2901 O O . THR B 1 143 ? 1.342 17.734 6.934 1 97.06 143 THR B O 1
ATOM 2904 N N . GLU B 1 144 ? 0.072 18.391 8.695 1 97.5 144 GLU B N 1
ATOM 2905 C CA . GLU B 1 144 ? 1.158 18.25 9.656 1 97.5 144 GLU B CA 1
ATOM 2906 C C . GLU B 1 144 ? 0.956 17 10.523 1 97.5 144 GLU B C 1
ATOM 2908 O O . GLU B 1 144 ? 1.914 16.469 11.078 1 97.5 144 GLU B O 1
ATOM 2913 N N . ALA B 1 145 ? -0.255 16.656 10.648 1 98.44 145 ALA B N 1
ATOM 2914 C CA . ALA B 1 145 ? -0.533 15.609 11.617 1 98.44 145 ALA B CA 1
ATOM 2915 C C . ALA B 1 145 ? -1.754 14.789 11.203 1 98.44 145 ALA B C 1
ATOM 2917 O O . ALA B 1 145 ? -2.609 15.273 10.461 1 98.44 145 ALA B O 1
ATOM 2918 N N . ILE B 1 146 ? -1.782 13.547 11.711 1 98.56 146 ILE B N 1
ATOM 2919 C CA . ILE B 1 146 ? -2.943 12.672 11.562 1 98.56 146 ILE B CA 1
ATOM 2920 C C . ILE B 1 146 ? -3.287 12.039 12.906 1 98.56 146 ILE B C 1
ATOM 2922 O O . ILE B 1 146 ? -2.447 11.977 13.812 1 98.56 146 ILE B O 1
ATOM 2926 N N . GLY B 1 147 ? -4.477 11.68 13.102 1 98.38 147 GLY B N 1
ATOM 2927 C CA . GLY B 1 147 ? -5 10.812 14.141 1 98.38 147 GLY B CA 1
ATOM 2928 C C . GLY B 1 147 ? -6.113 9.898 13.664 1 98.38 147 GLY B C 1
ATOM 2929 O O . GLY B 1 147 ? -6.965 10.312 12.875 1 98.38 147 GLY B O 1
ATOM 2930 N N . CYS B 1 148 ? -6.098 8.641 14.109 1 98 148 CYS B N 1
ATOM 2931 C CA . CYS B 1 148 ? -7.012 7.645 13.562 1 98 148 CYS B CA 1
ATOM 2932 C C . CYS B 1 148 ? -7.617 6.797 14.672 1 98 148 CYS B C 1
ATOM 2934 O O . CYS B 1 148 ? -7.086 6.746 15.789 1 98 148 CYS B O 1
ATOM 2936 N N . ALA B 1 149 ? -8.625 6.148 14.352 1 97.31 149 ALA B N 1
ATOM 2937 C CA . ALA B 1 149 ? -9.281 5.18 15.219 1 97.31 149 ALA B CA 1
ATOM 2938 C C . ALA B 1 149 ? -9.992 4.102 14.398 1 97.31 149 ALA B C 1
ATOM 2940 O O . ALA B 1 149 ? -10.102 4.219 13.18 1 97.31 149 ALA B O 1
ATOM 2941 N N . LYS B 1 150 ? -10.305 3.078 15.094 1 96.19 150 LYS B N 1
ATOM 2942 C CA . LYS B 1 150 ? -10.969 1.962 14.422 1 96.19 150 LYS B CA 1
ATOM 2943 C C . LYS B 1 150 ? -12.117 1.414 15.266 1 96.19 150 LYS B C 1
ATOM 2945 O O . LYS B 1 150 ? -12.117 1.559 16.484 1 96.19 150 LYS B O 1
ATOM 2950 N N . MET B 1 151 ? -13.039 0.821 14.555 1 93.44 151 MET B N 1
ATOM 2951 C CA . MET B 1 151 ? -14.188 0.203 15.211 1 93.44 151 MET B CA 1
ATOM 2952 C C . MET B 1 151 ? -14.711 -0.979 14.398 1 93.44 151 MET B C 1
ATOM 2954 O O . MET B 1 151 ? -14.859 -0.883 13.18 1 93.44 151 MET B O 1
ATOM 2958 N N . LYS B 1 152 ? -14.836 -2.082 15.102 1 89.94 152 LYS B N 1
ATOM 2959 C CA . LYS B 1 152 ? -15.555 -3.203 14.5 1 89.94 152 LYS B CA 1
ATOM 2960 C C . LYS B 1 152 ? -17.062 -2.951 14.492 1 89.94 152 LYS B C 1
ATOM 2962 O O . LYS B 1 152 ? -17.656 -2.709 15.539 1 89.94 152 LYS B O 1
ATOM 2967 N N . CYS B 1 153 ? -17.609 -2.912 13.352 1 83.19 153 CYS B N 1
ATOM 2968 C CA . CYS B 1 153 ? -19.031 -2.619 13.234 1 83.19 153 CYS B CA 1
ATOM 2969 C C . CYS B 1 153 ? -19.844 -3.893 13 1 83.19 153 CYS B C 1
ATOM 2971 O O . CYS B 1 153 ? -19.875 -4.406 11.875 1 83.19 153 CYS B O 1
ATOM 2973 N N . PRO B 1 154 ? -20.469 -4.383 13.961 1 73.38 154 PRO B N 1
ATOM 2974 C CA . PRO B 1 154 ? -21.125 -5.688 13.922 1 73.38 154 PRO B CA 1
ATOM 2975 C C . PRO B 1 154 ? -22.359 -5.699 13.016 1 73.38 154 PRO B C 1
ATOM 2977 O O . PRO B 1 154 ? -22.781 -6.762 12.547 1 73.38 154 PRO B O 1
ATOM 2980 N N . GLU B 1 155 ? -22.875 -4.582 12.781 1 71 155 GLU B N 1
ATOM 2981 C CA . GLU B 1 155 ? -24.125 -4.586 12.031 1 71 155 GLU B CA 1
ATOM 2982 C C . GLU B 1 155 ? -23.875 -4.844 10.547 1 71 155 GLU B C 1
ATOM 2984 O O . GLU B 1 155 ? -24.797 -5.152 9.797 1 71 155 GLU B O 1
ATOM 2989 N N . ASP B 1 156 ? -22.625 -4.707 10.289 1 67.06 156 ASP B N 1
ATOM 2990 C CA . ASP B 1 156 ? -22.297 -4.926 8.883 1 67.06 156 ASP B CA 1
ATOM 2991 C C . ASP B 1 156 ? -22.094 -6.41 8.586 1 67.06 156 ASP B C 1
ATOM 2993 O O . ASP B 1 156 ? -21.609 -7.152 9.445 1 67.06 156 ASP B O 1
ATOM 2997 N N . GLU B 1 157 ? -22.781 -7.066 7.641 1 67.25 157 GLU B N 1
ATOM 2998 C CA . GLU B 1 157 ? -22.562 -8.43 7.164 1 67.25 157 GLU B CA 1
ATOM 2999 C C . GLU B 1 157 ? -21.875 -8.438 5.805 1 67.25 157 GLU B C 1
ATOM 3001 O O . GLU B 1 157 ? -22.453 -7.984 4.809 1 67.25 157 GLU B O 1
ATOM 3006 N N . PRO B 1 158 ? -20.672 -9 5.832 1 65.62 158 PRO B N 1
ATOM 3007 C CA . PRO B 1 158 ? -19.828 -9.484 6.934 1 65.62 158 PRO B CA 1
ATOM 3008 C C . PRO B 1 158 ? -19.297 -8.352 7.809 1 65.62 158 PRO B C 1
ATOM 3010 O O . PRO B 1 158 ? -19.312 -7.188 7.395 1 65.62 158 PRO B O 1
ATOM 3013 N N . LYS B 1 159 ? -18.859 -8.828 8.977 1 67.38 159 LYS B N 1
ATOM 3014 C CA . LYS B 1 159 ? -18.297 -7.863 9.922 1 67.38 159 LYS B CA 1
ATOM 3015 C C . LYS B 1 159 ? -17.156 -7.082 9.289 1 67.38 159 LYS B C 1
ATOM 3017 O O . LYS B 1 159 ? -16.266 -7.672 8.68 1 67.38 159 LYS B O 1
ATOM 3022 N N . GLU B 1 160 ? -17.328 -5.816 9.32 1 85.62 160 GLU B N 1
ATOM 3023 C CA . GLU B 1 160 ? -16.328 -4.941 8.719 1 85.62 160 GLU B CA 1
ATOM 3024 C C . GLU B 1 160 ? -15.664 -4.059 9.773 1 85.62 160 GLU B C 1
ATOM 3026 O O . GLU B 1 160 ? -16.25 -3.805 10.836 1 85.62 160 GLU B O 1
ATOM 3031 N N . LEU B 1 161 ? -14.414 -3.865 9.609 1 92.19 161 LEU B N 1
ATOM 3032 C CA . LEU B 1 161 ? -13.68 -2.873 10.391 1 92.19 161 LEU B CA 1
ATOM 3033 C C . LEU B 1 161 ? -13.758 -1.499 9.734 1 92.19 161 LEU B C 1
ATOM 3035 O O . LEU B 1 161 ? -13.562 -1.371 8.523 1 92.19 161 LEU B O 1
ATOM 3039 N N . TYR B 1 162 ? -14.125 -0.544 10.578 1 93.44 162 TYR B N 1
ATOM 3040 C CA . TYR B 1 162 ? -14.086 0.846 10.141 1 93.44 162 TYR B CA 1
ATOM 3041 C C . TYR B 1 162 ? -12.844 1.552 10.672 1 93.44 162 TYR B C 1
ATOM 3043 O O . TYR B 1 162 ? -12.508 1.416 11.852 1 93.44 162 TYR B O 1
ATOM 3051 N N . VAL B 1 163 ? -12.156 2.211 9.805 1 95.88 163 VAL B N 1
ATOM 3052 C CA . VAL B 1 163 ? -11.016 3.045 10.172 1 95.88 163 VAL B CA 1
ATOM 3053 C C . VAL B 1 163 ? -11.258 4.477 9.703 1 95.88 163 VAL B C 1
ATOM 3055 O O . VAL B 1 163 ? -11.609 4.707 8.547 1 95.88 163 VAL B O 1
ATOM 3058 N N . THR B 1 164 ? -11.125 5.418 10.609 1 96.38 164 THR B N 1
ATOM 3059 C CA . THR B 1 164 ? -11.211 6.84 10.297 1 96.38 164 THR B CA 1
ATOM 3060 C C . THR B 1 164 ? -9.922 7.562 10.695 1 96.38 164 THR B C 1
ATOM 3062 O O . THR B 1 164 ? -9.375 7.32 11.773 1 96.38 164 THR B O 1
ATOM 3065 N N . CYS B 1 165 ? -9.445 8.383 9.797 1 97.19 165 CYS B N 1
ATOM 3066 C CA . CYS B 1 165 ? -8.336 9.273 10.117 1 97.19 165 CYS B CA 1
ATOM 3067 C C . CYS B 1 165 ? -8.719 10.727 9.891 1 97.19 165 CYS B C 1
ATOM 3069 O O . CYS B 1 165 ? -9.336 11.062 8.883 1 97.19 165 CYS B O 1
ATOM 3071 N N . PHE B 1 166 ? -8.344 11.531 10.828 1 97.06 166 PHE B N 1
ATOM 3072 C CA . PHE B 1 166 ? -8.422 12.977 10.664 1 97.06 166 PHE B CA 1
ATOM 3073 C C . PHE B 1 166 ? -7.047 13.562 10.359 1 97.06 166 PHE B C 1
ATOM 3075 O O . PHE B 1 166 ? -6.027 13.039 10.812 1 97.06 166 PHE B O 1
ATOM 3082 N N . TYR B 1 167 ? -7.086 14.641 9.641 1 97.44 167 TYR B N 1
ATOM 3083 C CA . TYR B 1 167 ? -5.891 15.352 9.195 1 97.44 167 TYR B CA 1
ATOM 3084 C C . TYR B 1 167 ? -5.926 16.812 9.641 1 97.44 167 TYR B C 1
ATOM 3086 O O . TYR B 1 167 ? -6.949 17.484 9.516 1 97.44 167 TYR B O 1
ATOM 3094 N N . GLY B 1 168 ? -4.719 17.266 10.156 1 96.94 168 GLY B N 1
ATOM 3095 C CA . GLY B 1 168 ? -4.586 18.656 10.57 1 96.94 168 GLY B CA 1
ATOM 3096 C C . GLY B 1 168 ? -3.357 19.344 9.992 1 96.94 168 GLY B C 1
ATOM 3097 O O . GLY B 1 168 ? -2.229 18.984 10.352 1 96.94 168 GLY B O 1
ATOM 3098 N N . PRO B 1 169 ? -3.518 20.422 9.211 1 95.56 169 PRO B N 1
ATOM 3099 C CA . PRO B 1 169 ? -4.77 20.828 8.562 1 95.56 169 PRO B CA 1
ATOM 3100 C C . PRO B 1 169 ? -5.191 19.859 7.453 1 95.56 169 PRO B C 1
ATOM 3102 O O . PRO B 1 169 ? -4.375 19.078 6.973 1 95.56 169 PRO B O 1
ATOM 3105 N N . GLY B 1 170 ? -6.438 19.766 7.223 1 91.94 170 GLY B N 1
ATOM 3106 C CA . GLY B 1 170 ? -6.945 18.984 6.102 1 91.94 170 GLY B CA 1
ATOM 3107 C C . GLY B 1 170 ? -7.039 19.781 4.816 1 91.94 170 GLY B C 1
ATOM 3108 O O . GLY B 1 170 ? -6.906 21.016 4.832 1 91.94 170 GLY B O 1
ATOM 3109 N N . GLY B 1 171 ? -7.059 19.047 3.752 1 75.44 171 GLY B N 1
ATOM 3110 C CA . GLY B 1 171 ? -7.293 19.734 2.492 1 75.44 171 GLY B CA 1
ATOM 3111 C C . GLY B 1 171 ? -7.578 18.797 1.341 1 75.44 171 GLY B C 1
ATOM 3112 O O . GLY B 1 171 ? -7.129 17.641 1.351 1 75.44 171 GLY B O 1
ATOM 3113 N N . SER B 1 172 ? -8.672 18.703 0.882 1 63.34 172 SER B N 1
ATOM 3114 C CA . SER B 1 172 ? -9 18.141 -0.419 1 63.34 172 SER B CA 1
ATOM 3115 C C . SER B 1 172 ? -9.57 19.188 -1.359 1 63.34 172 SER B C 1
ATOM 3117 O O . SER B 1 172 ? -10.758 19.516 -1.287 1 63.34 172 SER B O 1
ATOM 3119 N N . LEU B 1 173 ? -8.648 20.078 -1.753 1 62.25 173 LEU B N 1
ATOM 3120 C CA . LEU B 1 173 ? -9.242 21.234 -2.402 1 62.25 173 LEU B CA 1
ATOM 3121 C C . LEU B 1 173 ? -9.469 20.969 -3.889 1 62.25 173 LEU B C 1
ATOM 3123 O O . LEU B 1 173 ? -8.594 20.422 -4.562 1 62.25 173 LEU B O 1
ATOM 3127 N N . LEU B 1 174 ? -10.68 21.062 -4.191 1 65.06 174 LEU B N 1
ATOM 3128 C CA . LEU B 1 174 ? -11.008 21.078 -5.609 1 65.06 174 LEU B CA 1
ATOM 3129 C C . LEU B 1 174 ? -10.297 22.234 -6.32 1 65.06 174 LEU B C 1
ATOM 3131 O O . LEU B 1 174 ? -10.211 23.344 -5.785 1 65.06 174 LEU B O 1
ATOM 3135 N N . PHE B 1 175 ? -9.492 21.938 -7.309 1 72.81 175 PHE B N 1
ATOM 3136 C CA . PHE B 1 175 ? -8.914 22.859 -8.289 1 72.81 175 PHE B CA 1
ATOM 3137 C C . PHE B 1 175 ? -7.555 23.375 -7.82 1 72.81 175 PHE B C 1
ATOM 3139 O O . PHE B 1 175 ? -7.062 24.391 -8.312 1 72.81 175 PHE B O 1
ATOM 3146 N N . LYS B 1 176 ? -7.152 23 -6.746 1 87 176 LYS B N 1
ATOM 3147 C CA . LYS B 1 176 ? -5.777 23.281 -6.34 1 87 176 LYS B CA 1
ATOM 3148 C C . LYS B 1 176 ? -4.984 22 -6.156 1 87 176 LYS B C 1
ATOM 3150 O O . LYS B 1 176 ? -5.492 21.031 -5.586 1 87 176 LYS B O 1
ATOM 3155 N N . ASN B 1 177 ? -3.76 22.109 -6.621 1 93.19 177 ASN B N 1
ATOM 3156 C CA . ASN B 1 177 ? -2.908 20.938 -6.445 1 93.19 177 ASN B CA 1
ATOM 3157 C C . ASN B 1 177 ? -2.557 20.703 -4.977 1 93.19 177 ASN B C 1
ATOM 3159 O O . ASN B 1 177 ? -2.381 21.672 -4.223 1 93.19 177 ASN B O 1
ATOM 3163 N N . PRO B 1 178 ? -2.414 19.484 -4.555 1 94.81 178 PRO B N 1
ATOM 3164 C CA . PRO B 1 178 ? -2.162 19.172 -3.146 1 94.81 178 PRO B CA 1
ATOM 3165 C C . PRO B 1 178 ? -0.753 19.562 -2.699 1 94.81 178 PRO B C 1
ATOM 3167 O O . PRO B 1 178 ? -0.473 19.594 -1.498 1 94.81 178 PRO B O 1
ATOM 3170 N N . TYR B 1 179 ? 0.085 19.828 -3.701 1 96.06 179 TYR B N 1
ATOM 3171 C CA . TYR B 1 179 ? 1.434 20.25 -3.34 1 96.06 179 TYR B CA 1
ATOM 3172 C C . TYR B 1 179 ? 2.07 21.062 -4.465 1 96.06 179 TYR B C 1
ATOM 3174 O O . TYR B 1 179 ? 1.545 21.109 -5.578 1 96.06 179 TYR B O 1
ATOM 3182 N N . VAL B 1 180 ? 3.117 21.781 -4.117 1 96.25 180 VAL B N 1
ATOM 3183 C CA . VAL B 1 180 ? 3.906 22.516 -5.102 1 96.25 180 VAL B CA 1
ATOM 3184 C C . VAL B 1 180 ? 4.863 21.562 -5.812 1 96.25 180 VAL B C 1
ATOM 3186 O O . VAL B 1 180 ? 5.66 20.875 -5.164 1 96.25 180 VAL B O 1
ATOM 3189 N N . VAL B 1 181 ? 4.723 21.547 -7.184 1 96.69 181 VAL B N 1
ATOM 3190 C CA . VAL B 1 181 ? 5.566 20.672 -7.988 1 96.69 181 VAL B CA 1
ATOM 3191 C C . VAL B 1 181 ? 6.992 21.219 -8.031 1 96.69 181 VAL B C 1
ATOM 3193 O O . VAL B 1 181 ? 7.195 22.422 -8.203 1 96.69 181 VAL B O 1
ATOM 3196 N N . GLY B 1 182 ? 7.992 20.344 -7.797 1 97.81 182 GLY B N 1
ATOM 3197 C CA . GLY B 1 182 ? 9.398 20.703 -7.84 1 97.81 182 GLY B CA 1
ATOM 3198 C C . GLY B 1 182 ? 10.305 19.672 -7.191 1 97.81 182 GLY B C 1
ATOM 3199 O O . GLY B 1 182 ? 9.828 18.625 -6.727 1 97.81 182 GLY B O 1
ATOM 3200 N N . ASP B 1 183 ? 11.57 19.953 -7.141 1 97.69 183 ASP B N 1
ATOM 3201 C CA . ASP B 1 183 ? 12.523 19.047 -6.492 1 97.69 183 ASP B CA 1
ATOM 3202 C C . ASP B 1 183 ? 12.172 18.844 -5.02 1 97.69 183 ASP B C 1
ATOM 3204 O O . ASP B 1 183 ? 11.836 19.797 -4.32 1 97.69 183 ASP B O 1
ATOM 3208 N N . PRO B 1 184 ? 12.234 17.609 -4.621 1 98 184 PRO B N 1
ATOM 3209 C CA . PRO B 1 184 ? 11.867 17.359 -3.225 1 98 184 PRO B CA 1
ATOM 3210 C C . PRO B 1 184 ? 12.594 18.281 -2.25 1 98 184 PRO B C 1
ATOM 3212 O O . PRO B 1 184 ? 13.805 18.484 -2.369 1 98 184 PRO B O 1
ATOM 3215 N N . CYS B 1 185 ? 11.844 18.906 -1.405 1 98.38 185 CYS B N 1
ATOM 3216 C CA . CYS B 1 185 ? 12.305 19.703 -0.273 1 98.38 185 CYS B CA 1
ATOM 3217 C C . CYS B 1 185 ? 12.844 21.047 -0.734 1 98.38 185 CYS B C 1
ATOM 3219 O O . CYS B 1 185 ? 13.398 21.812 0.062 1 98.38 185 CYS B O 1
ATOM 3221 N N . SER B 1 186 ? 12.68 21.391 -1.967 1 98.62 186 SER B N 1
ATOM 3222 C CA . SER B 1 186 ? 13.203 22.656 -2.477 1 98.62 186 SER B CA 1
ATOM 3223 C C . SER B 1 186 ? 12.352 23.828 -2.012 1 98.62 186 SER B C 1
ATOM 3225 O O . SER B 1 186 ? 12.758 24.984 -2.143 1 98.62 186 SER B O 1
ATOM 3227 N N . LYS B 1 187 ? 11.188 23.594 -1.462 1 98.44 187 LYS B N 1
ATOM 3228 C CA . LYS B 1 187 ? 10.32 24.672 -0.965 1 98.44 187 LYS B CA 1
ATOM 3229 C C . LYS B 1 187 ? 9.867 24.375 0.463 1 98.44 187 LYS B C 1
ATOM 3231 O O . LYS B 1 187 ? 8.734 24.688 0.831 1 98.44 187 LYS B O 1
ATOM 3236 N N . CYS B 1 188 ? 10.719 23.734 1.181 1 98.38 188 CYS B N 1
ATOM 3237 C CA . CYS B 1 188 ? 10.43 23.516 2.594 1 98.38 188 CYS B CA 1
ATOM 3238 C C . CYS B 1 188 ? 10.391 24.828 3.352 1 98.38 188 CYS B C 1
ATOM 3240 O O . CYS B 1 188 ? 11.086 25.781 2.982 1 98.38 188 CYS B O 1
ATOM 3242 N N . PRO B 1 189 ? 9.586 24.922 4.445 1 96.81 189 PRO B N 1
ATOM 3243 C CA . PRO B 1 189 ? 9.633 26.094 5.316 1 96.81 189 PRO B CA 1
ATOM 3244 C C . PRO B 1 189 ? 11.016 26.344 5.91 1 96.81 189 PRO B C 1
ATOM 3246 O O . PRO B 1 189 ? 11.828 25.422 5.984 1 96.81 189 PRO B O 1
ATOM 3249 N N . LYS B 1 190 ? 11.188 27.5 6.398 1 95.25 190 LYS B N 1
ATOM 3250 C CA . LYS B 1 190 ? 12.461 27.859 7.031 1 95.25 190 LYS B CA 1
ATOM 3251 C C . LYS B 1 190 ? 12.742 26.953 8.234 1 95.25 190 LYS B C 1
ATOM 3253 O O . LYS B 1 190 ? 11.836 26.641 9.008 1 95.25 190 LYS B O 1
ATOM 3258 N N . LYS B 1 191 ? 13.945 26.531 8.391 1 95 191 LYS B N 1
ATOM 3259 C CA . LYS B 1 191 ? 14.492 25.766 9.508 1 95 191 LYS B CA 1
ATOM 3260 C C . LYS B 1 191 ? 14.133 24.281 9.391 1 95 191 LYS B C 1
ATOM 3262 O O . LYS B 1 191 ? 14.578 23.469 10.203 1 95 191 LYS B O 1
ATOM 3267 N N . TYR B 1 192 ? 13.25 23.953 8.383 1 97.31 192 TYR B N 1
ATOM 3268 C CA . TYR B 1 192 ? 12.961 22.531 8.164 1 97.31 192 TYR B CA 1
ATOM 3269 C C . TYR B 1 192 ? 14.125 21.844 7.469 1 97.31 192 TYR B C 1
ATOM 3271 O O . TYR B 1 192 ? 14.922 22.484 6.785 1 97.31 192 TYR B O 1
ATOM 3279 N N . THR B 1 193 ? 14.234 20.562 7.664 1 97.25 193 THR B N 1
ATOM 3280 C CA . THR B 1 193 ? 15.25 19.75 7.008 1 97.25 193 THR B CA 1
ATOM 3281 C C . THR B 1 193 ? 14.609 18.734 6.07 1 97.25 193 THR B C 1
ATOM 3283 O O . THR B 1 193 ? 13.414 18.484 6.152 1 97.25 193 THR B O 1
ATOM 3286 N N . CYS B 1 194 ? 15.414 18.25 5.117 1 97.44 194 CYS B N 1
ATOM 3287 C CA . CYS B 1 194 ? 14.93 17.266 4.156 1 97.44 194 CYS B CA 1
ATOM 3288 C C . CYS B 1 194 ? 15.289 15.852 4.59 1 97.44 194 CYS B C 1
ATOM 3290 O O . CYS B 1 194 ? 16.469 15.547 4.82 1 97.44 194 CYS B O 1
ATOM 3292 N N . ASN B 1 195 ? 14.32 15.102 4.812 1 94.69 195 ASN B N 1
ATOM 3293 C CA . ASN B 1 195 ? 14.508 13.68 5.082 1 94.69 195 ASN B CA 1
ATOM 3294 C C . ASN B 1 195 ? 13.594 12.82 4.219 1 94.69 195 ASN B C 1
ATOM 3296 O O . ASN B 1 195 ? 12.367 12.898 4.336 1 94.69 195 ASN B O 1
ATOM 3300 N N . ASP B 1 196 ? 14.234 12.016 3.277 1 92.75 196 ASP B N 1
ATOM 3301 C CA . ASP B 1 196 ? 13.484 11.109 2.41 1 92.75 196 ASP B CA 1
ATOM 3302 C C . ASP B 1 196 ? 12.414 11.867 1.624 1 92.75 196 ASP B C 1
ATOM 3304 O O . ASP B 1 196 ? 11.242 11.484 1.633 1 92.75 196 ASP B O 1
ATOM 3308 N N . ASN B 1 197 ? 12.781 12.953 1.088 1 96.69 197 ASN B N 1
ATOM 3309 C CA . ASN B 1 197 ? 11.953 13.766 0.198 1 96.69 197 ASN B CA 1
ATOM 3310 C C . ASN B 1 197 ? 10.867 14.508 0.968 1 96.69 197 ASN B C 1
ATOM 3312 O O . ASN B 1 197 ? 9.945 15.062 0.368 1 96.69 197 ASN B O 1
ATOM 3316 N N . LEU B 1 198 ? 10.93 14.508 2.297 1 98.19 198 LEU B N 1
ATOM 3317 C CA . LEU B 1 198 ? 9.938 15.188 3.117 1 98.19 198 LEU B CA 1
ATOM 3318 C C . LEU B 1 198 ? 10.562 16.344 3.893 1 98.19 198 LEU B C 1
ATOM 3320 O O . LEU B 1 198 ? 11.711 16.234 4.348 1 98.19 198 LEU B O 1
ATOM 3324 N N . CYS B 1 199 ? 9.805 17.422 4.004 1 98.62 199 CYS B N 1
ATOM 3325 C CA . CYS B 1 199 ? 10.172 18.516 4.898 1 98.62 199 CYS B CA 1
ATOM 3326 C C . CYS B 1 199 ? 9.914 18.141 6.352 1 98.62 199 CYS B C 1
ATOM 3328 O O . CYS B 1 199 ? 8.766 17.938 6.75 1 98.62 199 CYS B O 1
ATOM 3330 N N . VAL B 1 200 ? 10.898 18.141 7.211 1 97.88 200 VAL B N 1
ATOM 3331 C CA . VAL B 1 200 ? 10.812 17.703 8.602 1 97.88 200 VAL B CA 1
ATOM 3332 C C . VAL B 1 200 ? 11.016 18.906 9.531 1 97.88 200 VAL B C 1
ATOM 3334 O O . VAL B 1 200 ? 11.992 19.641 9.398 1 97.88 200 VAL B O 1
ATOM 3337 N N . PRO B 1 201 ? 10.055 19.125 10.391 1 94.88 201 PRO B N 1
ATOM 3338 C CA . PRO B 1 201 ? 10.219 20.25 11.305 1 94.88 201 PRO B CA 1
ATOM 3339 C C . PRO B 1 201 ? 11.383 20.062 12.281 1 94.88 201 PRO B C 1
ATOM 3341 O O . PRO B 1 201 ? 11.766 18.922 12.57 1 94.88 201 PRO B O 1
ATOM 3344 N N . PRO B 1 202 ? 11.867 21.141 12.711 1 91.94 202 PRO B N 1
ATOM 3345 C CA . PRO B 1 202 ? 12.906 21.031 13.742 1 91.94 202 PRO B CA 1
ATOM 3346 C C . PRO B 1 202 ? 12.367 20.484 15.062 1 91.94 202 PRO B C 1
ATOM 3348 O O . PRO B 1 202 ? 11.164 20.594 15.336 1 91.94 202 PRO B O 1
ATOM 3351 N N . PRO B 1 203 ? 13.227 19.812 15.719 1 87.56 203 PRO B N 1
ATOM 3352 C CA . PRO B 1 203 ? 12.773 19.359 17.031 1 87.56 203 PRO B CA 1
ATOM 3353 C C . PRO B 1 203 ? 12.297 20.516 17.922 1 87.56 203 PRO B C 1
ATOM 3355 O O . PRO B 1 203 ? 12.734 21.656 17.766 1 87.56 203 PRO B O 1
ATOM 3358 N N . PRO B 1 204 ? 11.281 20.188 18.688 1 82.81 204 PRO B N 1
ATOM 3359 C CA . PRO B 1 204 ? 10.859 21.25 19.609 1 82.81 204 PRO B CA 1
ATOM 3360 C C . PRO B 1 204 ? 12.008 21.766 20.469 1 82.81 204 PRO B C 1
ATOM 3362 O O . PRO B 1 204 ? 12.945 21.031 20.766 1 82.81 204 PRO B O 1
ATOM 3365 N N . PRO B 1 205 ? 11.891 23 20.594 1 78.25 205 PRO B N 1
ATOM 3366 C CA . PRO B 1 205 ? 12.961 23.562 21.406 1 78.25 205 PRO B CA 1
ATOM 3367 C C . PRO B 1 205 ? 13.078 22.891 22.781 1 78.25 205 PRO B C 1
ATOM 3369 O O . PRO B 1 205 ? 12.07 22.484 23.359 1 78.25 205 PRO B O 1
ATOM 3372 N N . SER B 1 206 ? 14.289 22.547 23.031 1 79.19 206 SER B N 1
ATOM 3373 C CA . SER B 1 206 ? 14.547 21.984 24.344 1 79.19 206 SER B CA 1
ATOM 3374 C C . SER B 1 206 ? 14.055 22.922 25.453 1 79.19 206 SER B C 1
ATOM 3376 O O . SER B 1 206 ? 13.805 24.109 25.188 1 79.19 206 SER B O 1
ATOM 3378 N N . GLU B 1 207 ? 13.719 22.281 26.578 1 75.06 207 GLU B N 1
ATOM 3379 C CA . GLU B 1 207 ? 13.336 23.094 27.719 1 75.06 207 GLU B CA 1
ATOM 3380 C C . GLU B 1 207 ? 14.305 24.266 27.922 1 75.06 207 GLU B C 1
ATOM 3382 O O . GLU B 1 207 ? 13.891 25.375 28.234 1 75.06 207 GLU B O 1
ATOM 3387 N N . ARG B 1 208 ? 15.57 23.984 27.734 1 74.94 208 ARG B N 1
ATOM 3388 C CA . ARG B 1 208 ? 16.609 24.984 27.922 1 74.94 208 ARG B CA 1
ATOM 3389 C C . ARG B 1 208 ? 16.438 26.141 26.922 1 74.94 208 ARG B C 1
ATOM 3391 O O . ARG B 1 208 ? 16.547 27.312 27.297 1 74.94 208 ARG B O 1
ATOM 3398 N N . GLU B 1 209 ? 16.188 25.75 25.734 1 73.88 209 GLU B N 1
ATOM 3399 C CA . GLU B 1 209 ? 16.016 26.766 24.688 1 73.88 209 GLU B CA 1
ATOM 3400 C C . GLU B 1 209 ? 14.773 27.609 24.969 1 73.88 209 GLU B C 1
ATOM 3402 O O . GLU B 1 209 ? 14.789 28.828 24.734 1 73.88 209 GLU B O 1
ATOM 3407 N N . LEU B 1 210 ? 13.812 26.953 25.469 1 77.19 210 LEU B N 1
ATOM 3408 C CA . LEU B 1 210 ? 12.578 27.641 25.812 1 77.19 210 LEU B CA 1
ATOM 3409 C C . LEU B 1 210 ? 12.805 28.625 26.953 1 77.19 210 LEU B C 1
ATOM 3411 O O . LEU B 1 210 ? 12.312 29.766 26.906 1 77.19 210 LEU B O 1
ATOM 3415 N N . MET B 1 211 ? 13.547 28.172 27.859 1 78.5 211 MET B N 1
ATOM 3416 C CA . MET B 1 211 ? 13.867 29 29.016 1 78.5 211 MET B CA 1
ATOM 3417 C C . MET B 1 211 ? 14.719 30.203 28.609 1 78.5 211 MET B C 1
ATOM 3419 O O . MET B 1 211 ? 14.5 31.328 29.078 1 78.5 211 MET B O 1
ATOM 3423 N N . GLU B 1 212 ? 15.68 29.906 27.766 1 75.25 212 GLU B N 1
ATOM 3424 C CA . GLU B 1 212 ? 16.547 30.969 27.297 1 75.25 212 GLU B CA 1
ATOM 3425 C C . GLU B 1 212 ? 15.75 32.031 26.516 1 75.25 212 GLU B C 1
ATOM 3427 O O . GLU B 1 212 ? 15.984 33.219 26.656 1 75.25 212 GLU B O 1
ATOM 3432 N N . GLU B 1 213 ? 14.805 31.594 25.828 1 74.38 213 GLU B N 1
ATOM 3433 C CA . GLU B 1 213 ? 13.953 32.5 25.062 1 74.38 213 GLU B CA 1
ATOM 3434 C C . GLU B 1 213 ? 13.055 33.312 25.969 1 74.38 213 GLU B C 1
ATOM 3436 O O . GLU B 1 213 ? 12.883 34.531 25.766 1 74.38 213 GLU B O 1
ATOM 3441 N N . LEU B 1 214 ? 12.562 32.625 26.953 1 74.88 214 LEU B N 1
ATOM 3442 C CA . LEU B 1 214 ? 11.727 33.281 27.938 1 74.88 214 LEU B CA 1
ATOM 3443 C C . LEU B 1 214 ? 12.531 34.312 28.734 1 74.88 214 LEU B C 1
ATOM 3445 O O . LEU B 1 214 ? 12.062 35.438 28.953 1 74.88 214 LEU B O 1
ATOM 3449 N N . LEU B 1 215 ? 13.734 33.906 29.047 1 75.88 215 LEU B N 1
ATOM 3450 C CA . LEU B 1 215 ? 14.617 34.812 29.781 1 75.88 215 LEU B CA 1
ATOM 3451 C C . LEU B 1 215 ? 15.047 36 28.922 1 75.88 215 LEU B C 1
ATOM 3453 O O . LEU B 1 215 ? 15.148 37.125 29.406 1 75.88 215 LEU B O 1
ATOM 3457 N N . GLY B 1 216 ? 15.25 35.625 27.734 1 72.25 216 GLY B N 1
ATOM 3458 C CA . GLY B 1 216 ? 15.555 36.719 26.828 1 72.25 216 GLY B CA 1
ATOM 3459 C C . GLY B 1 216 ? 14.43 37.719 26.719 1 72.25 216 GLY B C 1
ATOM 3460 O O . GLY B 1 216 ? 14.664 38.938 26.719 1 72.25 216 GLY B O 1
ATOM 3461 N N . TYR B 1 217 ? 13.266 37.281 26.75 1 74.75 217 TYR B N 1
ATOM 3462 C CA . TYR B 1 217 ? 12.094 38.125 26.688 1 74.75 217 TYR B CA 1
ATOM 3463 C C . TYR B 1 217 ? 11.953 38.938 27.969 1 74.75 217 TYR B C 1
ATOM 3465 O O . TYR B 1 217 ? 11.602 40.125 27.938 1 74.75 217 TYR B O 1
ATOM 3473 N N . LEU B 1 218 ? 12.273 38.344 29.062 1 73.5 218 LEU B N 1
ATOM 3474 C CA . LEU B 1 218 ? 12.164 39.031 30.344 1 73.5 218 LEU B CA 1
ATOM 3475 C C . LEU B 1 218 ? 13.25 40.094 30.5 1 73.5 218 LEU B C 1
ATOM 3477 O O . LEU B 1 218 ? 13.023 41.125 31.141 1 73.5 218 LEU B O 1
ATOM 3481 N N . HIS B 1 219 ? 14.305 39.812 29.875 1 73.12 219 HIS B N 1
ATOM 3482 C CA . HIS B 1 219 ? 15.383 40.781 30.016 1 73.12 219 HIS B CA 1
ATOM 3483 C C . HIS B 1 219 ? 15.227 41.938 29.016 1 73.12 219 HIS B C 1
ATOM 3485 O O . HIS B 1 219 ? 15.852 42.969 29.156 1 73.12 219 HIS B O 1
ATOM 3491 N N . GLU B 1 220 ? 14.617 41.688 28.031 1 65.75 220 GLU B N 1
ATOM 3492 C CA . GLU B 1 220 ? 14.422 42.781 27.078 1 65.75 220 GLU B CA 1
ATOM 3493 C C . GLU B 1 220 ? 13.305 43.719 27.516 1 65.75 220 GLU B C 1
ATOM 3495 O O . GLU B 1 220 ? 13.109 44.781 26.922 1 65.75 220 GLU B O 1
ATOM 3500 N N . GLU B 1 221 ? 12.695 43.469 28.516 1 52.62 221 GLU B N 1
ATOM 3501 C CA . GLU B 1 221 ? 11.836 44.469 29.109 1 52.62 221 GLU B CA 1
ATOM 3502 C C . GLU B 1 221 ? 12.523 45.188 30.266 1 52.62 221 GLU B C 1
ATOM 3504 O O . GLU B 1 221 ? 13.312 44.594 30.984 1 52.62 221 GLU B O 1
#

Organism: Patiria miniata (NCBI:txid46514)

pLDDT: mean 86.36, std 14.56, range [29.33, 98.62]

Nearest PDB structures (foldseek):
  3q2r-assembly1_A  TM=8.839E-01  e=2.862E-17  Homo sapiens
  1qnx-assembly1_A  TM=8.223E-01  e=3.311E-10  Vespula vulgaris
  3u3u-assembly1_C  TM=7.859E-01  e=3.101E-10  Tabanus yao
  3u3n-assembly1_C  TM=7.666E-01  e=8.855E-10  Tabanus yao
  3u3l-assembly1_C  TM=7.691E-01  e=1.312E-09  Tabanus yao

Solvent-accessible surface area (backbone atoms only — not comparable to full-atom values): 23894 Å² total; per-residue (Å²): 134,84,80,77,77,80,78,77,76,75,74,77,71,75,73,76,64,52,40,73,60,47,74,67,43,47,50,19,37,42,50,44,48,40,50,57,49,36,59,44,64,91,70,26,31,7,38,26,41,47,53,39,84,33,68,71,36,18,52,53,14,34,63,50,30,61,65,66,58,88,66,81,66,92,62,53,54,79,75,34,69,96,39,69,32,48,28,73,44,67,38,74,40,54,54,65,57,38,72,54,29,57,33,47,57,60,54,62,32,40,69,61,45,77,45,48,33,80,87,77,28,42,53,46,88,89,52,50,70,64,51,44,38,32,21,35,42,69,48,24,14,77,25,43,26,34,13,44,16,31,18,76,34,76,87,40,87,69,64,29,28,34,37,24,36,23,26,33,34,33,46,61,55,85,69,44,63,46,50,51,78,40,58,56,34,72,56,39,62,88,78,40,43,73,54,77,43,16,22,34,74,61,74,74,72,48,71,65,55,50,48,52,52,52,47,50,54,59,62,72,96,134,84,80,77,78,78,77,77,77,75,73,77,70,73,74,78,65,50,41,72,60,50,74,68,43,47,50,20,38,43,50,43,49,40,50,57,49,37,59,44,63,90,70,28,29,7,36,27,39,47,52,40,82,33,70,70,37,17,51,52,16,35,63,50,29,60,66,66,60,88,67,81,65,92,61,52,54,77,74,34,70,96,39,69,32,50,27,75,45,68,38,75,41,53,54,65,58,38,73,54,31,58,33,48,58,63,54,62,33,39,69,62,46,77,46,48,33,80,87,77,28,43,55,46,86,89,53,52,69,65,52,46,38,31,22,36,40,68,48,24,13,77,24,43,27,34,13,43,15,30,19,76,34,75,87,40,87,69,65,28,27,35,36,25,36,24,27,33,33,33,46,61,56,84,69,43,64,47,50,52,77,39,59,54,34,73,56,41,61,89,80,40,43,71,55,77,42,16,23,35,74,60,76,73,72,46,72,64,55,48,48,50,51,51,48,49,56,58,62,72,97

Foldseek 3Di:
DPPPPPPPPPPPPPLQAWDFDDPVLQVLQQVLLQVVLLPCVVPAFQAAARAHADVVQQVVQRVVCSVVDQDDDPCQQVPVDPLNAKDKHKDKADPVVCVVGVNVSLCQLQVQVVQADQVQRFGDPVDDPNSGLSNLFSNQRPWHYKHKIKGFDVVDVVTMIMMMMMTRHTDSDRRHHSGDGDQQNNPYDPPFDDDSSHTYHDDPDDPVRVVVVVVVVVVVD/DPPPPPPPPPPPPVLQAWDFDDPVLQVLQQVLLQVVLLPCVVPAFQAAARAHADVVQQVVQRVVCSVVDQDDDPCQQVPVDPLNAKDKHKDKADPVVCVVGVNVSLCQLQVQVVQADQVQRFGDPVDDPNSGLSNLFSNQRPWHYKHKTKGFDVVDVVTMIMMMMMTRHTDSDRRHHSGDGDQQNNPYDPPFDDDSSHTYHDDPDDPVRVVVVVVVVVVVD

InterPro domains:
  IPR001283 Cysteine-rich secretory protein-related [PR00837] (51-69)
  IPR001283 Cysteine-rich secretory protein-related [PR00837] (132-148)
  IPR001283 Cysteine-rich secretory protein-related [PR00837] (162-175)
  IPR001283 Cysteine-rich secretory protein-related [PTHR10334] (27-185)
  IPR014044 CAP domain [PF00188] (31-165)
  IPR014044 CAP domain [SM00198] (24-175)
  IPR035940 CAP superfamily [G3DSA:3.40.33.10] (11-202)
  IPR035940 CAP superfamily [SSF55797] (9-182)